Protein AF-A0A167IPH4-F1 (afdb_monomer_lite)

Structure (mmCIF, N/CA/C/O backbone):
data_AF-A0A167IPH4-F1
#
_entry.id   AF-A0A167IPH4-F1
#
loop_
_atom_site.group_PDB
_atom_site.id
_atom_site.type_symbol
_atom_site.label_atom_id
_atom_site.label_alt_id
_atom_site.label_comp_id
_atom_site.label_asym_id
_atom_site.label_entity_id
_atom_site.label_seq_id
_atom_site.pdbx_PDB_ins_code
_atom_site.Cartn_x
_atom_site.Cartn_y
_atom_site.Cartn_z
_atom_site.occupancy
_atom_site.B_iso_or_equiv
_atom_site.auth_seq_id
_atom_site.auth_comp_id
_atom_site.auth_asym_id
_atom_site.auth_atom_id
_atom_site.pdbx_PDB_model_num
ATOM 1 N N . MET A 1 1 ? 28.918 1.477 -70.354 1.00 46.84 1 MET A N 1
ATOM 2 C CA . MET A 1 1 ? 29.322 1.854 -68.978 1.00 46.84 1 MET A CA 1
ATOM 3 C C . MET A 1 1 ? 28.157 2.307 -68.090 1.00 46.84 1 MET A C 1
ATOM 5 O O . MET A 1 1 ? 28.117 1.870 -66.951 1.00 46.84 1 MET A O 1
ATOM 9 N N . ASN A 1 2 ? 27.162 3.062 -68.578 1.00 46.47 2 ASN A N 1
ATOM 10 C CA . ASN A 1 2 ? 26.066 3.572 -67.725 1.00 46.47 2 ASN A CA 1
ATOM 11 C C . ASN A 1 2 ? 25.074 2.524 -67.170 1.00 46.47 2 ASN A C 1
ATOM 13 O O . ASN A 1 2 ? 24.528 2.730 -66.090 1.00 46.47 2 ASN A O 1
ATOM 17 N N . ASN A 1 3 ? 24.864 1.385 -67.844 1.00 41.88 3 ASN A N 1
ATOM 18 C CA . ASN A 1 3 ? 23.928 0.357 -67.355 1.00 41.88 3 ASN A CA 1
ATOM 19 C C . ASN A 1 3 ? 24.505 -0.522 -66.232 1.00 41.88 3 ASN A C 1
ATOM 21 O O . ASN A 1 3 ? 23.758 -0.908 -65.343 1.00 41.88 3 ASN A O 1
ATOM 25 N N . LEU A 1 4 ? 25.823 -0.761 -66.217 1.00 42.66 4 LEU A N 1
ATOM 26 C CA . LEU A 1 4 ? 26.504 -1.529 -65.162 1.00 42.66 4 LEU A CA 1
ATOM 27 C C . LEU A 1 4 ? 26.545 -0.775 -63.821 1.00 42.66 4 LEU A C 1
ATOM 29 O O . LEU A 1 4 ? 26.433 -1.389 -62.763 1.00 42.66 4 LEU A O 1
ATOM 33 N N . ILE A 1 5 ? 26.635 0.559 -63.868 1.00 47.22 5 ILE A N 1
ATOM 34 C CA . ILE A 1 5 ? 26.636 1.418 -62.675 1.00 47.22 5 ILE A CA 1
ATOM 35 C C . ILE A 1 5 ? 25.234 1.466 -62.041 1.00 47.22 5 ILE A C 1
ATOM 37 O O . ILE A 1 5 ? 25.113 1.365 -60.824 1.00 47.22 5 ILE A O 1
ATOM 41 N N . ARG A 1 6 ? 24.157 1.521 -62.842 1.00 42.56 6 ARG A N 1
ATOM 42 C CA . ARG A 1 6 ? 22.774 1.486 -62.324 1.00 42.56 6 ARG A CA 1
ATOM 43 C C . ARG A 1 6 ? 22.421 0.162 -61.641 1.00 42.56 6 ARG A C 1
ATOM 45 O O . ARG A 1 6 ? 21.814 0.186 -60.577 1.00 42.56 6 ARG A O 1
ATOM 52 N N . SER A 1 7 ? 22.824 -0.977 -62.203 1.00 41.47 7 SER A N 1
ATOM 53 C CA . SER A 1 7 ? 22.597 -2.292 -61.583 1.00 41.47 7 SER A CA 1
ATOM 54 C C . SER A 1 7 ? 23.391 -2.488 -60.287 1.00 41.47 7 SER A C 1
ATOM 56 O O . SER A 1 7 ? 22.873 -3.093 -59.353 1.00 41.47 7 SER A O 1
ATOM 58 N N . ALA A 1 8 ? 24.602 -1.926 -60.188 1.00 44.91 8 ALA A N 1
ATOM 59 C CA . ALA A 1 8 ? 25.396 -1.969 -58.959 1.00 44.91 8 ALA A CA 1
ATOM 60 C C . ALA A 1 8 ? 24.782 -1.103 -57.842 1.00 44.91 8 ALA A C 1
ATOM 62 O O . ALA A 1 8 ? 24.735 -1.530 -56.693 1.00 44.91 8 ALA A O 1
ATOM 63 N N . PHE A 1 9 ? 24.239 0.073 -58.180 1.00 44.41 9 PHE A N 1
ATOM 64 C CA . PHE A 1 9 ? 23.545 0.940 -57.220 1.00 44.41 9 PHE A CA 1
ATOM 65 C C . PHE A 1 9 ? 22.231 0.334 -56.705 1.00 44.41 9 PHE A C 1
ATOM 67 O O . PHE A 1 9 ? 21.953 0.416 -55.512 1.00 44.41 9 PHE A O 1
ATOM 74 N N . VAL A 1 10 ? 21.446 -0.318 -57.571 1.00 49.69 10 VAL A N 1
ATOM 75 C CA . VAL A 1 10 ? 20.209 -1.007 -57.159 1.00 49.69 10 VAL A CA 1
ATOM 76 C C . VAL A 1 10 ? 20.530 -2.230 -56.293 1.00 49.69 10 VAL A C 1
ATOM 78 O O . VAL A 1 10 ? 19.907 -2.410 -55.252 1.00 49.69 10 VAL A O 1
ATOM 81 N N . ALA A 1 11 ? 21.543 -3.026 -56.647 1.00 42.56 11 ALA A N 1
ATOM 82 C CA . ALA A 1 11 ? 21.969 -4.165 -55.833 1.00 42.56 11 ALA A CA 1
ATOM 83 C C . ALA A 1 11 ? 22.514 -3.737 -54.456 1.00 42.56 11 ALA A C 1
ATOM 85 O O . ALA A 1 11 ? 22.138 -4.339 -53.454 1.00 42.56 11 ALA A O 1
ATOM 86 N N . CYS A 1 12 ? 23.319 -2.667 -54.381 1.00 41.94 12 CYS A N 1
ATOM 87 C CA . CYS A 1 12 ? 23.779 -2.104 -53.104 1.00 41.94 12 CYS A CA 1
ATOM 88 C C . CYS A 1 12 ? 22.617 -1.594 -52.243 1.00 41.94 12 CYS A C 1
ATOM 90 O O . CYS A 1 12 ? 22.609 -1.853 -51.045 1.00 41.94 12 CYS A O 1
ATOM 92 N N . ALA A 1 13 ? 21.622 -0.930 -52.842 1.00 42.34 13 ALA A N 1
ATOM 93 C CA . ALA A 1 13 ? 20.446 -0.442 -52.123 1.00 42.34 13 ALA A CA 1
ATOM 94 C C . ALA A 1 13 ? 19.575 -1.591 -51.571 1.00 42.34 13 ALA A C 1
ATOM 96 O O . ALA A 1 13 ? 19.126 -1.536 -50.426 1.00 42.34 13 ALA A O 1
ATOM 97 N N . PHE A 1 14 ? 19.378 -2.664 -52.347 1.00 41.44 14 PHE A N 1
ATOM 98 C CA . PHE A 1 14 ? 18.660 -3.864 -51.896 1.00 41.44 14 PHE A CA 1
ATOM 99 C C . PHE A 1 14 ? 19.435 -4.655 -50.830 1.00 41.44 14 PHE A C 1
ATOM 101 O O . PHE A 1 14 ? 18.822 -5.179 -49.901 1.00 41.44 14 PHE A O 1
ATOM 108 N N . LEU A 1 15 ? 20.767 -4.724 -50.917 1.00 45.03 15 LEU A N 1
ATOM 109 C CA . LEU A 1 15 ? 21.613 -5.310 -49.872 1.00 45.03 15 LEU A CA 1
ATOM 110 C C . LEU A 1 15 ? 21.573 -4.474 -48.587 1.00 45.03 15 LEU A C 1
ATOM 112 O O . LEU A 1 15 ? 21.396 -5.042 -47.514 1.00 45.03 15 LEU A O 1
ATOM 116 N N . SER A 1 16 ? 21.639 -3.141 -48.673 1.00 45.59 16 SER A N 1
ATOM 117 C CA . SER A 1 16 ? 21.535 -2.275 -47.493 1.00 45.59 16 SER A CA 1
ATOM 118 C C . SER A 1 16 ? 20.158 -2.346 -46.826 1.00 45.59 16 SER A C 1
ATOM 120 O O . SER A 1 16 ? 20.086 -2.383 -45.604 1.00 45.59 16 SER A O 1
ATOM 122 N N . LEU A 1 17 ? 19.069 -2.437 -47.598 1.00 44.66 17 LEU A N 1
ATOM 123 C CA . LEU A 1 17 ? 17.709 -2.590 -47.060 1.00 44.66 17 LEU A CA 1
ATOM 124 C C . LEU A 1 17 ? 17.516 -3.934 -46.339 1.00 44.66 17 LEU A C 1
ATOM 126 O O . LEU A 1 17 ? 16.952 -3.967 -45.248 1.00 44.66 17 LEU A O 1
ATOM 130 N N . ASN A 1 18 ? 18.021 -5.033 -46.911 1.00 46.00 18 ASN A N 1
ATOM 131 C CA . ASN A 1 18 ? 17.921 -6.359 -46.292 1.00 46.00 18 ASN A CA 1
ATOM 132 C C . ASN A 1 18 ? 18.816 -6.505 -45.053 1.00 46.00 18 ASN A C 1
ATOM 134 O O . ASN A 1 18 ? 18.407 -7.139 -44.086 1.00 46.00 18 ASN A O 1
ATOM 138 N N . VAL A 1 19 ? 20.008 -5.899 -45.047 1.00 48.53 19 VAL A N 1
ATOM 139 C CA . VAL A 1 19 ? 20.894 -5.901 -43.872 1.00 48.53 19 VAL A CA 1
ATOM 140 C C . VAL A 1 19 ? 20.295 -5.073 -42.733 1.00 48.53 19 VAL A C 1
ATOM 142 O O . VAL A 1 19 ? 20.313 -5.525 -41.595 1.00 48.53 19 VAL A O 1
ATOM 145 N N . VAL A 1 20 ? 19.695 -3.913 -43.020 1.00 50.78 20 VAL A N 1
ATOM 146 C CA . VAL A 1 20 ? 19.030 -3.084 -41.997 1.00 50.78 20 VAL A CA 1
ATOM 147 C C . VAL A 1 20 ? 17.818 -3.806 -41.395 1.00 50.78 20 VAL A C 1
ATOM 149 O O . VAL A 1 20 ? 17.721 -3.887 -40.174 1.00 50.78 20 VAL A O 1
ATOM 152 N N . ALA A 1 21 ? 16.960 -4.423 -42.216 1.00 49.00 21 ALA A N 1
ATOM 153 C CA . ALA A 1 21 ? 15.818 -5.203 -41.725 1.00 49.00 21 ALA A CA 1
ATOM 154 C C . ALA A 1 21 ? 16.244 -6.451 -40.919 1.00 49.00 21 ALA A C 1
ATOM 156 O O . ALA A 1 21 ? 15.608 -6.800 -39.925 1.00 49.00 21 ALA A O 1
ATOM 157 N N . PHE A 1 22 ? 17.339 -7.111 -41.314 1.00 49.44 22 PHE A N 1
ATOM 158 C CA . PHE A 1 22 ? 17.898 -8.263 -40.598 1.00 49.44 22 PHE A CA 1
ATOM 159 C C . PHE A 1 22 ? 18.524 -7.869 -39.247 1.00 49.44 22 PHE A C 1
ATOM 161 O O . PHE A 1 22 ? 18.324 -8.562 -38.253 1.00 49.44 22 PHE A O 1
ATOM 168 N N . VAL A 1 23 ? 19.226 -6.731 -39.180 1.00 54.66 23 VAL A N 1
ATOM 169 C CA . VAL A 1 23 ? 19.825 -6.200 -37.941 1.00 54.66 23 VAL A CA 1
ATOM 170 C C . VAL A 1 23 ? 18.756 -5.668 -36.973 1.00 54.66 23 VAL A C 1
ATOM 172 O O . VAL A 1 23 ? 18.867 -5.883 -35.771 1.00 54.66 23 VAL A O 1
ATOM 175 N N . GLN A 1 24 ? 17.685 -5.038 -37.465 1.00 54.50 24 GLN A N 1
ATOM 176 C CA . GLN A 1 24 ? 16.596 -4.510 -36.625 1.00 54.50 24 GLN A CA 1
ATOM 177 C C . GLN A 1 24 ? 15.779 -5.614 -35.934 1.00 54.50 24 GLN A C 1
ATOM 179 O O . GLN A 1 24 ? 15.486 -5.512 -34.742 1.00 54.50 24 GLN A O 1
ATOM 184 N N . ASN A 1 25 ? 15.483 -6.709 -36.643 1.00 60.03 25 ASN A N 1
ATOM 185 C CA . ASN A 1 25 ? 14.797 -7.873 -36.068 1.00 60.03 25 ASN A CA 1
ATOM 186 C C . ASN A 1 25 ? 15.673 -8.617 -35.032 1.00 60.03 25 ASN A C 1
ATOM 188 O O . ASN A 1 25 ? 15.164 -9.273 -34.118 1.00 60.03 25 ASN A O 1
ATOM 192 N N . ASN A 1 26 ? 17.000 -8.476 -35.138 1.00 76.56 26 ASN A N 1
ATOM 193 C CA . ASN A 1 26 ? 17.941 -9.013 -34.163 1.00 76.56 26 ASN A CA 1
ATOM 194 C C . ASN A 1 26 ? 17.879 -8.247 -32.828 1.00 76.56 26 ASN A C 1
ATOM 196 O O . ASN A 1 26 ? 17.788 -8.881 -31.787 1.00 76.56 26 ASN A O 1
ATOM 200 N N . THR A 1 27 ? 17.803 -6.910 -32.827 1.00 83.81 27 THR A N 1
ATOM 201 C CA . THR A 1 27 ? 17.798 -6.107 -31.583 1.00 83.81 27 THR A CA 1
ATOM 202 C C . THR A 1 27 ? 16.615 -6.412 -30.655 1.00 83.81 27 THR A C 1
ATOM 204 O O . THR A 1 27 ? 16.791 -6.509 -29.443 1.00 83.81 27 THR A O 1
ATOM 207 N N . VAL A 1 28 ? 15.401 -6.578 -31.195 1.00 87.50 28 VAL A N 1
ATOM 208 C CA . VAL A 1 28 ? 14.220 -6.944 -30.381 1.00 87.50 28 VAL A CA 1
ATOM 209 C C . VAL A 1 28 ? 14.368 -8.360 -29.824 1.00 87.50 28 VAL A C 1
ATOM 211 O O . VAL A 1 28 ? 14.019 -8.624 -28.676 1.00 87.50 28 VAL A O 1
ATOM 214 N N . THR A 1 29 ? 14.901 -9.276 -30.631 1.00 90.44 29 THR A N 1
ATOM 215 C CA . THR A 1 29 ? 15.136 -10.664 -30.221 1.00 90.44 29 THR A CA 1
ATOM 216 C C . THR A 1 29 ? 16.215 -10.748 -29.138 1.00 90.44 29 THR A C 1
ATOM 218 O O . THR A 1 29 ? 16.029 -11.451 -28.147 1.00 90.44 29 THR A O 1
ATOM 221 N N . GLU A 1 30 ? 17.306 -9.992 -29.279 1.00 92.12 30 GLU A N 1
ATOM 222 C CA . GLU A 1 30 ? 18.348 -9.821 -28.261 1.00 92.12 30 GLU A CA 1
ATOM 223 C C . GLU A 1 30 ? 17.748 -9.311 -26.951 1.00 92.12 30 GLU A C 1
ATOM 225 O O . GLU A 1 30 ? 17.925 -9.960 -25.922 1.00 92.12 30 GLU A O 1
ATOM 230 N N . LEU A 1 31 ? 16.947 -8.239 -26.997 1.00 92.56 31 LEU A N 1
ATOM 231 C CA . LEU A 1 31 ? 16.282 -7.691 -25.815 1.00 92.56 31 LEU A CA 1
ATOM 232 C C . LEU A 1 31 ? 15.432 -8.742 -25.100 1.00 92.56 31 LEU A C 1
ATOM 234 O O . LEU A 1 31 ? 15.534 -8.910 -23.887 1.00 92.56 31 LEU A O 1
ATOM 238 N N . LYS A 1 32 ? 14.603 -9.476 -25.849 1.00 93.81 32 LYS A N 1
ATOM 239 C CA . LYS A 1 32 ? 13.752 -10.538 -25.297 1.00 93.81 32 LYS A CA 1
ATOM 240 C C . LYS A 1 32 ? 14.569 -11.642 -24.644 1.00 93.81 32 LYS A C 1
ATOM 242 O O . LYS A 1 32 ? 14.197 -12.127 -23.576 1.00 93.81 32 LYS A O 1
ATOM 247 N N . ASN A 1 33 ? 15.679 -12.030 -25.264 1.00 93.81 33 ASN A N 1
ATOM 248 C CA . ASN A 1 33 ? 16.577 -13.042 -24.721 1.00 93.81 33 ASN A CA 1
ATOM 249 C C . ASN A 1 33 ? 17.279 -12.548 -23.450 1.00 93.81 33 ASN A C 1
ATOM 251 O O . ASN A 1 33 ? 17.360 -13.301 -22.481 1.00 93.81 33 ASN A O 1
ATOM 255 N N . GLU A 1 34 ? 17.725 -11.290 -23.416 1.00 93.94 34 GLU A N 1
ATOM 256 C CA . GLU A 1 34 ? 18.315 -10.665 -22.228 1.00 93.94 34 GLU A CA 1
ATOM 257 C C . GLU A 1 34 ? 17.298 -10.579 -21.081 1.00 93.94 34 GLU A C 1
ATOM 259 O O . GLU A 1 34 ? 17.574 -11.070 -19.984 1.00 93.94 34 GLU A O 1
ATOM 264 N N . ILE A 1 35 ? 16.087 -10.066 -21.339 1.00 92.56 35 ILE A N 1
ATOM 265 C CA . ILE A 1 35 ? 14.981 -10.031 -20.366 1.00 92.56 35 ILE A CA 1
ATOM 266 C C . ILE A 1 35 ? 14.680 -11.442 -19.853 1.00 92.56 35 ILE A C 1
ATOM 268 O O . ILE A 1 35 ? 14.606 -11.668 -18.645 1.00 92.56 35 ILE A O 1
ATOM 272 N N . SER A 1 36 ? 14.535 -12.414 -20.755 1.00 91.38 36 SER A N 1
ATOM 273 C CA . SER A 1 36 ? 14.266 -13.804 -20.384 1.00 91.38 36 SER A CA 1
ATOM 274 C C . SER A 1 36 ? 15.387 -14.380 -19.518 1.00 91.38 36 SER A C 1
ATOM 276 O O . SER A 1 36 ? 15.114 -14.995 -18.486 1.00 91.38 36 SER A O 1
ATOM 278 N N . SER A 1 37 ? 16.650 -14.126 -19.868 1.00 90.62 37 SER A N 1
ATOM 279 C CA . SER A 1 37 ? 17.802 -14.556 -19.075 1.00 90.62 37 SER A CA 1
ATOM 280 C C . SER A 1 37 ? 17.803 -13.934 -17.677 1.00 90.62 37 SER A C 1
ATOM 282 O O . SER A 1 37 ? 18.172 -14.608 -16.716 1.00 90.62 37 SER A O 1
ATOM 284 N N . LEU A 1 38 ? 17.387 -12.671 -17.533 1.00 87.62 38 LEU A N 1
ATOM 285 C CA . LEU A 1 38 ? 17.267 -12.010 -16.232 1.00 87.62 38 LEU A CA 1
ATOM 286 C C . LEU A 1 38 ? 16.143 -12.625 -15.388 1.00 87.62 38 LEU A C 1
ATOM 288 O O . LEU A 1 38 ? 16.369 -12.940 -14.216 1.00 87.62 38 LEU A O 1
ATOM 292 N N . LYS A 1 39 ? 14.968 -12.869 -15.986 1.00 87.44 39 LYS A N 1
ATOM 293 C CA . LYS A 1 39 ? 13.802 -13.477 -15.313 1.00 87.44 39 LYS A CA 1
ATOM 294 C C . LYS A 1 39 ? 14.049 -14.917 -14.846 1.00 87.44 39 LYS A C 1
ATOM 296 O O . LYS A 1 39 ? 13.538 -15.326 -13.806 1.00 87.44 39 LYS A O 1
ATOM 301 N N . HIS A 1 40 ? 14.840 -15.685 -15.591 1.00 87.88 40 HIS A N 1
ATOM 302 C CA . HIS A 1 40 ? 15.116 -17.097 -15.293 1.00 87.88 40 HIS A CA 1
ATOM 303 C C . HIS A 1 40 ? 16.471 -17.333 -14.619 1.00 87.88 40 HIS A C 1
ATOM 305 O O . HIS A 1 40 ? 16.862 -18.481 -14.407 1.00 87.88 40 HIS A O 1
ATOM 311 N N . SER A 1 41 ? 17.216 -16.273 -14.291 1.00 84.69 41 SER A N 1
ATOM 312 C CA . SER A 1 41 ? 18.462 -16.436 -13.547 1.00 84.69 41 SER A CA 1
ATOM 313 C C . SER A 1 41 ? 18.182 -17.011 -12.155 1.00 84.69 41 SER A C 1
ATOM 315 O O . SER A 1 41 ? 17.166 -16.705 -11.539 1.00 84.69 41 SER A O 1
ATOM 317 N N . SER A 1 42 ? 19.107 -17.804 -11.613 1.00 79.62 42 SER A N 1
ATOM 318 C CA . SER A 1 42 ? 18.948 -18.431 -10.289 1.00 79.62 42 SER A CA 1
ATOM 319 C C . SER A 1 42 ? 18.826 -17.434 -9.128 1.00 79.62 42 SER A C 1
ATOM 321 O O . SER A 1 42 ? 18.423 -17.812 -8.032 1.00 79.62 42 SER A O 1
ATOM 323 N N . GLN A 1 43 ? 19.178 -16.170 -9.368 1.00 74.06 43 GLN A N 1
ATOM 324 C CA . GLN A 1 43 ? 19.086 -15.062 -8.415 1.00 74.06 43 GLN A CA 1
ATOM 325 C C . GLN A 1 43 ? 17.870 -14.160 -8.674 1.00 74.06 43 GLN A C 1
ATOM 327 O O . GLN A 1 43 ? 17.722 -13.141 -8.009 1.00 74.06 43 GLN A O 1
ATOM 332 N N . SER A 1 44 ? 17.028 -14.515 -9.647 1.00 78.38 44 SER A N 1
ATOM 333 C CA . SER A 1 44 ? 15.925 -13.681 -10.105 1.00 78.38 44 SER A CA 1
ATOM 334 C C . SER A 1 44 ? 14.753 -13.688 -9.134 1.00 78.38 44 SER A C 1
ATOM 336 O O . SER A 1 44 ? 14.167 -14.739 -8.855 1.00 78.38 44 SER A O 1
ATOM 338 N N . ARG A 1 45 ? 14.311 -12.508 -8.701 1.00 77.50 45 ARG A N 1
ATOM 339 C CA . ARG A 1 45 ? 13.084 -12.343 -7.905 1.00 77.50 45 ARG A CA 1
ATOM 340 C C . ARG A 1 45 ? 11.817 -12.701 -8.692 1.00 77.50 45 ARG A C 1
ATOM 342 O O . ARG A 1 45 ? 10.798 -13.043 -8.099 1.00 77.50 45 ARG A O 1
ATOM 349 N N . PHE A 1 46 ? 11.884 -12.724 -10.022 1.00 78.12 46 PHE A N 1
ATOM 350 C CA . PHE A 1 46 ? 10.761 -13.085 -10.894 1.00 78.12 46 PHE A CA 1
ATOM 351 C C . PHE A 1 46 ? 10.376 -14.556 -10.851 1.00 78.12 46 PHE A C 1
ATOM 353 O O . PHE A 1 46 ? 9.238 -14.892 -11.162 1.00 78.12 46 PHE A O 1
ATOM 360 N N . THR A 1 47 ? 11.307 -15.444 -10.529 1.00 78.25 47 THR A N 1
ATOM 361 C CA . THR A 1 47 ? 11.073 -16.897 -10.482 1.00 78.25 47 THR A CA 1
ATOM 362 C C . THR A 1 47 ? 11.368 -17.456 -9.099 1.00 78.25 47 THR A C 1
ATOM 364 O O . THR A 1 47 ? 10.733 -18.418 -8.668 1.00 78.25 47 THR A O 1
ATOM 367 N N . HIS A 1 48 ? 12.268 -16.807 -8.364 1.00 76.44 48 HIS A N 1
ATOM 368 C CA . HIS A 1 48 ? 12.780 -17.259 -7.082 1.00 76.44 48 HIS A CA 1
ATOM 369 C C . HIS A 1 48 ? 12.543 -16.251 -5.952 1.00 76.44 48 HIS A C 1
ATOM 371 O O . HIS A 1 48 ? 13.329 -16.234 -5.009 1.00 76.44 48 HIS A O 1
ATOM 377 N N . TYR A 1 49 ? 11.447 -15.471 -6.003 1.00 74.88 49 TYR A N 1
ATOM 378 C CA . TYR A 1 49 ? 11.066 -14.495 -4.961 1.00 74.88 49 TYR A CA 1
ATOM 379 C C . TYR A 1 49 ? 11.215 -15.056 -3.537 1.00 74.88 49 TYR A C 1
ATOM 381 O O . TYR A 1 49 ? 11.768 -14.411 -2.650 1.00 74.88 49 TYR A O 1
ATOM 389 N N . GLU A 1 50 ? 10.769 -16.300 -3.339 1.00 68.06 50 GLU A N 1
ATOM 390 C CA . GLU A 1 50 ? 10.918 -17.028 -2.081 1.00 68.06 50 GLU A CA 1
ATOM 391 C C . GLU A 1 50 ? 12.386 -17.249 -1.706 1.00 68.06 50 GLU A C 1
ATOM 393 O O . GLU A 1 50 ? 12.771 -16.894 -0.605 1.00 68.06 50 GLU A O 1
ATOM 398 N N . ASN A 1 51 ? 13.242 -17.749 -2.600 1.00 67.25 51 ASN A N 1
ATOM 399 C CA . ASN A 1 51 ? 14.648 -18.024 -2.276 1.00 67.25 51 ASN A CA 1
ATOM 400 C C . ASN A 1 51 ? 15.437 -16.740 -1.991 1.00 67.25 51 ASN A C 1
ATOM 402 O O . ASN A 1 51 ? 16.250 -16.705 -1.068 1.00 67.25 51 ASN A O 1
ATOM 406 N N . THR A 1 52 ? 15.182 -15.684 -2.766 1.00 63.66 52 THR A N 1
ATOM 407 C CA . THR A 1 52 ? 15.860 -14.388 -2.632 1.00 63.66 52 THR A CA 1
ATOM 408 C C . THR A 1 52 ? 15.467 -13.642 -1.362 1.00 63.66 52 THR A C 1
ATOM 410 O O . THR A 1 52 ? 16.244 -12.818 -0.895 1.00 63.66 52 THR A O 1
ATOM 413 N N . ASN A 1 53 ? 14.289 -13.929 -0.798 1.00 63.31 53 ASN A N 1
ATOM 414 C CA . ASN A 1 53 ? 13.821 -13.324 0.452 1.00 63.31 53 ASN A CA 1
ATOM 415 C C . ASN A 1 53 ? 13.890 -14.286 1.662 1.00 63.31 53 ASN A C 1
ATOM 417 O O . ASN A 1 53 ? 13.863 -13.824 2.801 1.00 63.31 53 ASN A O 1
ATOM 421 N N . ALA A 1 54 ? 14.022 -15.603 1.458 1.00 54.62 54 ALA A N 1
ATOM 422 C CA . ALA A 1 54 ? 14.077 -16.605 2.530 1.00 54.62 54 ALA A CA 1
ATOM 423 C C . ALA A 1 54 ? 15.495 -16.911 3.046 1.00 54.62 54 ALA A C 1
ATOM 425 O O . ALA A 1 54 ? 15.615 -17.381 4.177 1.00 54.62 54 ALA A O 1
ATOM 426 N N . LEU A 1 55 ? 16.562 -16.678 2.262 1.00 45.88 55 LEU A N 1
ATOM 427 C CA . LEU A 1 55 ? 17.914 -17.152 2.615 1.00 45.88 55 LEU A CA 1
ATOM 428 C C . LEU A 1 55 ? 18.887 -16.119 3.203 1.00 45.88 55 LEU A C 1
ATOM 430 O O . LEU A 1 55 ? 19.870 -16.550 3.800 1.00 45.88 55 LEU A O 1
ATOM 434 N N . SER A 1 56 ? 18.689 -14.805 3.075 1.00 41.62 56 SER A N 1
ATOM 435 C CA . SER A 1 56 ? 19.444 -13.757 3.804 1.00 41.62 56 SER A CA 1
ATOM 436 C C . SER A 1 56 ? 19.096 -12.375 3.244 1.00 41.62 56 SER A C 1
ATOM 438 O O . SER A 1 56 ? 19.034 -12.200 2.034 1.00 41.62 56 SER A O 1
ATOM 440 N N . VAL A 1 57 ? 18.942 -11.387 4.131 1.00 47.66 57 VAL A N 1
ATOM 441 C CA . VAL A 1 57 ? 18.677 -9.964 3.834 1.00 47.66 57 VAL A CA 1
ATOM 442 C C . VAL A 1 57 ? 17.227 -9.649 3.427 1.00 47.66 57 VAL A C 1
ATOM 444 O O . VAL A 1 57 ? 16.961 -9.071 2.373 1.00 47.66 57 VAL A O 1
ATOM 447 N N . PHE A 1 58 ? 16.271 -9.930 4.325 1.00 49.62 58 PHE A N 1
ATOM 448 C CA . PHE A 1 58 ? 15.124 -9.018 4.432 1.00 49.62 58 PHE A CA 1
ATOM 449 C C . PHE A 1 58 ? 15.699 -7.605 4.618 1.00 49.62 58 PHE A C 1
ATOM 451 O O . PHE A 1 58 ? 16.652 -7.472 5.393 1.00 49.62 58 PHE A O 1
ATOM 458 N N . PRO A 1 59 ? 15.228 -6.573 3.902 1.00 52.81 59 PRO A N 1
ATOM 459 C CA . PRO A 1 59 ? 15.827 -5.254 4.024 1.00 52.81 59 PRO A CA 1
ATOM 460 C C . PRO A 1 59 ? 15.714 -4.779 5.486 1.00 52.81 59 PRO A C 1
ATOM 462 O O . PRO A 1 59 ? 14.627 -4.560 6.026 1.00 52.81 59 PRO A O 1
ATOM 465 N N . GLU A 1 6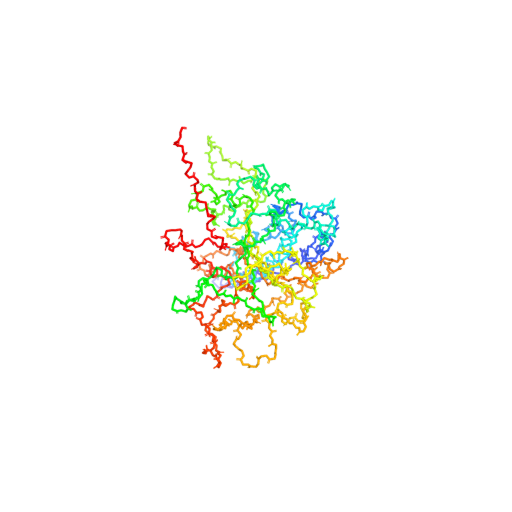0 ? 16.870 -4.708 6.157 1.00 51.97 60 GLU A N 1
ATOM 466 C CA . GLU A 1 60 ? 17.011 -4.332 7.575 1.00 51.97 60 GLU A CA 1
ATOM 467 C C . GLU A 1 60 ? 16.572 -2.886 7.829 1.00 51.97 60 GLU A C 1
ATOM 469 O O . GLU A 1 60 ? 16.303 -2.489 8.960 1.00 51.97 60 GLU A O 1
ATOM 474 N N . ASP A 1 61 ? 16.359 -2.110 6.771 1.00 55.69 61 ASP A N 1
ATOM 475 C CA . ASP A 1 61 ? 15.792 -0.768 6.742 1.00 55.69 61 ASP A CA 1
ATOM 476 C C . ASP A 1 61 ? 14.797 -0.666 5.565 1.00 55.69 61 ASP A C 1
ATOM 478 O O . ASP A 1 61 ? 14.851 -1.441 4.616 1.00 55.69 61 ASP A O 1
ATOM 482 N N . VAL A 1 62 ? 13.864 0.286 5.606 1.00 53.81 62 VAL A N 1
ATOM 483 C CA . VAL A 1 62 ? 13.084 0.658 4.403 1.00 53.81 62 VAL A CA 1
ATOM 484 C C . VAL A 1 62 ? 13.952 1.520 3.465 1.00 53.81 62 VAL A C 1
ATOM 486 O O . VAL A 1 62 ? 13.482 1.997 2.435 1.00 53.81 62 VAL A O 1
ATOM 489 N N . SER A 1 63 ? 15.220 1.762 3.836 1.00 47.59 63 SER A N 1
ATOM 490 C CA . SER A 1 63 ? 16.071 2.788 3.253 1.00 47.59 63 SER A CA 1
ATOM 491 C C . SER A 1 63 ? 17.043 2.338 2.172 1.00 47.59 63 SER A C 1
ATOM 493 O O . SER A 1 63 ? 17.574 3.160 1.419 1.00 47.59 63 SER A O 1
ATOM 495 N N . ARG A 1 64 ? 17.191 1.032 1.989 1.00 51.66 64 ARG A N 1
ATOM 496 C CA . ARG A 1 64 ? 17.895 0.410 0.872 1.00 51.66 64 ARG A CA 1
ATOM 497 C C . ARG A 1 64 ? 17.108 0.597 -0.426 1.00 51.66 64 ARG A C 1
ATOM 499 O O . ARG A 1 64 ? 16.389 -0.292 -0.870 1.00 51.66 64 ARG A O 1
ATOM 506 N N . GLN A 1 65 ? 17.293 1.768 -1.034 1.00 57.12 65 GLN A N 1
ATOM 507 C CA . GLN A 1 65 ? 16.804 2.204 -2.352 1.00 57.12 65 GLN A CA 1
ATOM 508 C C . GLN A 1 65 ? 16.624 1.048 -3.331 1.00 57.12 65 GLN A C 1
ATOM 510 O O . GLN A 1 65 ? 17.605 0.464 -3.779 1.00 57.12 65 GLN A O 1
ATOM 515 N N . PHE A 1 66 ? 15.385 0.727 -3.687 1.00 58.78 66 PHE A N 1
ATOM 516 C CA . PHE A 1 66 ? 15.011 -0.593 -4.192 1.00 58.78 66 PHE A CA 1
ATOM 517 C C . PHE A 1 66 ? 15.569 -0.898 -5.589 1.00 58.78 66 PHE A C 1
ATOM 519 O O . PHE A 1 66 ? 15.918 -2.040 -5.882 1.00 58.78 66 PHE A O 1
ATOM 526 N N . ILE A 1 67 ? 15.742 0.121 -6.438 1.00 60.19 67 ILE A N 1
ATOM 527 C CA . ILE A 1 67 ? 16.419 -0.040 -7.741 1.00 60.19 67 ILE A CA 1
ATOM 528 C C . ILE A 1 67 ? 17.929 -0.278 -7.557 1.00 60.19 67 ILE A C 1
ATOM 530 O O . ILE A 1 67 ? 18.554 -0.928 -8.388 1.00 60.19 67 ILE A O 1
ATOM 534 N N . CYS A 1 68 ? 18.519 0.227 -6.473 1.00 54.81 68 CYS A N 1
ATOM 535 C CA . CYS A 1 68 ? 19.962 0.194 -6.228 1.00 54.81 68 CYS A CA 1
ATOM 536 C C . CYS A 1 68 ? 20.426 -0.866 -5.233 1.00 54.81 68 CYS A C 1
ATOM 538 O O . CYS A 1 68 ? 21.613 -1.176 -5.185 1.00 54.81 68 CYS A O 1
ATOM 540 N N . SER A 1 69 ? 19.518 -1.410 -4.429 1.00 54.06 69 SER A N 1
ATOM 541 C CA . SER A 1 69 ? 19.839 -2.328 -3.340 1.00 54.06 69 SER A CA 1
ATOM 542 C C . SER A 1 69 ? 19.782 -3.795 -3.746 1.00 54.06 69 SER A C 1
ATOM 544 O O . SER A 1 69 ? 20.334 -4.641 -3.042 1.00 54.06 69 SER A O 1
ATOM 546 N N . TYR A 1 70 ? 19.174 -4.106 -4.894 1.00 62.81 70 TYR A N 1
ATOM 547 C CA . TYR A 1 70 ? 19.067 -5.466 -5.405 1.00 62.81 70 TYR A CA 1
ATOM 548 C C . TYR A 1 70 ? 19.745 -5.623 -6.763 1.00 62.81 70 TYR A C 1
ATOM 550 O O . TYR A 1 70 ? 19.632 -4.773 -7.646 1.00 62.81 70 TYR A O 1
ATOM 558 N N . ASN A 1 71 ? 20.390 -6.778 -6.951 1.00 65.38 71 ASN A N 1
ATOM 559 C CA . ASN A 1 71 ? 21.038 -7.149 -8.211 1.00 65.38 71 ASN A CA 1
ATOM 560 C C . ASN A 1 71 ? 20.092 -7.044 -9.418 1.00 65.38 71 ASN A C 1
ATOM 562 O O . ASN A 1 71 ? 20.537 -6.677 -10.501 1.00 65.38 71 ASN A O 1
ATOM 566 N N . ASP A 1 72 ? 18.805 -7.350 -9.245 1.00 69.12 72 ASP A N 1
ATOM 567 C CA . ASP A 1 72 ? 17.822 -7.274 -10.331 1.00 69.12 72 ASP A CA 1
ATOM 568 C C . ASP A 1 72 ? 17.505 -5.821 -10.722 1.00 69.12 72 ASP A C 1
ATOM 570 O O . ASP A 1 72 ? 17.384 -5.524 -11.910 1.00 69.12 72 ASP A O 1
ATOM 574 N N . GLY A 1 73 ? 17.458 -4.900 -9.752 1.00 72.62 73 GLY A N 1
ATOM 575 C CA . GLY A 1 73 ? 17.213 -3.475 -9.993 1.00 72.62 73 GLY A CA 1
ATOM 576 C C . GLY A 1 73 ? 18.369 -2.788 -10.726 1.00 72.62 73 GLY A C 1
ATOM 577 O O . GLY A 1 73 ? 18.144 -2.040 -11.680 1.00 72.62 73 GLY A O 1
ATOM 578 N N . GLN A 1 74 ? 19.616 -3.102 -10.358 1.00 74.12 74 GLN A N 1
ATOM 579 C CA . GLN A 1 74 ? 20.785 -2.562 -11.055 1.00 74.12 74 GLN A CA 1
ATOM 580 C C . GLN A 1 74 ? 20.883 -3.109 -12.488 1.00 74.12 74 GLN A C 1
ATOM 582 O O . GLN A 1 74 ? 21.098 -2.339 -13.422 1.00 74.12 74 GLN A O 1
ATOM 587 N N . LYS A 1 75 ? 20.629 -4.411 -12.692 1.00 78.38 75 LYS A N 1
ATOM 588 C CA . LYS A 1 75 ? 20.590 -5.013 -14.037 1.00 78.38 75 LYS A CA 1
ATOM 589 C C . LYS A 1 75 ? 19.477 -4.433 -14.910 1.00 78.38 75 LYS A C 1
ATOM 591 O O . LYS A 1 75 ? 19.701 -4.233 -16.099 1.00 78.38 75 LYS A O 1
ATOM 596 N N . LEU A 1 76 ? 18.302 -4.139 -14.341 1.00 78.94 76 LEU A N 1
ATOM 597 C CA . LEU A 1 76 ? 17.238 -3.417 -15.044 1.00 78.94 76 LEU A CA 1
ATOM 598 C C . LEU A 1 76 ? 17.722 -2.048 -15.512 1.00 78.94 76 LEU A C 1
ATOM 600 O O . LEU A 1 76 ? 17.528 -1.700 -16.674 1.00 78.94 76 LEU A O 1
ATOM 604 N N . TYR A 1 77 ? 18.331 -1.275 -14.611 1.00 78.31 77 TYR A N 1
ATOM 605 C CA . TYR A 1 77 ? 18.832 0.053 -14.944 1.00 78.31 77 TYR A CA 1
ATOM 606 C C . TYR A 1 77 ? 19.853 -0.006 -16.082 1.00 78.31 77 TYR A C 1
ATOM 608 O O . TYR A 1 77 ? 19.749 0.766 -17.034 1.00 78.31 77 TYR A O 1
ATOM 616 N N . ASP A 1 78 ? 20.801 -0.942 -16.008 1.00 82.50 78 ASP A N 1
ATOM 617 C CA . ASP A 1 78 ? 21.821 -1.122 -17.038 1.00 82.50 78 ASP A CA 1
ATOM 618 C C . ASP A 1 78 ? 21.192 -1.518 -18.379 1.00 82.50 78 ASP A C 1
ATOM 620 O O . ASP A 1 78 ? 21.494 -0.895 -19.397 1.00 82.50 78 ASP A O 1
ATOM 624 N N . LEU A 1 79 ? 20.243 -2.463 -18.374 1.00 87.25 79 LEU A N 1
ATOM 625 C CA . LEU A 1 79 ? 19.511 -2.881 -19.571 1.00 87.25 79 LEU A CA 1
ATOM 626 C C . LEU A 1 79 ? 18.732 -1.714 -20.199 1.00 87.25 79 LEU A C 1
ATOM 628 O O . LEU A 1 79 ? 18.876 -1.445 -21.392 1.00 87.25 79 LEU A O 1
ATOM 632 N N . ILE A 1 80 ? 17.938 -0.984 -19.407 1.00 84.44 80 ILE A N 1
ATOM 633 C CA . ILE A 1 80 ? 17.182 0.184 -19.881 1.00 84.44 80 ILE A CA 1
ATOM 634 C C . ILE A 1 80 ? 18.134 1.237 -20.444 1.00 84.44 80 ILE A C 1
ATOM 636 O O . ILE A 1 80 ? 17.880 1.773 -21.519 1.00 84.44 80 ILE A O 1
ATOM 640 N N . ASN A 1 81 ? 19.240 1.530 -19.759 1.00 81.50 81 ASN A N 1
ATOM 641 C CA . ASN A 1 81 ? 20.207 2.520 -20.217 1.00 81.50 81 ASN A CA 1
ATOM 642 C C . ASN A 1 81 ? 20.846 2.111 -21.555 1.00 81.50 81 ASN A C 1
ATOM 644 O O . ASN A 1 81 ? 20.901 2.918 -22.484 1.00 81.50 81 ASN A O 1
ATOM 648 N N . THR A 1 82 ? 21.257 0.846 -21.693 1.00 87.12 82 THR A N 1
ATOM 649 C CA . THR A 1 82 ? 21.791 0.301 -22.948 1.00 87.12 82 THR A CA 1
ATOM 650 C C . THR A 1 82 ? 20.780 0.411 -24.087 1.00 87.12 82 THR A C 1
ATOM 652 O O . THR A 1 82 ? 21.118 0.891 -25.169 1.00 87.12 82 THR A O 1
ATOM 655 N N . TYR A 1 83 ? 19.527 0.008 -23.871 1.00 87.75 83 TYR A N 1
ATOM 656 C CA . TYR A 1 83 ? 18.532 0.038 -24.940 1.00 87.75 83 TYR A CA 1
ATOM 657 C C . TYR A 1 83 ? 17.967 1.438 -25.209 1.00 87.75 83 TYR A C 1
ATOM 659 O O . TYR A 1 83 ? 17.623 1.722 -26.351 1.00 87.75 83 TYR A O 1
ATOM 667 N N . ASN A 1 84 ? 17.967 2.354 -24.237 1.00 82.50 84 ASN A N 1
ATOM 668 C CA . ASN A 1 84 ? 17.698 3.777 -24.472 1.00 82.50 84 ASN A CA 1
ATOM 669 C C . ASN A 1 84 ? 18.732 4.393 -25.429 1.00 82.50 84 ASN A C 1
ATOM 671 O O . ASN A 1 84 ? 18.368 5.196 -26.285 1.00 82.50 84 ASN A O 1
ATOM 675 N N . GLN A 1 85 ? 20.008 4.002 -25.328 1.00 80.44 85 GLN A N 1
ATOM 676 C CA . GLN A 1 85 ? 21.032 4.418 -26.292 1.00 80.44 85 GLN A CA 1
ATOM 677 C C . GLN A 1 85 ? 20.747 3.828 -27.680 1.00 80.44 85 GLN A C 1
ATOM 679 O O . GLN A 1 85 ? 20.658 4.583 -28.645 1.00 80.44 85 GLN A O 1
ATOM 684 N N . LYS A 1 86 ? 20.475 2.515 -27.769 1.00 81.44 86 LYS A N 1
ATOM 685 C CA . LYS A 1 86 ? 20.114 1.845 -29.036 1.00 81.44 86 LYS A CA 1
ATOM 686 C C . LYS A 1 86 ? 18.846 2.429 -29.686 1.00 81.44 86 LYS A C 1
ATOM 688 O O . LYS A 1 86 ? 18.744 2.458 -30.909 1.00 81.44 86 LYS A O 1
ATOM 693 N N . LEU A 1 87 ? 17.879 2.899 -28.893 1.00 78.31 87 LEU A N 1
ATOM 694 C CA . LEU A 1 87 ? 16.650 3.539 -29.379 1.00 78.31 87 LEU A CA 1
ATOM 695 C C . LEU A 1 87 ? 16.929 4.839 -30.141 1.00 78.31 87 LEU A C 1
ATOM 697 O O . LEU A 1 87 ? 16.215 5.133 -31.097 1.00 78.31 87 LEU A O 1
ATOM 701 N N . ASN A 1 88 ? 17.962 5.592 -29.751 1.00 67.62 88 ASN A N 1
ATOM 702 C CA . ASN A 1 88 ? 18.364 6.808 -30.463 1.00 67.62 88 ASN A CA 1
ATOM 703 C C . ASN A 1 88 ? 19.009 6.501 -31.825 1.00 67.62 88 ASN A C 1
ATOM 705 O O . ASN A 1 88 ? 18.976 7.352 -32.713 1.00 67.62 88 ASN A O 1
ATOM 709 N N . ASP A 1 89 ? 19.537 5.285 -31.997 1.00 68.12 89 ASP A N 1
ATOM 710 C CA . ASP A 1 89 ? 20.211 4.828 -33.217 1.00 68.12 89 ASP A CA 1
ATOM 711 C C . ASP A 1 89 ? 19.273 4.063 -34.176 1.00 68.12 89 ASP A C 1
ATOM 713 O O . ASP A 1 89 ? 19.566 3.916 -35.366 1.00 68.12 89 ASP A O 1
ATOM 717 N N . ALA A 1 90 ? 18.133 3.562 -33.684 1.00 66.81 90 ALA A N 1
ATOM 718 C CA . ALA A 1 90 ? 17.153 2.830 -34.484 1.00 66.81 90 ALA A CA 1
ATOM 719 C C . ALA A 1 90 ? 16.379 3.775 -35.420 1.00 66.81 90 ALA A C 1
ATOM 721 O O . ALA A 1 90 ? 15.794 4.756 -34.975 1.00 66.81 90 ALA A O 1
ATOM 722 N N . SER A 1 91 ? 16.320 3.472 -36.720 1.00 65.00 91 SER A N 1
ATOM 723 C CA . SER A 1 91 ? 15.688 4.344 -37.724 1.00 65.00 91 SER A CA 1
ATOM 724 C C . SER A 1 91 ? 14.202 4.065 -37.994 1.00 65.00 91 SER A C 1
ATOM 726 O O . SER A 1 91 ? 13.525 4.937 -38.539 1.00 65.00 91 SER A O 1
ATOM 728 N N . ASP A 1 92 ? 13.674 2.888 -37.631 1.00 78.38 92 ASP A N 1
ATOM 729 C CA . ASP A 1 92 ? 12.273 2.522 -37.878 1.00 78.38 92 ASP A CA 1
ATOM 730 C C . ASP A 1 92 ? 11.410 2.558 -36.599 1.00 78.38 92 ASP A C 1
ATOM 732 O O . ASP A 1 92 ? 11.794 2.085 -35.528 1.00 78.38 92 ASP A O 1
ATOM 736 N N . LEU A 1 93 ? 10.207 3.126 -36.725 1.00 79.50 93 LEU A N 1
ATOM 737 C CA . LEU A 1 93 ? 9.280 3.351 -35.611 1.00 79.50 93 LEU A CA 1
ATOM 738 C C . LEU A 1 93 ? 8.703 2.047 -35.030 1.00 79.50 93 LEU A C 1
ATOM 740 O O . LEU A 1 93 ? 8.334 2.013 -33.855 1.00 79.50 93 LEU A O 1
ATOM 744 N N . ALA A 1 94 ? 8.595 0.983 -35.830 1.00 82.25 94 ALA A N 1
ATOM 745 C CA . ALA A 1 94 ? 7.985 -0.273 -35.400 1.00 82.25 94 ALA A CA 1
ATOM 746 C C . ALA A 1 94 ? 8.902 -1.013 -34.419 1.00 82.25 94 ALA A C 1
ATOM 748 O O . ALA A 1 94 ? 8.462 -1.394 -33.335 1.00 82.25 94 ALA A O 1
ATOM 749 N N . THR A 1 95 ? 10.186 -1.125 -34.751 1.00 81.62 95 THR A N 1
ATOM 750 C CA . THR A 1 95 ? 11.224 -1.672 -33.872 1.00 81.62 95 THR A CA 1
ATOM 751 C C . THR A 1 95 ? 11.361 -0.855 -32.597 1.00 81.62 95 THR A C 1
ATOM 753 O O . THR A 1 95 ? 11.371 -1.427 -31.508 1.00 81.62 95 THR A O 1
ATOM 756 N N . GLN A 1 96 ? 11.397 0.479 -32.702 1.00 81.06 96 GLN A N 1
ATOM 757 C CA . GLN A 1 96 ? 11.433 1.346 -31.519 1.00 81.06 96 GLN A CA 1
ATOM 758 C C . GLN A 1 96 ? 10.242 1.075 -30.590 1.00 81.06 96 GLN A C 1
ATOM 760 O O . GLN A 1 96 ? 10.424 0.914 -29.386 1.00 81.06 96 GLN A O 1
ATOM 765 N N . THR A 1 97 ? 9.033 0.968 -31.148 1.00 83.00 97 THR A N 1
ATOM 766 C CA . THR A 1 97 ? 7.813 0.688 -30.375 1.00 83.00 97 THR A CA 1
ATOM 767 C C . THR A 1 97 ? 7.887 -0.676 -29.688 1.00 83.00 97 THR A C 1
ATOM 769 O O . THR A 1 97 ? 7.534 -0.789 -28.518 1.00 83.00 97 THR A O 1
ATOM 772 N N . GLN A 1 98 ? 8.384 -1.709 -30.376 1.00 86.19 98 GLN A N 1
ATOM 773 C CA . GLN A 1 98 ? 8.560 -3.034 -29.778 1.00 86.19 98 GLN A CA 1
ATOM 774 C C . GLN A 1 98 ? 9.578 -3.012 -28.634 1.00 86.19 98 GLN A C 1
ATOM 776 O O . GLN A 1 98 ? 9.270 -3.504 -27.555 1.00 86.19 98 GLN A O 1
ATOM 781 N N . ILE A 1 99 ? 10.747 -2.391 -28.825 1.00 86.25 99 ILE A N 1
ATOM 782 C CA . ILE A 1 99 ? 11.760 -2.239 -27.766 1.00 86.25 99 ILE A CA 1
ATOM 783 C C . ILE A 1 99 ? 11.165 -1.518 -26.552 1.00 86.25 99 ILE A C 1
ATOM 785 O O . ILE A 1 99 ? 11.319 -1.980 -25.425 1.00 86.25 99 ILE A O 1
ATOM 789 N N . ILE A 1 100 ? 10.453 -0.409 -26.778 1.00 85.31 100 ILE A N 1
ATOM 790 C CA . ILE A 1 100 ? 9.816 0.372 -25.711 1.00 85.31 100 ILE A CA 1
ATOM 791 C C . ILE A 1 100 ? 8.799 -0.476 -24.944 1.00 85.31 100 ILE A C 1
ATOM 793 O O . ILE A 1 100 ? 8.816 -0.461 -23.716 1.00 85.31 100 ILE A O 1
ATOM 797 N N . ASN A 1 101 ? 7.934 -1.218 -25.638 1.00 87.00 101 ASN A N 1
ATOM 798 C CA . ASN A 1 101 ? 6.908 -2.039 -24.995 1.00 87.00 101 ASN A CA 1
ATOM 799 C C . ASN A 1 101 ? 7.523 -3.154 -24.140 1.00 87.00 101 ASN A C 1
ATOM 801 O O . ASN A 1 101 ? 7.120 -3.330 -22.994 1.00 87.00 101 ASN A O 1
ATOM 805 N N . GLU A 1 102 ? 8.533 -3.854 -24.660 1.00 90.25 102 GLU A N 1
ATOM 806 C CA . GLU A 1 102 ? 9.222 -4.925 -23.930 1.00 90.25 102 GLU A CA 1
ATOM 807 C C . GLU A 1 102 ? 9.966 -4.383 -22.697 1.00 90.25 102 GLU A C 1
ATOM 809 O O . GLU A 1 102 ? 9.863 -4.952 -21.610 1.00 90.25 102 GLU A O 1
ATOM 814 N N . LEU A 1 103 ? 10.659 -3.242 -22.824 1.00 88.31 103 LEU A N 1
ATOM 815 C CA . LEU A 1 103 ? 11.327 -2.595 -21.690 1.00 88.31 103 LEU A CA 1
ATOM 816 C C . LEU A 1 103 ? 10.335 -2.094 -20.640 1.00 88.31 103 LEU A C 1
ATOM 818 O O . LEU A 1 103 ? 10.576 -2.284 -19.454 1.00 88.31 103 LEU A O 1
ATOM 822 N N . ARG A 1 104 ? 9.231 -1.461 -21.055 1.00 86.31 104 ARG A N 1
ATOM 823 C CA . ARG A 1 104 ? 8.204 -0.949 -20.133 1.00 86.31 104 ARG A CA 1
ATOM 824 C C . ARG A 1 104 ? 7.507 -2.077 -19.388 1.00 86.31 104 ARG A C 1
ATOM 826 O O . ARG A 1 104 ? 7.297 -1.956 -18.187 1.00 86.31 104 ARG A O 1
ATOM 833 N N . GLN A 1 105 ? 7.186 -3.174 -20.075 1.00 87.06 105 GLN A N 1
ATOM 834 C CA . GLN A 1 105 ? 6.620 -4.357 -19.433 1.00 87.06 105 GLN A CA 1
ATOM 835 C C . GLN A 1 105 ? 7.603 -4.947 -18.413 1.00 87.06 105 GLN A C 1
ATOM 837 O O . GLN A 1 105 ? 7.216 -5.257 -17.289 1.00 87.06 105 GLN A O 1
ATOM 842 N N . PHE A 1 106 ? 8.882 -5.066 -18.775 1.00 87.88 106 PHE A N 1
ATOM 843 C CA . PHE A 1 106 ? 9.904 -5.566 -17.858 1.00 87.88 106 PHE A CA 1
ATOM 844 C C . PHE A 1 106 ? 10.126 -4.639 -16.654 1.00 87.88 106 PHE A C 1
ATOM 846 O O . PHE A 1 106 ? 10.217 -5.114 -15.525 1.00 87.88 106 PHE A O 1
ATOM 853 N N . GLU A 1 107 ? 10.163 -3.324 -16.879 1.00 86.19 107 GLU A N 1
ATOM 854 C CA . GLU A 1 107 ? 10.251 -2.314 -15.824 1.00 86.19 107 GLU A CA 1
ATOM 855 C C . GLU A 1 107 ? 9.065 -2.411 -14.860 1.00 86.19 107 GLU A C 1
ATOM 857 O O . GLU A 1 107 ? 9.276 -2.456 -13.651 1.00 86.19 107 GLU A O 1
ATOM 862 N N . ARG A 1 108 ? 7.838 -2.514 -15.387 1.00 86.31 108 ARG A N 1
ATOM 863 C CA . ARG A 1 108 ? 6.607 -2.666 -14.602 1.00 86.31 108 ARG A CA 1
ATOM 864 C C . ARG A 1 108 ? 6.675 -3.862 -13.664 1.00 86.31 108 ARG A C 1
ATOM 866 O O . ARG A 1 108 ? 6.480 -3.705 -12.465 1.00 86.31 108 ARG A O 1
ATOM 873 N N . GLU A 1 109 ? 7.013 -5.040 -14.182 1.00 86.88 109 GLU A N 1
ATOM 874 C CA . GLU A 1 109 ? 7.097 -6.249 -13.357 1.00 86.88 109 GLU A CA 1
ATOM 875 C C . GLU A 1 109 ? 8.119 -6.100 -12.207 1.00 86.88 109 GLU A C 1
ATOM 877 O O . GLU A 1 109 ? 7.890 -6.599 -11.106 1.00 86.88 109 GLU A O 1
ATOM 882 N N . ILE A 1 110 ? 9.225 -5.372 -12.417 1.00 84.44 110 ILE A N 1
ATOM 883 C CA . ILE A 1 110 ? 10.201 -5.077 -11.350 1.00 84.44 110 ILE A CA 1
ATOM 884 C C . ILE A 1 110 ? 9.652 -4.076 -10.344 1.00 84.44 110 ILE A C 1
ATOM 886 O O . ILE A 1 110 ? 9.876 -4.243 -9.145 1.00 84.44 110 ILE A O 1
ATOM 890 N N . MET A 1 111 ? 8.937 -3.050 -10.803 1.00 84.62 111 MET A N 1
ATOM 891 C CA . MET A 1 111 ? 8.307 -2.076 -9.913 1.00 84.62 111 MET A CA 1
ATOM 892 C C . MET A 1 111 ? 7.244 -2.736 -9.032 1.00 84.62 111 MET A C 1
ATOM 894 O O . MET A 1 111 ? 7.183 -2.427 -7.846 1.00 84.62 111 MET A O 1
ATOM 898 N N . GLU A 1 112 ? 6.489 -3.701 -9.560 1.00 87.88 112 GLU A N 1
ATOM 899 C CA . GLU A 1 112 ? 5.511 -4.492 -8.804 1.00 87.88 112 GLU A CA 1
ATOM 900 C C . GLU A 1 112 ? 6.183 -5.421 -7.770 1.00 87.88 112 GLU A C 1
ATOM 902 O O . GLU A 1 112 ? 5.749 -5.502 -6.619 1.00 87.88 112 GLU A O 1
ATOM 907 N N . ILE A 1 113 ? 7.296 -6.079 -8.127 1.00 86.69 113 ILE A N 1
ATOM 908 C CA . ILE A 1 113 ? 8.117 -6.845 -7.166 1.00 86.69 113 ILE A CA 1
ATOM 909 C C . ILE A 1 113 ? 8.648 -5.919 -6.062 1.00 86.69 113 ILE A C 1
ATOM 911 O O . ILE A 1 113 ? 8.555 -6.234 -4.874 1.00 86.69 113 ILE A O 1
ATOM 915 N N . SER A 1 114 ? 9.164 -4.751 -6.448 1.00 83.00 114 SER A N 1
ATOM 916 C CA . SER A 1 114 ? 9.680 -3.743 -5.523 1.00 83.00 114 SER A CA 1
ATOM 917 C C . SER A 1 114 ? 8.592 -3.159 -4.621 1.00 83.00 114 SER A C 1
ATOM 919 O O . SER A 1 114 ? 8.868 -2.817 -3.472 1.00 83.00 114 SER A O 1
ATOM 921 N N . ALA A 1 115 ? 7.362 -3.031 -5.113 1.00 87.88 115 ALA A N 1
ATOM 922 C CA . ALA A 1 115 ? 6.218 -2.611 -4.321 1.00 87.88 115 ALA A CA 1
ATOM 923 C C . ALA A 1 115 ? 5.919 -3.600 -3.194 1.00 87.88 115 ALA A C 1
ATOM 925 O O . ALA A 1 115 ? 5.728 -3.176 -2.054 1.00 87.88 115 ALA A O 1
ATOM 926 N N . TRP A 1 116 ? 5.945 -4.905 -3.476 1.00 90.00 116 TRP A N 1
ATOM 927 C CA . TRP A 1 116 ? 5.816 -5.927 -2.437 1.00 90.00 116 TRP A CA 1
ATOM 928 C C . TRP A 1 116 ? 6.954 -5.857 -1.422 1.00 90.00 116 TRP A C 1
ATOM 930 O O . TRP A 1 116 ? 6.692 -5.852 -0.222 1.00 90.00 116 TRP A O 1
ATOM 940 N N . ASP A 1 117 ? 8.202 -5.721 -1.874 1.00 84.00 117 ASP A N 1
ATOM 941 C CA . ASP A 1 117 ? 9.344 -5.575 -0.963 1.00 84.00 117 ASP A CA 1
ATOM 942 C C . ASP A 1 117 ? 9.182 -4.349 -0.045 1.00 84.00 117 ASP A C 1
ATOM 944 O O . ASP A 1 117 ? 9.413 -4.436 1.162 1.00 84.00 117 ASP A O 1
ATOM 948 N N . LEU A 1 118 ? 8.717 -3.224 -0.598 1.00 83.69 118 LEU A N 1
ATOM 949 C CA . LEU A 1 118 ? 8.419 -2.005 0.150 1.00 83.69 118 LEU A CA 1
ATOM 950 C C . LEU A 1 118 ? 7.277 -2.207 1.155 1.00 83.69 118 LEU A C 1
ATOM 952 O O . LEU A 1 118 ? 7.400 -1.790 2.306 1.00 83.69 118 LEU A O 1
ATOM 956 N N . PHE A 1 119 ? 6.190 -2.864 0.753 1.00 89.88 119 PHE A N 1
ATOM 957 C CA . PHE A 1 119 ? 5.057 -3.159 1.629 1.00 89.88 119 PHE A CA 1
ATOM 958 C C . PHE A 1 119 ? 5.462 -4.052 2.800 1.00 89.88 119 PHE A C 1
ATOM 960 O O . PHE A 1 119 ? 5.134 -3.749 3.948 1.00 89.88 119 PHE A O 1
ATOM 967 N N . LEU A 1 120 ? 6.233 -5.111 2.544 1.00 88.12 120 LEU A N 1
ATOM 968 C CA . LEU A 1 120 ? 6.748 -5.979 3.600 1.00 88.12 120 LEU A CA 1
ATOM 969 C C . LEU A 1 120 ? 7.699 -5.210 4.527 1.00 88.12 120 LEU A C 1
ATOM 971 O O . LEU A 1 120 ? 7.571 -5.308 5.746 1.00 88.12 120 LEU A O 1
ATOM 975 N N . ALA A 1 121 ? 8.614 -4.408 3.974 1.00 82.38 121 ALA A N 1
ATOM 976 C CA . ALA A 1 121 ? 9.563 -3.613 4.754 1.00 82.38 121 ALA A CA 1
ATOM 977 C C . ALA A 1 121 ? 8.867 -2.567 5.638 1.00 82.38 121 ALA A C 1
ATOM 979 O O . ALA A 1 121 ? 9.231 -2.417 6.803 1.00 82.38 121 ALA A O 1
ATOM 980 N N . ALA A 1 122 ? 7.850 -1.877 5.117 1.00 85.81 122 ALA A N 1
ATOM 981 C CA . ALA A 1 122 ? 7.063 -0.908 5.874 1.00 85.81 122 ALA A CA 1
ATOM 982 C C . ALA A 1 122 ? 6.255 -1.579 6.993 1.00 85.81 122 ALA A C 1
ATOM 984 O O . ALA A 1 122 ? 6.098 -1.005 8.069 1.00 85.81 122 ALA A O 1
ATOM 985 N N . ASN A 1 123 ? 5.764 -2.798 6.761 1.00 89.81 123 ASN A N 1
ATOM 986 C CA . ASN A 1 123 ? 4.957 -3.513 7.741 1.00 89.81 123 ASN A CA 1
ATOM 987 C C . ASN A 1 123 ? 5.767 -4.341 8.731 1.00 89.81 123 ASN A C 1
ATOM 989 O O . ASN A 1 123 ? 5.186 -4.741 9.728 1.00 89.81 123 ASN A O 1
ATOM 993 N N . ARG A 1 124 ? 7.063 -4.589 8.517 1.00 86.81 124 ARG A N 1
ATOM 994 C CA . ARG A 1 124 ? 7.882 -5.448 9.391 1.00 86.81 124 ARG A CA 1
ATOM 995 C C . ARG A 1 124 ? 7.773 -5.079 10.876 1.00 86.81 124 ARG A C 1
ATOM 997 O O . ARG A 1 124 ? 7.703 -3.903 11.228 1.00 86.81 124 ARG A O 1
ATOM 1004 N N . ASN A 1 125 ? 7.875 -6.077 11.742 1.00 87.25 125 ASN A N 1
ATOM 1005 C CA . ASN A 1 125 ? 7.934 -5.890 13.181 1.00 87.25 125 ASN A CA 1
ATOM 1006 C C . ASN A 1 125 ? 9.301 -5.334 13.605 1.00 87.25 125 ASN A C 1
ATOM 1008 O O . ASN A 1 125 ? 10.311 -6.037 13.544 1.00 87.25 125 ASN A O 1
ATOM 1012 N N . ILE A 1 126 ? 9.337 -4.095 14.093 1.00 83.25 126 ILE A N 1
ATOM 1013 C CA . ILE A 1 126 ? 10.576 -3.438 14.549 1.00 83.25 126 ILE A CA 1
ATOM 1014 C C . ILE A 1 126 ? 11.180 -4.086 15.796 1.00 83.25 126 ILE A C 1
ATOM 1016 O O . ILE A 1 126 ? 12.359 -3.896 16.080 1.00 83.25 126 ILE A O 1
ATOM 1020 N N . ASN A 1 127 ? 10.378 -4.848 16.542 1.00 82.81 127 ASN A N 1
ATOM 1021 C CA . ASN A 1 127 ? 10.810 -5.553 17.744 1.00 82.81 127 ASN A CA 1
ATOM 1022 C C . ASN A 1 127 ? 11.272 -6.990 17.456 1.00 82.81 127 ASN A C 1
ATOM 1024 O O . ASN A 1 127 ? 11.625 -7.715 18.390 1.00 82.81 127 ASN A O 1
ATOM 1028 N N . ALA A 1 128 ? 11.251 -7.435 16.195 1.00 82.56 128 ALA A N 1
ATOM 1029 C CA . ALA A 1 128 ? 11.669 -8.784 15.844 1.00 82.56 128 ALA A CA 1
ATOM 1030 C C . ALA A 1 128 ? 13.164 -8.992 16.123 1.00 82.56 128 ALA A C 1
ATOM 1032 O O . ALA A 1 128 ? 14.020 -8.223 15.694 1.00 82.56 128 ALA A O 1
ATOM 1033 N N . SER A 1 129 ? 13.488 -10.079 16.824 1.00 70.69 129 SER A N 1
ATOM 1034 C CA . SER A 1 129 ? 14.868 -10.458 17.151 1.00 70.69 129 SER A CA 1
ATOM 1035 C C . SER A 1 129 ? 15.559 -11.273 16.053 1.00 70.69 129 SER A C 1
ATOM 1037 O O . SER A 1 129 ? 16.752 -11.552 16.149 1.00 70.69 129 SER A O 1
ATOM 1039 N N . THR A 1 130 ? 14.821 -11.688 15.021 1.00 69.75 130 THR A N 1
ATOM 1040 C CA . THR A 1 130 ? 15.319 -12.537 13.933 1.00 69.75 130 THR A CA 1
ATOM 1041 C C . THR A 1 130 ? 15.367 -11.764 12.625 1.00 69.75 130 THR A C 1
ATOM 1043 O O . THR A 1 130 ? 14.416 -11.060 12.314 1.00 69.75 130 THR A O 1
ATOM 1046 N N . ALA A 1 131 ? 16.384 -11.999 11.797 1.00 68.38 131 ALA A N 1
ATOM 1047 C CA . ALA A 1 131 ? 16.484 -11.399 10.463 1.00 68.38 131 ALA A CA 1
ATOM 1048 C C . ALA A 1 131 ? 15.724 -12.168 9.355 1.00 68.38 131 ALA A C 1
ATOM 1050 O O . ALA A 1 131 ? 15.801 -11.793 8.187 1.00 68.38 131 ALA A O 1
ATOM 1051 N N . ASN A 1 132 ? 15.033 -13.272 9.680 1.00 73.56 132 ASN A N 1
ATOM 1052 C CA . ASN A 1 132 ? 14.296 -14.062 8.687 1.00 73.56 132 ASN A CA 1
ATOM 1053 C C . ASN A 1 132 ? 12.849 -13.567 8.509 1.00 73.56 132 ASN A C 1
ATOM 1055 O O . ASN A 1 132 ? 12.249 -13.027 9.439 1.00 73.56 132 ASN A O 1
ATOM 1059 N N . LEU A 1 133 ? 12.289 -13.796 7.314 1.00 75.88 133 LEU A N 1
ATOM 1060 C CA . LEU A 1 133 ? 10.957 -13.323 6.912 1.00 75.88 133 LEU A CA 1
ATOM 1061 C C . LEU A 1 133 ? 9.850 -13.731 7.901 1.00 75.88 133 LEU A C 1
ATOM 1063 O O . LEU A 1 133 ? 8.978 -12.929 8.224 1.00 75.88 133 LEU A O 1
ATOM 1067 N N . ALA A 1 134 ? 9.912 -14.965 8.410 1.00 77.19 134 ALA A N 1
ATOM 1068 C CA . ALA A 1 134 ? 8.923 -15.500 9.338 1.00 77.19 134 ALA A CA 1
ATOM 1069 C C . ALA A 1 134 ? 8.850 -14.680 10.626 1.00 77.19 134 ALA A C 1
ATOM 1071 O O . ALA A 1 134 ? 7.773 -14.276 11.044 1.00 77.19 134 ALA A O 1
ATOM 1072 N N . GLY A 1 135 ? 9.994 -14.427 11.260 1.00 80.12 135 GLY A N 1
ATOM 1073 C CA . GLY A 1 135 ? 10.008 -13.736 12.541 1.00 80.12 135 GLY A CA 1
ATOM 1074 C C . GLY A 1 135 ? 9.808 -12.228 12.417 1.00 80.12 135 GLY A C 1
ATOM 1075 O O . GLY A 1 135 ? 9.191 -11.649 13.306 1.00 80.12 135 GLY A O 1
ATOM 1076 N N . VAL A 1 136 ? 10.233 -11.594 11.314 1.00 82.56 136 VAL A N 1
ATOM 1077 C CA . VAL A 1 136 ? 9.974 -10.155 11.099 1.00 82.56 136 VAL A CA 1
ATOM 1078 C C . VAL A 1 136 ? 8.524 -9.850 10.720 1.00 82.56 136 VAL A C 1
ATOM 1080 O O . VAL A 1 136 ? 8.088 -8.725 10.929 1.00 82.56 136 VAL A O 1
ATOM 1083 N N . LEU A 1 137 ? 7.759 -10.815 10.198 1.00 86.06 137 LEU A N 1
ATOM 1084 C CA . LEU A 1 137 ? 6.346 -10.626 9.823 1.00 86.06 137 LEU A CA 1
ATOM 1085 C C . LEU A 1 137 ? 5.357 -11.390 10.718 1.00 86.06 137 LEU A C 1
ATOM 1087 O O . LEU A 1 137 ? 4.154 -11.415 10.432 1.00 86.06 137 LEU A O 1
ATOM 1091 N N . LYS A 1 138 ? 5.839 -12.023 11.793 1.00 85.31 138 LYS A N 1
ATOM 1092 C CA . LYS A 1 138 ? 4.994 -12.736 12.755 1.00 85.31 138 LYS A CA 1
ATOM 1093 C C . LYS A 1 138 ? 4.223 -11.743 13.613 1.00 85.31 138 LYS A C 1
ATOM 1095 O O . LYS A 1 138 ? 4.841 -11.024 14.390 1.00 85.31 138 LYS A O 1
ATOM 1100 N N . HIS A 1 139 ? 2.896 -11.773 13.525 1.00 85.44 139 HIS A N 1
ATOM 1101 C CA . HIS A 1 139 ? 2.005 -10.915 14.304 1.00 85.44 139 HIS A CA 1
ATOM 1102 C C . HIS A 1 139 ? 1.792 -11.500 15.704 1.00 85.44 139 HIS A C 1
ATOM 1104 O O . HIS A 1 139 ? 1.020 -12.436 15.890 1.00 85.44 139 HIS A O 1
ATOM 1110 N N . ASP A 1 140 ? 2.517 -10.970 16.689 1.00 83.50 140 ASP A N 1
ATOM 1111 C CA . ASP A 1 140 ? 2.316 -11.266 18.108 1.00 83.50 140 ASP A CA 1
ATOM 1112 C C . ASP A 1 140 ? 1.910 -10.005 18.889 1.00 83.50 140 ASP A C 1
ATOM 1114 O O . ASP A 1 140 ? 1.790 -8.914 18.339 1.00 83.50 140 ASP A O 1
ATOM 1118 N N . LYS A 1 141 ? 1.696 -10.136 20.200 1.00 79.75 141 LYS A N 1
ATOM 1119 C CA . LYS A 1 141 ? 1.278 -9.017 21.063 1.00 79.75 141 LYS A CA 1
ATOM 1120 C C . LYS A 1 141 ? 2.271 -7.844 21.140 1.00 79.75 141 LYS A C 1
ATOM 1122 O O . LYS A 1 141 ? 1.907 -6.791 21.649 1.00 79.75 141 LYS A O 1
ATOM 1127 N N . ASN A 1 142 ? 3.521 -8.040 20.719 1.00 81.06 142 ASN A N 1
ATOM 1128 C CA . ASN A 1 142 ? 4.568 -7.018 20.700 1.00 81.06 142 ASN A CA 1
ATOM 1129 C C . ASN A 1 142 ? 4.813 -6.488 19.279 1.00 81.06 142 ASN A C 1
ATOM 1131 O O . ASN A 1 142 ? 5.806 -5.783 19.055 1.00 81.06 142 ASN A O 1
ATOM 1135 N N . TYR A 1 143 ? 3.963 -6.865 18.319 1.00 87.19 143 TYR A N 1
ATOM 1136 C CA . TYR A 1 143 ? 4.083 -6.430 16.943 1.00 87.19 143 TYR A CA 1
ATOM 1137 C C . TYR A 1 143 ? 3.946 -4.922 16.852 1.00 87.19 143 TYR A C 1
ATOM 1139 O O . TYR A 1 143 ? 2.902 -4.360 17.175 1.00 87.19 143 TYR A O 1
ATOM 1147 N N . VAL A 1 144 ? 5.001 -4.276 16.372 1.00 88.00 144 VAL A N 1
ATOM 1148 C CA . VAL A 1 144 ? 4.952 -2.865 16.012 1.00 88.00 144 VAL A CA 1
ATOM 1149 C C . VAL A 1 144 ? 5.473 -2.746 14.586 1.00 88.00 144 VAL A C 1
ATOM 1151 O O . VAL A 1 144 ? 6.639 -3.075 14.352 1.00 88.00 144 VAL A O 1
ATOM 1154 N N . PRO A 1 145 ? 4.636 -2.319 13.626 1.00 89.31 145 PRO A N 1
ATOM 1155 C CA . PRO A 1 145 ? 5.063 -2.173 12.243 1.00 89.31 145 PRO A CA 1
ATOM 1156 C C . PRO A 1 145 ? 6.128 -1.079 12.138 1.00 89.31 145 PRO A C 1
ATOM 1158 O O . PRO A 1 145 ? 6.142 -0.135 12.931 1.00 89.31 145 PRO A O 1
ATOM 1161 N N . GLN A 1 146 ? 6.992 -1.143 11.128 1.00 86.31 146 GLN A N 1
ATOM 1162 C CA . GLN A 1 146 ? 8.015 -0.118 10.911 1.00 86.31 146 GLN A CA 1
ATOM 1163 C C . GLN A 1 146 ? 7.423 1.259 10.644 1.00 86.31 146 GLN A C 1
ATOM 1165 O O . GLN A 1 146 ? 7.949 2.240 11.165 1.00 86.31 146 GLN A O 1
ATOM 1170 N N . TRP A 1 147 ? 6.305 1.344 9.924 1.00 86.62 147 TRP A N 1
ATOM 1171 C CA . TRP A 1 147 ? 5.573 2.603 9.793 1.00 86.62 147 TRP A CA 1
ATOM 1172 C C . TRP A 1 147 ? 4.975 3.096 11.118 1.00 86.62 147 TRP A C 1
ATOM 1174 O O . TRP A 1 147 ? 4.713 4.284 11.272 1.00 86.62 147 TRP A O 1
ATOM 1184 N N . GLY A 1 148 ? 4.815 2.221 12.114 1.00 84.88 148 GLY A N 1
ATOM 1185 C CA . GLY A 1 148 ? 4.460 2.611 13.477 1.00 84.88 148 GLY A CA 1
ATOM 1186 C C . GLY A 1 148 ? 5.520 3.525 14.093 1.00 84.88 148 GLY A C 1
ATOM 1187 O O . GLY A 1 148 ? 5.182 4.430 14.843 1.00 84.88 148 GLY A O 1
ATOM 1188 N N . ALA A 1 149 ? 6.790 3.363 13.704 1.00 80.38 149 ALA A N 1
ATOM 1189 C CA . ALA A 1 149 ? 7.891 4.243 14.091 1.00 80.38 149 ALA A CA 1
ATOM 1190 C C . ALA A 1 149 ? 7.965 5.555 13.280 1.00 80.38 149 ALA A C 1
ATOM 1192 O O . ALA A 1 149 ? 8.952 6.288 13.389 1.00 80.38 149 ALA A O 1
ATOM 1193 N N . TRP A 1 150 ? 6.962 5.846 12.449 1.00 81.00 150 TRP A N 1
ATOM 1194 C CA . TRP A 1 150 ? 6.845 7.079 11.670 1.00 81.00 150 TRP A CA 1
ATOM 1195 C C . TRP A 1 150 ? 5.827 8.027 12.307 1.00 81.00 150 TRP A C 1
ATOM 1197 O O . TRP A 1 150 ? 4.990 7.626 13.116 1.00 81.00 150 TRP A O 1
ATOM 1207 N N . LEU A 1 151 ? 5.920 9.305 11.957 1.00 75.31 151 LEU A N 1
ATOM 1208 C CA . LEU A 1 151 ? 5.200 10.382 12.624 1.00 75.31 151 LEU A CA 1
ATOM 1209 C C . LEU A 1 151 ? 3.909 10.708 11.904 1.00 75.31 151 LEU A C 1
ATOM 1211 O O . LEU A 1 151 ? 3.878 10.776 10.678 1.00 75.31 151 LEU A O 1
ATOM 1215 N N . HIS A 1 152 ? 2.875 10.987 12.685 1.00 74.31 152 HIS A N 1
ATOM 1216 C CA . HIS A 1 152 ? 1.629 11.524 12.161 1.00 74.31 152 HIS A CA 1
ATOM 1217 C C . HIS A 1 152 ? 1.793 12.949 11.668 1.00 74.31 152 HIS A C 1
ATOM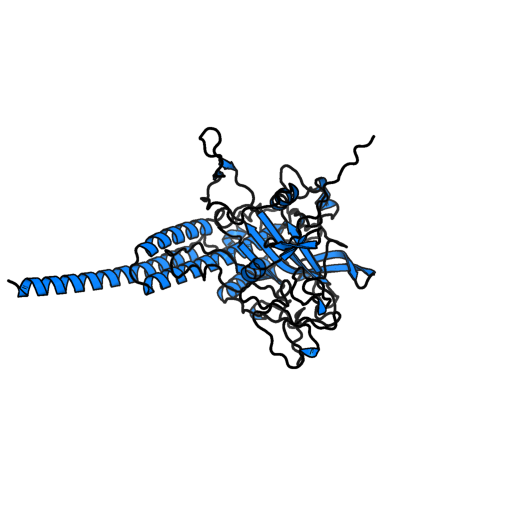 1219 O O . HIS A 1 152 ? 2.586 13.725 12.211 1.00 74.31 152 HIS A O 1
ATOM 1225 N N . ASP A 1 153 ? 0.947 13.314 10.717 1.00 60.47 153 ASP A N 1
ATOM 1226 C CA . ASP A 1 153 ? 0.819 14.681 10.233 1.00 60.47 153 ASP A CA 1
ATOM 1227 C C . ASP A 1 153 ? 0.416 15.698 11.329 1.00 60.47 153 ASP A C 1
ATOM 1229 O O . ASP A 1 153 ? 0.776 16.875 11.297 1.00 60.47 153 ASP A O 1
ATOM 1233 N N . HIS A 1 154 ? -0.282 15.231 12.362 1.00 57.28 154 HIS A N 1
ATOM 1234 C CA . HIS A 1 154 ? -0.665 16.031 13.527 1.00 57.28 154 HIS A CA 1
ATOM 1235 C C . HIS A 1 154 ? 0.381 16.065 14.654 1.00 57.28 154 HIS A C 1
ATOM 1237 O O . HIS A 1 154 ? 0.201 16.776 15.645 1.00 57.28 154 HIS A O 1
ATOM 1243 N N . SER A 1 155 ? 1.474 15.302 14.549 1.00 64.62 155 SER A N 1
ATOM 1244 C CA . SER A 1 155 ? 2.515 15.320 15.580 1.00 64.62 155 SER A CA 1
ATOM 1245 C C . SER A 1 155 ? 3.312 16.618 15.481 1.00 64.62 155 SER A C 1
ATOM 1247 O O . SER A 1 155 ? 3.815 16.938 14.413 1.00 64.62 155 SER A O 1
ATOM 1249 N N . ASN A 1 156 ? 3.494 17.333 16.595 1.00 57.88 156 ASN A N 1
ATOM 1250 C CA . ASN A 1 156 ? 4.366 18.520 16.701 1.00 57.88 156 ASN A CA 1
ATOM 1251 C C . ASN A 1 156 ? 5.499 18.333 17.732 1.00 57.88 156 ASN A C 1
ATOM 1253 O O . ASN A 1 156 ? 6.170 19.291 18.105 1.00 57.88 156 ASN A O 1
ATOM 1257 N N . ASN A 1 157 ? 5.683 17.121 18.264 1.00 64.06 157 ASN A N 1
ATOM 1258 C CA . ASN A 1 157 ? 6.550 16.896 19.417 1.00 64.06 157 ASN A CA 1
ATOM 1259 C C . ASN A 1 157 ? 7.913 16.325 19.001 1.00 64.06 157 ASN A C 1
ATOM 1261 O O . ASN A 1 157 ? 8.045 15.124 18.771 1.00 64.06 157 ASN A O 1
ATOM 1265 N N . GLU A 1 158 ? 8.937 17.182 18.989 1.00 61.62 158 GLU A N 1
ATOM 1266 C CA . GLU A 1 158 ? 10.333 16.811 18.706 1.00 61.62 158 GLU A CA 1
ATOM 1267 C C . GLU A 1 158 ? 10.875 15.690 19.614 1.00 61.62 158 GLU A C 1
ATOM 1269 O O . GLU A 1 158 ? 11.817 15.000 19.238 1.00 61.62 158 GLU A O 1
ATOM 1274 N N . GLN A 1 159 ? 10.295 15.472 20.803 1.00 69.06 159 GLN A N 1
ATOM 1275 C CA . GLN A 1 159 ? 10.727 14.415 21.731 1.00 69.06 159 GLN A CA 1
ATOM 1276 C C . GLN A 1 159 ? 10.317 13.009 21.281 1.00 69.06 159 GLN A C 1
ATOM 1278 O O . GLN A 1 159 ? 10.765 12.015 21.855 1.00 69.06 159 GLN A O 1
ATOM 1283 N N . LEU A 1 160 ? 9.438 12.906 20.282 1.00 70.94 160 LEU A N 1
ATOM 1284 C CA . LEU A 1 160 ? 9.029 11.623 19.730 1.00 70.94 160 LEU A CA 1
ATOM 1285 C C . LEU A 1 160 ? 10.082 11.040 18.794 1.00 70.94 160 LEU A C 1
ATOM 1287 O O . LEU A 1 160 ? 10.034 9.840 18.567 1.00 70.94 160 LEU A O 1
ATOM 1291 N N . ILE A 1 161 ? 11.047 11.831 18.317 1.00 69.81 161 ILE A N 1
ATOM 1292 C CA . ILE A 1 161 ? 12.029 11.422 17.308 1.00 69.81 161 ILE A CA 1
ATOM 1293 C C . ILE A 1 161 ? 13.417 11.352 17.926 1.00 69.81 161 ILE A C 1
ATOM 1295 O O . ILE A 1 161 ? 13.871 12.274 18.605 1.00 69.81 161 ILE A O 1
ATOM 1299 N N . ASP A 1 162 ? 14.130 10.273 17.642 1.00 72.56 162 ASP A N 1
ATOM 1300 C CA . ASP A 1 162 ? 15.558 10.206 17.891 1.00 72.56 162 ASP A CA 1
ATOM 1301 C C . ASP A 1 162 ? 16.311 11.047 16.845 1.00 72.56 162 ASP A C 1
ATOM 1303 O O . ASP A 1 162 ? 16.247 10.791 15.644 1.00 72.56 162 ASP A O 1
ATOM 1307 N N . LYS A 1 163 ? 17.037 12.074 17.301 1.00 67.06 163 LYS A N 1
ATOM 1308 C CA . LYS A 1 163 ? 17.702 13.058 16.424 1.00 67.06 163 LYS A CA 1
ATOM 1309 C C . LYS A 1 163 ? 18.852 12.480 15.593 1.00 67.06 163 LYS A C 1
ATOM 1311 O O . LYS A 1 163 ? 19.335 13.152 14.689 1.00 67.06 163 LYS A O 1
ATOM 1316 N N . THR A 1 164 ? 19.325 11.278 15.913 1.00 65.75 164 THR A N 1
ATOM 1317 C CA . THR A 1 164 ? 20.430 10.626 15.201 1.00 65.75 164 THR A CA 1
ATOM 1318 C C . THR A 1 164 ? 19.913 9.667 14.138 1.00 65.75 164 THR A C 1
ATOM 1320 O O . THR A 1 164 ? 20.453 9.624 13.038 1.00 65.75 164 THR A O 1
ATOM 1323 N N . THR A 1 165 ? 18.870 8.909 14.459 1.00 66.31 165 THR A N 1
ATOM 1324 C CA . THR A 1 165 ? 18.304 7.870 13.589 1.00 66.31 165 THR A CA 1
ATOM 1325 C C . THR A 1 165 ? 17.087 8.337 12.797 1.00 66.31 165 THR A C 1
ATOM 1327 O O . THR A 1 165 ? 16.680 7.656 11.860 1.00 66.31 165 THR A O 1
ATOM 1330 N N . LEU A 1 166 ? 16.489 9.475 13.167 1.00 64.50 166 LEU A N 1
ATOM 1331 C CA . LEU A 1 166 ? 15.257 10.006 12.578 1.00 64.50 166 LEU A CA 1
ATOM 1332 C C . LEU A 1 166 ? 14.083 9.002 12.631 1.00 64.50 166 LEU A C 1
ATOM 1334 O O . LEU A 1 166 ? 13.201 9.008 11.774 1.00 64.50 166 LEU A O 1
ATOM 1338 N N . GLN A 1 167 ? 14.065 8.127 13.640 1.00 72.25 167 GLN A N 1
ATOM 1339 C CA . GLN A 1 167 ? 12.974 7.186 13.929 1.00 72.25 167 GLN A CA 1
ATOM 1340 C C . GLN A 1 167 ? 12.247 7.590 15.217 1.00 72.25 167 GLN A C 1
ATOM 1342 O O . GLN A 1 167 ? 12.803 8.339 16.026 1.00 72.25 167 GLN A O 1
ATOM 1347 N N . LEU A 1 168 ? 11.030 7.074 15.451 1.00 72.75 168 LEU A N 1
ATOM 1348 C CA . LEU A 1 168 ? 10.394 7.227 16.763 1.00 72.75 168 LEU A CA 1
ATOM 1349 C C . LEU A 1 168 ? 11.296 6.685 17.881 1.00 72.75 168 LEU A C 1
ATOM 1351 O O . LEU A 1 168 ? 11.914 5.626 17.758 1.00 72.75 168 LEU A O 1
ATOM 1355 N N . THR A 1 169 ? 11.328 7.389 19.010 1.00 78.75 169 THR A N 1
ATOM 1356 C CA . THR A 1 169 ? 12.054 6.927 20.191 1.00 78.75 169 THR A CA 1
ATOM 1357 C C . THR A 1 169 ? 11.457 5.618 20.702 1.00 78.75 169 THR A C 1
ATOM 1359 O O . THR A 1 169 ? 10.245 5.393 20.664 1.00 78.75 169 THR A O 1
ATOM 1362 N N . LYS A 1 170 ? 12.307 4.754 21.270 1.00 80.25 170 LYS A N 1
ATOM 1363 C CA . LYS A 1 170 ? 11.859 3.504 21.904 1.00 80.25 170 LYS A CA 1
ATOM 1364 C C . LYS A 1 170 ? 10.767 3.748 22.952 1.00 80.25 170 LYS A C 1
ATOM 1366 O O . LYS A 1 170 ? 9.837 2.957 23.045 1.00 80.25 170 LYS A O 1
ATOM 1371 N N . GLN A 1 171 ? 10.863 4.858 23.686 1.00 80.31 171 GLN A N 1
ATOM 1372 C CA . GLN A 1 171 ? 9.858 5.269 24.664 1.00 80.31 171 GLN A CA 1
ATOM 1373 C C . GLN A 1 171 ? 8.503 5.577 24.006 1.00 80.31 171 GLN A C 1
ATOM 1375 O O . GLN A 1 171 ? 7.471 5.146 24.509 1.00 80.31 171 GLN A O 1
ATOM 1380 N N . ALA A 1 172 ? 8.487 6.276 22.864 1.00 78.38 172 ALA A N 1
ATOM 1381 C CA . ALA A 1 172 ? 7.254 6.540 22.121 1.00 78.38 172 ALA A CA 1
ATOM 1382 C C . ALA A 1 172 ? 6.583 5.240 21.645 1.00 78.38 172 ALA A C 1
ATOM 1384 O O . ALA A 1 172 ? 5.363 5.104 21.734 1.00 78.38 172 ALA A O 1
ATOM 1385 N N . ILE A 1 173 ? 7.379 4.259 21.215 1.00 79.31 173 ILE A N 1
ATOM 1386 C CA . ILE A 1 173 ? 6.883 2.930 20.847 1.00 79.31 173 ILE A CA 1
ATOM 1387 C C . ILE A 1 173 ? 6.288 2.206 22.069 1.00 79.31 173 ILE A C 1
ATOM 1389 O O . ILE A 1 173 ? 5.174 1.691 21.998 1.00 79.31 173 ILE A O 1
ATOM 1393 N N . THR A 1 174 ? 6.990 2.173 23.206 1.00 76.62 174 THR A N 1
ATOM 1394 C CA . THR A 1 174 ? 6.506 1.460 24.402 1.00 76.62 174 THR A CA 1
ATOM 1395 C C . THR A 1 174 ? 5.280 2.108 25.037 1.00 76.62 174 THR A C 1
ATOM 1397 O O . THR A 1 174 ? 4.421 1.402 25.553 1.00 76.62 174 THR A O 1
ATOM 1400 N N . ASP A 1 175 ? 5.158 3.433 24.956 1.00 74.06 175 ASP A N 1
ATOM 1401 C CA . ASP A 1 175 ? 4.026 4.185 25.511 1.00 74.06 175 ASP A CA 1
ATOM 1402 C C . ASP A 1 175 ? 2.774 4.126 24.624 1.00 74.06 175 ASP A C 1
ATOM 1404 O O . ASP A 1 175 ? 1.833 4.886 24.834 1.00 74.06 175 ASP A O 1
ATOM 1408 N N . SER A 1 176 ? 2.753 3.250 23.611 1.00 70.31 176 SER A N 1
ATOM 1409 C CA . SER A 1 176 ? 1.684 3.166 22.608 1.00 70.31 176 SER A CA 1
ATOM 1410 C C . SER A 1 176 ? 1.458 4.469 21.834 1.00 70.31 176 SER A C 1
ATOM 1412 O O . SER A 1 176 ? 0.449 4.598 21.156 1.00 70.31 176 SER A O 1
ATOM 1414 N N . LYS A 1 177 ? 2.406 5.419 21.850 1.00 75.12 177 LYS A N 1
ATOM 1415 C CA . LYS A 1 177 ? 2.304 6.661 21.058 1.00 75.12 177 LYS A CA 1
ATOM 1416 C C . LYS A 1 177 ? 2.440 6.414 19.557 1.00 75.12 177 LYS A C 1
ATOM 1418 O O . LYS A 1 177 ? 2.188 7.318 18.772 1.00 75.12 177 LYS A O 1
ATOM 1423 N N . TRP A 1 178 ? 2.847 5.206 19.160 1.00 80.88 178 TRP A N 1
ATOM 1424 C CA . TRP A 1 178 ? 2.747 4.762 17.776 1.00 80.88 178 TRP A CA 1
ATOM 1425 C C . TRP A 1 178 ? 1.317 4.375 17.389 1.00 80.88 178 TRP A C 1
ATOM 1427 O O . TRP A 1 178 ? 1.043 4.308 16.202 1.00 80.88 178 TRP A O 1
ATOM 1437 N N . ILE A 1 179 ? 0.411 4.096 18.330 1.00 85.50 179 ILE A N 1
ATOM 1438 C CA . ILE A 1 179 ? -0.995 3.816 18.029 1.00 85.50 179 ILE A CA 1
ATOM 1439 C C . ILE A 1 179 ? -1.726 5.147 17.909 1.00 85.50 179 ILE A C 1
ATOM 1441 O O . ILE A 1 179 ? -1.686 5.974 18.817 1.00 85.50 179 ILE A O 1
ATOM 1445 N N . CYS A 1 180 ? -2.414 5.338 16.789 1.00 80.69 180 CYS A N 1
ATOM 1446 C CA . CYS A 1 180 ? -3.261 6.499 16.593 1.00 80.69 180 CYS A CA 1
ATOM 1447 C C . CYS A 1 180 ? -4.642 6.246 17.194 1.00 80.69 180 CYS A C 1
ATOM 1449 O O . CYS A 1 180 ? -5.326 5.301 16.808 1.00 80.69 180 CYS A O 1
ATOM 1451 N N . GLU A 1 181 ? -5.049 7.081 18.147 1.00 83.12 181 GLU A N 1
ATOM 1452 C CA . GLU A 1 181 ? -6.400 7.089 18.699 1.00 83.12 181 GLU A CA 1
ATOM 1453 C C . GLU A 1 181 ? -6.927 8.521 18.862 1.00 83.12 181 GLU A C 1
ATOM 1455 O O . GLU A 1 181 ? -6.168 9.466 19.077 1.00 83.12 181 GLU A O 1
ATOM 1460 N N . GLY A 1 182 ? -8.247 8.682 18.769 1.00 82.19 182 GLY A N 1
ATOM 1461 C CA . GLY A 1 182 ? -8.924 9.972 18.861 1.00 82.19 182 GLY A CA 1
ATOM 1462 C C . GLY A 1 182 ? -8.749 10.815 17.601 1.00 82.19 182 GLY A C 1
ATOM 1463 O O . GLY A 1 182 ? -8.983 10.337 16.494 1.00 82.19 182 GLY A O 1
ATOM 1464 N N . ASP A 1 183 ? -8.349 12.071 17.784 1.00 73.88 183 ASP A N 1
ATOM 1465 C CA . ASP A 1 183 ? -8.383 13.104 16.741 1.00 73.88 183 ASP A CA 1
ATOM 1466 C C . ASP A 1 183 ? -7.346 12.908 15.620 1.00 73.88 183 ASP A C 1
ATOM 1468 O O . ASP A 1 183 ? -7.413 13.599 14.610 1.00 73.88 183 ASP A O 1
ATOM 1472 N N . CYS A 1 184 ? -6.390 11.982 15.769 1.00 76.62 184 CYS A N 1
ATOM 1473 C CA . CYS A 1 184 ? -5.448 11.656 14.693 1.00 76.62 184 CYS A CA 1
ATOM 1474 C C . CYS A 1 184 ? -6.034 10.687 13.645 1.00 76.62 184 CYS A C 1
ATOM 1476 O O . CYS A 1 184 ? -5.423 10.499 12.594 1.00 76.62 184 CYS A O 1
ATOM 1478 N N . LEU A 1 185 ? -7.192 10.069 13.924 1.00 86.62 185 LEU A N 1
ATOM 1479 C CA . LEU A 1 185 ? -7.950 9.263 12.967 1.00 86.62 185 LEU A CA 1
ATOM 1480 C C . LEU A 1 185 ? -9.089 10.101 12.383 1.00 86.62 185 LEU A C 1
ATOM 1482 O O . LEU A 1 185 ? -9.986 10.529 13.109 1.00 86.62 185 LEU A O 1
ATOM 1486 N N . SER A 1 186 ? -9.102 10.265 11.062 1.00 85.81 186 SER A N 1
ATOM 1487 C CA . SER A 1 186 ? -10.209 10.909 10.349 1.00 85.81 186 SER A CA 1
ATOM 1488 C C . SER A 1 186 ? -11.123 9.859 9.735 1.00 85.81 186 SER A C 1
ATOM 1490 O O . SER A 1 186 ? -10.638 8.915 9.127 1.00 85.81 186 SER A O 1
ATOM 1492 N N . ASN A 1 187 ? -12.440 10.018 9.825 1.00 87.62 187 ASN A N 1
ATOM 1493 C CA . ASN A 1 187 ? -13.386 9.236 9.018 1.00 87.62 187 ASN A CA 1
ATOM 1494 C C . ASN A 1 187 ? -13.845 9.974 7.750 1.00 87.62 187 ASN A C 1
ATOM 1496 O O . ASN A 1 187 ? -14.653 9.455 6.982 1.00 87.62 187 ASN A O 1
ATOM 1500 N N . GLU A 1 188 ? -13.319 11.176 7.526 1.00 81.81 188 GLU A N 1
ATOM 1501 C CA . GLU A 1 188 ? -13.505 11.951 6.310 1.00 81.81 188 GLU A CA 1
ATOM 1502 C C . GLU A 1 188 ? -12.298 11.744 5.395 1.00 81.81 188 GLU A C 1
ATOM 1504 O O . GLU A 1 188 ? -11.141 11.853 5.817 1.00 81.81 188 GLU A O 1
ATOM 1509 N N . LEU A 1 189 ? -12.565 11.458 4.123 1.00 74.81 189 LEU A N 1
ATOM 1510 C CA . LEU A 1 189 ? -11.531 11.418 3.096 1.00 74.81 189 LEU A CA 1
ATOM 1511 C C . LEU A 1 189 ? -10.947 12.822 2.904 1.00 74.81 189 LEU A C 1
ATOM 1513 O O . LEU A 1 189 ? -11.688 13.753 2.607 1.00 74.81 189 LEU A O 1
ATOM 1517 N N . ASP A 1 190 ? -9.630 12.987 2.991 1.00 69.38 190 ASP A N 1
ATOM 1518 C CA . ASP A 1 190 ? -8.978 14.274 2.694 1.00 69.38 190 ASP A CA 1
ATOM 1519 C C . ASP A 1 190 ? -8.863 14.512 1.172 1.00 69.38 190 ASP A C 1
ATOM 1521 O O . ASP A 1 190 ? -7.782 14.458 0.590 1.00 69.38 190 ASP A O 1
ATOM 1525 N N . LEU A 1 191 ? -10.012 14.645 0.498 1.00 67.44 191 LEU A N 1
ATOM 1526 C CA . LEU A 1 191 ? -10.149 14.803 -0.954 1.00 67.44 191 LEU A CA 1
ATOM 1527 C C . LEU A 1 191 ? -11.327 15.734 -1.276 1.00 67.44 191 LEU A C 1
ATOM 1529 O O . LEU A 1 191 ? -12.466 15.322 -1.126 1.00 67.44 191 LEU A O 1
ATOM 1533 N N . GLU A 1 192 ? -11.122 16.955 -1.773 1.00 72.12 192 GLU A N 1
ATOM 1534 C CA . GLU A 1 192 ? -12.246 17.844 -2.139 1.00 72.12 192 GLU A CA 1
ATOM 1535 C C . GLU A 1 192 ? -12.973 17.373 -3.426 1.00 72.12 192 GLU A C 1
ATOM 1537 O O . GLU A 1 192 ? -12.772 17.905 -4.516 1.00 72.12 192 GLU A O 1
ATOM 1542 N N . LEU A 1 193 ? -13.827 16.345 -3.316 1.00 72.12 193 LEU A N 1
ATOM 1543 C CA . LEU A 1 193 ? -14.528 15.719 -4.453 1.00 72.12 193 LEU A CA 1
ATOM 1544 C C . LEU A 1 193 ? -15.922 16.286 -4.721 1.00 72.12 193 LEU A C 1
ATOM 1546 O O . LEU A 1 193 ? -16.476 16.080 -5.806 1.00 72.12 193 LEU A O 1
ATOM 1550 N N . PHE A 1 194 ? -16.509 16.973 -3.743 1.00 78.44 194 PHE A N 1
ATOM 1551 C CA . PHE A 1 194 ? -17.905 17.394 -3.777 1.00 78.44 194 PHE A CA 1
ATOM 1552 C C . PHE A 1 194 ? -18.063 18.910 -3.687 1.00 78.44 194 PHE A C 1
ATOM 1554 O O . PHE A 1 194 ? -17.237 19.632 -3.136 1.00 78.44 194 PHE A O 1
ATOM 1561 N N . SER A 1 195 ? -19.164 19.402 -4.256 1.00 75.69 195 SER A N 1
ATOM 1562 C CA . SER A 1 195 ? -19.499 20.829 -4.264 1.00 75.69 195 SER A CA 1
ATOM 1563 C C . SER A 1 195 ? -19.696 21.389 -2.849 1.00 75.69 195 SER A C 1
ATOM 1565 O O . SER A 1 195 ? -20.162 20.680 -1.955 1.00 75.69 195 SER A O 1
ATOM 1567 N N . LYS A 1 196 ? -19.443 22.686 -2.642 1.00 72.62 196 LYS A N 1
ATOM 1568 C CA . LYS A 1 196 ? -19.702 23.344 -1.345 1.00 72.62 196 LYS A CA 1
ATOM 1569 C C . LYS A 1 196 ? -21.183 23.281 -0.958 1.00 72.62 196 LYS A C 1
ATOM 1571 O O . LYS A 1 196 ? -21.515 23.202 0.222 1.00 72.62 196 LYS A O 1
ATOM 1576 N N . GLU A 1 197 ? -22.069 23.273 -1.948 1.00 78.94 197 GLU A N 1
ATOM 1577 C CA . GLU A 1 197 ? -23.518 23.162 -1.793 1.00 78.94 197 GLU A CA 1
ATOM 1578 C C . GLU A 1 197 ? -23.935 21.815 -1.193 1.00 78.94 197 GLU A C 1
ATOM 1580 O O . GLU A 1 197 ? -24.935 21.751 -0.477 1.00 78.94 197 GLU A O 1
ATOM 1585 N N . SER A 1 198 ? -23.152 20.756 -1.432 1.00 76.62 198 SER A N 1
ATOM 1586 C CA . SER A 1 198 ? -23.401 19.429 -0.858 1.00 76.62 198 SER A CA 1
ATOM 1587 C C . SER A 1 198 ? -23.143 19.358 0.650 1.00 76.62 198 SER A C 1
ATOM 1589 O O . SER A 1 198 ? -23.609 18.423 1.294 1.00 76.62 198 SER A O 1
ATOM 1591 N N . LYS A 1 199 ? -22.438 20.351 1.223 1.00 78.25 199 LYS A N 1
ATOM 1592 C CA . LYS A 1 199 ? -22.021 20.398 2.638 1.00 78.25 199 LYS A CA 1
ATOM 1593 C C . LYS A 1 199 ? -21.281 19.136 3.104 1.00 78.25 199 LYS A C 1
ATOM 1595 O O . LYS A 1 199 ? -21.291 18.825 4.292 1.00 78.25 199 LYS A O 1
ATOM 1600 N N . ILE A 1 200 ? -20.646 18.429 2.173 1.00 78.06 200 ILE A N 1
ATOM 1601 C CA . ILE A 1 200 ? -19.761 17.307 2.465 1.00 78.06 200 ILE A CA 1
ATOM 1602 C C . ILE A 1 200 ? -18.365 17.857 2.726 1.00 78.06 200 ILE A C 1
ATOM 1604 O O . ILE A 1 200 ? -17.850 18.656 1.942 1.00 78.06 200 ILE A O 1
ATOM 1608 N N . LEU A 1 201 ? -17.787 17.464 3.857 1.00 68.56 201 LEU A N 1
ATOM 1609 C CA . LEU A 1 201 ? -16.402 17.766 4.185 1.00 68.56 201 LEU A CA 1
ATOM 1610 C C . LEU A 1 201 ? -15.490 16.739 3.512 1.00 68.56 201 LEU A C 1
ATOM 1612 O O . LEU A 1 201 ? -15.808 15.546 3.456 1.00 68.56 201 LEU A O 1
ATOM 1616 N N . GLY A 1 202 ? -14.396 17.241 2.935 1.00 70.38 202 GLY A N 1
ATOM 1617 C CA . GLY A 1 202 ? -13.468 16.441 2.148 1.00 70.38 202 GLY A CA 1
ATOM 1618 C C . GLY A 1 202 ? -14.182 15.612 1.076 1.00 70.38 202 GLY A C 1
ATOM 1619 O O . GLY A 1 202 ? -14.981 16.125 0.286 1.00 70.38 202 GLY A O 1
ATOM 1620 N N . GLY A 1 203 ? -13.878 14.317 1.061 1.00 72.25 203 GLY A N 1
ATOM 1621 C CA . GLY A 1 203 ? -14.390 13.329 0.115 1.00 72.25 203 GLY A CA 1
ATOM 1622 C C . GLY A 1 203 ? -15.516 12.493 0.708 1.00 72.25 203 GLY A C 1
ATOM 1623 O O . GLY A 1 203 ? -15.838 11.445 0.161 1.00 72.25 203 GLY A O 1
ATOM 1624 N N . GLY A 1 204 ? -16.111 12.935 1.817 1.00 83.38 204 GLY A N 1
ATOM 1625 C CA . GLY A 1 204 ? -17.164 12.215 2.523 1.00 83.38 204 GLY A CA 1
ATOM 1626 C C . GLY A 1 204 ? -16.665 11.054 3.382 1.00 83.38 204 GLY A C 1
ATOM 1627 O O . GLY A 1 204 ? -15.470 10.761 3.450 1.00 83.38 204 GLY A O 1
ATOM 1628 N N . VAL A 1 205 ? -17.623 10.416 4.056 1.00 89.38 205 VAL A N 1
ATOM 1629 C CA . VAL A 1 205 ? -17.399 9.275 4.951 1.00 89.38 205 VAL A CA 1
ATOM 1630 C C . VAL A 1 205 ? -17.722 7.989 4.200 1.00 89.38 205 VAL A C 1
ATOM 1632 O O . VAL A 1 205 ? -18.856 7.793 3.758 1.00 89.38 205 VAL A O 1
ATOM 1635 N N . LEU A 1 206 ? -16.733 7.108 4.060 1.00 93.38 206 LEU A N 1
ATOM 1636 C CA . LEU A 1 206 ? -16.952 5.758 3.550 1.00 93.38 206 LEU A CA 1
ATOM 1637 C C . LEU A 1 206 ? -17.527 4.881 4.667 1.00 93.38 206 LEU A C 1
ATOM 1639 O O . LEU A 1 206 ? -16.934 4.775 5.739 1.00 93.38 206 LEU A O 1
ATOM 1643 N N . VAL A 1 207 ? -18.662 4.237 4.397 1.00 95.38 207 VAL A N 1
ATOM 1644 C CA . VAL A 1 207 ? -19.319 3.288 5.307 1.00 95.38 207 VAL A CA 1
ATOM 1645 C C . VAL A 1 207 ? -19.256 1.884 4.709 1.00 95.38 207 VAL A C 1
ATOM 1647 O O . VAL A 1 207 ? -19.610 1.695 3.540 1.00 95.38 207 VAL A O 1
ATOM 1650 N N . ASP A 1 208 ? -18.793 0.918 5.502 1.00 96.50 208 ASP A N 1
ATOM 1651 C CA . ASP A 1 208 ? -18.693 -0.497 5.131 1.00 96.50 208 ASP A CA 1
ATOM 1652 C C . ASP A 1 208 ? -20.059 -1.216 5.158 1.00 96.50 208 ASP A C 1
ATOM 1654 O O . ASP A 1 208 ? -21.071 -0.653 5.582 1.00 96.50 208 ASP A O 1
ATOM 1658 N N . GLN A 1 209 ? -20.125 -2.473 4.701 1.00 95.94 209 GLN A N 1
ATOM 1659 C CA . GLN A 1 209 ? -21.380 -3.245 4.695 1.00 95.94 209 GLN A CA 1
ATOM 1660 C C . GLN A 1 209 ? -21.909 -3.585 6.101 1.00 95.94 209 GLN A C 1
ATOM 1662 O O . GLN A 1 209 ? -23.085 -3.930 6.222 1.00 95.94 209 GLN A O 1
ATOM 1667 N N . ALA A 1 210 ? -21.091 -3.445 7.150 1.00 95.06 210 ALA A N 1
ATOM 1668 C CA . ALA A 1 210 ? -21.514 -3.579 8.544 1.00 95.06 210 ALA A CA 1
ATOM 1669 C C . ALA A 1 210 ? -22.099 -2.267 9.113 1.00 95.06 210 ALA A C 1
ATOM 1671 O O . ALA A 1 210 ? -22.583 -2.241 10.245 1.00 95.06 210 ALA A O 1
ATOM 1672 N N . GLY A 1 211 ? -22.105 -1.181 8.330 1.00 94.25 211 GLY A N 1
ATOM 1673 C CA . GLY A 1 211 ? -22.625 0.123 8.738 1.00 94.25 211 GLY A CA 1
ATOM 1674 C C . GLY A 1 211 ? -21.634 0.953 9.556 1.00 94.25 211 GLY A C 1
ATOM 1675 O O . GLY A 1 211 ? -22.042 1.926 10.192 1.00 94.25 211 GLY A O 1
ATOM 1676 N N . ASN A 1 212 ? -20.350 0.592 9.547 1.00 95.19 212 ASN A N 1
ATOM 1677 C CA . ASN A 1 212 ? -19.302 1.299 10.271 1.00 95.19 212 ASN A CA 1
ATOM 1678 C C . ASN A 1 212 ? -18.527 2.247 9.346 1.00 95.19 212 ASN A C 1
ATOM 1680 O O . ASN A 1 212 ? -18.274 1.909 8.186 1.00 95.19 212 ASN A O 1
ATOM 1684 N N . PRO A 1 213 ? -18.118 3.430 9.839 1.00 94.31 213 PRO A N 1
ATOM 1685 C CA . PRO A 1 213 ? -17.231 4.305 9.091 1.00 94.31 213 PRO A CA 1
ATOM 1686 C C . PRO A 1 213 ? -15.827 3.698 8.981 1.00 94.31 213 PRO A C 1
ATOM 1688 O O . PRO A 1 213 ? -15.342 3.037 9.903 1.00 94.31 213 PRO A O 1
ATOM 1691 N N . VAL A 1 214 ? -15.159 3.985 7.869 1.00 94.62 214 VAL A N 1
ATOM 1692 C CA . VAL A 1 214 ? -13.725 3.740 7.684 1.00 94.62 214 VAL A CA 1
ATOM 1693 C C . VAL A 1 214 ? -12.937 4.916 8.251 1.00 94.62 214 VAL A C 1
ATOM 1695 O O . VAL A 1 214 ? -13.327 6.069 8.074 1.00 94.62 214 VAL A O 1
ATOM 1698 N N . PHE A 1 215 ? -11.828 4.622 8.923 1.00 93.25 215 PHE A N 1
ATOM 1699 C CA . PHE A 1 215 ? -10.903 5.609 9.470 1.00 93.25 215 PHE A CA 1
ATOM 1700 C C . PHE A 1 215 ? -9.610 5.649 8.664 1.00 93.25 215 PHE A C 1
ATOM 1702 O O . PHE A 1 215 ? -9.139 4.630 8.166 1.00 93.25 215 PHE A O 1
ATOM 1709 N N . TYR A 1 216 ? -9.015 6.825 8.576 1.00 89.62 216 TYR A N 1
ATOM 1710 C CA . TYR A 1 216 ? -7.834 7.118 7.790 1.00 89.62 216 TYR A CA 1
ATOM 1711 C C . TYR A 1 216 ? -6.769 7.768 8.666 1.00 89.62 216 TYR A C 1
ATOM 1713 O O . TYR A 1 216 ? -7.078 8.586 9.534 1.00 89.62 216 TYR A O 1
ATOM 1721 N N . GLU A 1 217 ? -5.512 7.427 8.403 1.00 87.19 217 GLU A N 1
ATOM 1722 C CA . GLU A 1 217 ? -4.345 8.105 8.969 1.00 87.19 217 GLU A CA 1
ATOM 1723 C C . GLU A 1 217 ? -3.245 8.242 7.918 1.00 87.19 217 GLU A C 1
ATOM 1725 O O . GLU A 1 217 ? -3.151 7.440 6.984 1.00 87.19 217 GLU A O 1
ATOM 1730 N N . SER A 1 218 ? -2.379 9.228 8.121 1.00 83.75 218 SER A N 1
ATOM 1731 C CA . SER A 1 218 ? -1.163 9.414 7.339 1.00 83.75 218 SER A CA 1
ATOM 1732 C C . SER A 1 218 ? 0.049 9.433 8.262 1.00 83.75 218 SER A C 1
ATOM 1734 O O . SER A 1 218 ? -0.012 9.966 9.375 1.00 83.75 218 SER A O 1
ATOM 1736 N N . ARG A 1 219 ? 1.167 8.864 7.799 1.00 81.88 219 ARG A N 1
ATOM 1737 C CA . ARG A 1 219 ? 2.443 8.911 8.520 1.00 81.88 219 ARG A CA 1
ATOM 1738 C C . ARG A 1 219 ? 3.622 9.141 7.605 1.00 81.88 219 ARG A C 1
ATOM 1740 O O . ARG A 1 219 ? 3.722 8.521 6.554 1.00 81.88 219 ARG A O 1
ATOM 1747 N N . ALA A 1 220 ? 4.564 9.937 8.081 1.00 76.81 220 ALA A N 1
ATOM 1748 C CA . ALA A 1 220 ? 5.799 10.300 7.413 1.00 76.81 220 ALA A CA 1
ATOM 1749 C C . ALA A 1 220 ? 7.007 9.811 8.217 1.00 76.81 220 ALA A C 1
ATOM 1751 O O . ALA A 1 220 ? 7.049 9.967 9.441 1.00 76.81 220 ALA A O 1
ATOM 1752 N N . ASN A 1 221 ? 8.016 9.244 7.553 1.00 73.62 221 ASN A N 1
ATOM 1753 C CA . ASN A 1 221 ? 9.265 8.926 8.246 1.00 73.62 221 ASN A CA 1
ATOM 1754 C C . ASN A 1 221 ? 9.947 10.206 8.771 1.00 73.62 221 ASN A C 1
ATOM 1756 O O . ASN A 1 221 ? 9.664 11.312 8.303 1.00 73.62 221 ASN A O 1
ATOM 1760 N N . GLY A 1 222 ? 10.849 10.079 9.752 1.00 65.56 222 GLY A N 1
ATOM 1761 C CA . GLY A 1 222 ? 11.422 11.256 10.419 1.00 65.56 222 GLY A CA 1
ATOM 1762 C C . GLY A 1 222 ? 12.198 12.186 9.487 1.00 65.56 222 GLY A C 1
ATOM 1763 O O . GLY A 1 222 ? 12.245 13.384 9.740 1.00 65.56 222 GLY A O 1
ATOM 1764 N N . LEU A 1 223 ? 12.724 11.675 8.369 1.00 66.12 223 LEU A N 1
ATOM 1765 C CA . LEU A 1 223 ? 13.342 12.506 7.342 1.00 66.12 223 LEU A CA 1
ATOM 1766 C C . LEU A 1 223 ? 12.325 13.415 6.639 1.00 66.12 223 LEU A C 1
ATOM 1768 O O . LEU A 1 223 ? 12.559 14.619 6.546 1.00 66.12 223 LEU A O 1
ATOM 1772 N N . LEU A 1 224 ? 11.206 12.873 6.141 1.00 63.59 224 LEU A N 1
ATOM 1773 C CA . LEU A 1 224 ? 10.147 13.697 5.548 1.00 63.59 224 LEU A CA 1
ATOM 1774 C C . LEU A 1 224 ? 9.636 14.712 6.571 1.00 63.59 224 LEU A C 1
ATOM 1776 O O . LEU A 1 224 ? 9.508 15.895 6.274 1.00 63.59 224 LEU A O 1
ATOM 1780 N N . TYR A 1 225 ? 9.408 14.247 7.794 1.00 61.31 225 TYR A N 1
ATOM 1781 C CA . TYR A 1 225 ? 8.895 15.073 8.871 1.00 61.31 225 TYR A CA 1
ATOM 1782 C C . TYR A 1 225 ? 9.828 16.234 9.238 1.00 61.31 225 TYR A C 1
ATOM 1784 O O . TYR A 1 225 ? 9.352 17.354 9.381 1.00 61.31 225 TYR A O 1
ATOM 1792 N N . GLN A 1 226 ? 11.143 16.010 9.338 1.00 59.62 226 GLN A N 1
ATOM 1793 C CA . GLN A 1 226 ? 12.111 17.080 9.597 1.00 59.62 226 GLN A CA 1
ATOM 1794 C C . GLN A 1 226 ? 12.059 18.160 8.504 1.00 59.62 226 GLN A C 1
ATOM 1796 O O . GLN A 1 226 ? 11.991 19.345 8.821 1.00 59.62 226 GLN A O 1
ATOM 1801 N N . ASN A 1 227 ? 12.012 17.756 7.228 1.00 55.66 227 ASN A N 1
ATOM 1802 C CA . ASN A 1 227 ? 11.892 18.701 6.112 1.00 55.66 227 ASN A CA 1
ATOM 1803 C C . ASN A 1 227 ? 10.572 19.493 6.162 1.00 55.66 227 ASN A C 1
ATOM 1805 O O . ASN A 1 227 ? 10.555 20.682 5.863 1.00 55.66 227 ASN A O 1
ATOM 1809 N N . LEU A 1 228 ? 9.468 18.859 6.574 1.00 53.66 228 LEU A N 1
ATOM 1810 C CA . LEU A 1 228 ? 8.191 19.546 6.785 1.00 53.66 228 LEU A CA 1
ATOM 1811 C C . LEU A 1 228 ? 8.224 20.474 8.019 1.00 53.66 228 LEU A C 1
ATOM 1813 O O . LEU A 1 228 ? 7.520 21.485 8.036 1.00 53.66 228 LEU A O 1
ATOM 1817 N N . GLN A 1 229 ? 9.023 20.149 9.046 1.00 49.06 229 GLN A N 1
ATOM 1818 C CA . GLN A 1 229 ? 9.111 20.909 10.294 1.00 49.06 229 GLN A CA 1
ATOM 1819 C C . GLN A 1 229 ? 9.881 22.217 10.212 1.00 49.06 229 GLN A C 1
ATOM 1821 O O . GLN A 1 229 ? 9.491 23.205 10.838 1.00 49.06 229 GLN A O 1
ATOM 1826 N N . GLU A 1 230 ? 10.968 22.234 9.449 1.00 46.28 230 GLU A N 1
ATOM 1827 C CA . GLU A 1 230 ? 11.875 23.380 9.378 1.00 46.28 230 GLU A CA 1
ATOM 1828 C C . GLU A 1 230 ? 11.247 24.601 8.672 1.00 46.28 230 GLU A C 1
ATOM 1830 O O . GLU A 1 230 ? 11.845 25.674 8.619 1.00 46.28 230 GLU A O 1
ATOM 1835 N N . GLY A 1 231 ? 9.986 24.503 8.228 1.00 37.69 231 GLY A N 1
ATOM 1836 C CA . GLY A 1 231 ? 9.255 25.622 7.643 1.00 37.69 231 GLY A CA 1
ATOM 1837 C C . GLY A 1 231 ? 9.785 26.015 6.269 1.00 37.69 231 GLY A C 1
ATOM 1838 O O . GLY A 1 231 ? 9.461 27.107 5.792 1.00 37.69 231 GLY A O 1
ATOM 1839 N N . ASP A 1 232 ? 10.552 25.130 5.629 1.00 36.59 232 ASP A N 1
ATOM 1840 C CA . ASP A 1 232 ? 10.902 25.235 4.224 1.00 36.59 232 ASP A CA 1
ATOM 1841 C C . ASP A 1 232 ? 9.607 25.133 3.420 1.00 36.59 232 ASP A C 1
ATOM 1843 O O . ASP A 1 232 ? 9.114 24.068 3.058 1.00 36.59 232 ASP A O 1
ATOM 1847 N N . GLN A 1 233 ? 9.008 26.300 3.178 1.00 35.72 233 GLN A N 1
ATOM 1848 C CA . GLN A 1 233 ? 7.747 26.472 2.464 1.00 35.72 233 GLN A CA 1
ATOM 1849 C C . GLN A 1 233 ? 7.768 25.909 1.043 1.00 35.72 233 GLN A C 1
ATOM 1851 O O . GLN A 1 233 ? 6.735 25.940 0.381 1.00 35.72 233 GLN A O 1
ATOM 1856 N N . TYR A 1 234 ? 8.897 25.419 0.545 1.00 36.31 234 TYR A N 1
ATOM 1857 C CA . TYR A 1 234 ? 8.993 24.889 -0.795 1.00 36.31 234 TYR A CA 1
ATOM 1858 C C . TYR A 1 234 ? 10.009 23.759 -0.849 1.00 36.31 234 TYR A C 1
ATOM 1860 O O . TYR A 1 234 ? 11.161 23.906 -0.452 1.00 36.31 234 TYR A O 1
ATOM 1868 N N . SER A 1 235 ? 9.568 22.675 -1.484 1.00 37.78 235 SER A N 1
ATOM 1869 C CA . SER A 1 235 ? 10.392 21.655 -2.117 1.00 37.78 235 SER A CA 1
ATOM 1870 C C . SER A 1 235 ? 11.234 20.786 -1.182 1.00 37.78 235 SER A C 1
ATOM 1872 O O . SER A 1 235 ? 12.451 20.917 -1.160 1.00 37.78 235 SER A O 1
ATOM 1874 N N . VAL A 1 236 ? 10.641 19.709 -0.645 1.00 39.44 236 VAL A N 1
ATOM 1875 C CA . VAL A 1 236 ? 11.274 18.416 -0.960 1.00 39.44 236 VAL A CA 1
ATOM 1876 C C . VAL A 1 236 ? 11.249 18.383 -2.484 1.00 39.44 236 VAL A C 1
ATOM 1878 O O . VAL A 1 236 ? 10.148 18.382 -3.045 1.00 39.44 236 VAL A O 1
ATOM 1881 N N . PRO A 1 237 ? 12.384 18.526 -3.189 1.00 39.19 237 PRO A N 1
ATOM 1882 C CA . PRO A 1 237 ? 12.329 18.699 -4.622 1.00 39.19 237 PRO A CA 1
ATOM 1883 C C . PRO A 1 237 ? 11.571 17.517 -5.206 1.00 39.19 237 PRO A C 1
ATOM 1885 O O . PRO A 1 237 ? 11.991 16.365 -5.086 1.00 39.19 237 PRO A O 1
ATOM 1888 N N . MET A 1 238 ? 10.450 17.809 -5.869 1.00 38.66 238 MET A N 1
ATOM 1889 C CA . MET A 1 238 ? 9.765 16.838 -6.722 1.00 38.66 238 MET A CA 1
ATOM 1890 C C . MET A 1 238 ? 10.795 16.175 -7.654 1.00 38.66 238 MET A C 1
ATOM 1892 O O . MET A 1 238 ? 10.682 14.995 -7.960 1.00 38.66 238 MET A O 1
ATOM 1896 N N . PHE A 1 239 ? 11.855 16.923 -7.986 1.00 36.66 239 PHE A N 1
ATOM 1897 C CA . PHE A 1 239 ? 13.021 16.557 -8.772 1.00 36.66 239 PHE A CA 1
ATOM 1898 C C . PHE A 1 239 ? 14.270 16.415 -7.890 1.00 36.66 239 PHE A C 1
ATOM 1900 O O . PHE A 1 239 ? 14.948 17.398 -7.605 1.00 36.66 239 PHE A O 1
ATOM 1907 N N . PHE A 1 240 ? 14.618 15.191 -7.497 1.00 37.56 240 PHE A N 1
ATOM 1908 C CA . PHE A 1 240 ? 16.000 14.914 -7.100 1.00 37.56 240 PHE A CA 1
ATOM 1909 C C . PHE A 1 240 ? 16.836 14.732 -8.374 1.00 37.56 240 PHE A C 1
ATOM 1911 O O . PHE A 1 240 ? 16.307 14.213 -9.367 1.00 37.56 240 PHE A O 1
ATOM 1918 N N . PRO A 1 241 ? 18.112 15.157 -8.392 1.00 36.50 241 PRO A N 1
ATOM 1919 C CA . PRO A 1 241 ? 18.993 14.836 -9.505 1.00 36.50 241 PRO A CA 1
ATOM 1920 C C . PRO A 1 241 ? 19.074 13.313 -9.659 1.00 36.50 241 PRO A C 1
ATOM 1922 O O . PRO A 1 241 ? 19.107 12.582 -8.670 1.00 36.50 241 PRO A O 1
ATOM 1925 N N . LEU A 1 242 ? 19.072 12.835 -10.907 1.00 39.59 242 LEU A N 1
ATOM 1926 C CA . LEU A 1 242 ? 19.267 11.422 -11.226 1.00 39.59 242 LEU A CA 1
ATOM 1927 C C . LEU A 1 242 ? 20.622 10.966 -10.663 1.00 39.59 242 LEU A C 1
ATOM 1929 O O . LEU A 1 242 ? 21.668 11.319 -11.205 1.00 39.59 242 LEU A O 1
ATOM 1933 N N . GLY A 1 243 ? 20.607 10.201 -9.574 1.00 39.66 243 GLY A N 1
ATOM 1934 C CA . GLY A 1 243 ? 21.802 9.623 -8.971 1.00 39.66 243 GLY A CA 1
ATOM 1935 C C . GLY A 1 243 ? 22.254 8.346 -9.679 1.00 39.66 243 GLY A C 1
ATOM 1936 O O . GLY A 1 243 ? 21.463 7.579 -10.233 1.00 39.66 243 GLY A O 1
ATOM 1937 N N . GLN A 1 244 ? 23.553 8.066 -9.648 1.00 48.09 244 GLN A N 1
ATOM 1938 C CA . GLN A 1 244 ? 24.049 6.710 -9.888 1.00 48.09 244 GLN A CA 1
ATOM 1939 C C . GLN A 1 244 ? 23.746 5.843 -8.643 1.00 48.09 244 GLN A C 1
ATOM 1941 O O . GLN A 1 244 ? 23.477 6.394 -7.581 1.00 48.09 244 GLN A O 1
ATOM 1946 N N . CYS A 1 245 ? 23.757 4.506 -8.740 1.00 51.28 245 CYS A N 1
ATOM 1947 C CA . CYS A 1 245 ? 23.711 3.623 -7.568 1.00 51.28 245 CYS A CA 1
ATOM 1948 C C . CYS A 1 245 ? 25.078 3.675 -6.897 1.00 51.28 245 CYS A C 1
ATOM 1950 O O . CYS A 1 245 ? 25.890 2.760 -7.003 1.00 51.28 245 CYS A O 1
ATOM 1952 N N . THR A 1 246 ? 25.365 4.819 -6.298 1.00 50.75 246 THR A N 1
ATOM 1953 C CA . THR A 1 246 ? 26.600 5.124 -5.601 1.00 50.75 246 THR A CA 1
ATOM 1954 C C . THR A 1 246 ? 26.269 5.347 -4.137 1.00 50.75 246 THR A C 1
ATOM 1956 O O . THR A 1 246 ? 25.210 5.862 -3.802 1.00 50.75 246 THR A O 1
ATOM 1959 N N . GLU A 1 247 ? 27.200 5.007 -3.249 1.00 50.31 247 GLU A N 1
ATOM 1960 C CA . GLU A 1 247 ? 27.050 5.213 -1.797 1.00 50.31 247 GLU A CA 1
ATOM 1961 C C . GLU A 1 247 ? 26.893 6.697 -1.397 1.00 50.31 247 GLU A C 1
ATOM 1963 O O . GLU A 1 247 ? 26.506 7.016 -0.270 1.00 50.31 247 GLU A O 1
ATOM 1968 N N . PHE A 1 248 ? 27.197 7.608 -2.326 1.00 53.12 248 PHE A N 1
ATOM 1969 C CA . PHE A 1 248 ? 27.156 9.051 -2.147 1.00 53.12 248 PHE A CA 1
ATOM 1970 C C . PHE A 1 248 ? 26.298 9.707 -3.222 1.00 53.12 248 PHE A C 1
ATOM 1972 O O . PHE A 1 248 ? 26.405 9.351 -4.398 1.00 53.12 248 PHE A O 1
ATOM 1979 N N . ILE A 1 249 ? 25.531 10.720 -2.823 1.00 46.28 249 ILE A N 1
ATOM 1980 C CA . ILE A 1 249 ? 24.859 11.634 -3.747 1.00 46.28 249 ILE A CA 1
ATOM 1981 C C . ILE A 1 249 ? 25.692 12.895 -3.948 1.00 46.28 249 ILE A C 1
ATOM 1983 O O . ILE A 1 249 ? 26.201 13.488 -2.992 1.00 46.28 249 ILE A O 1
ATOM 1987 N N . ASP A 1 250 ? 25.803 13.305 -5.206 1.00 50.91 250 ASP A N 1
ATOM 1988 C CA . ASP A 1 250 ? 26.169 14.667 -5.568 1.00 50.91 250 ASP A CA 1
ATOM 1989 C C . ASP A 1 250 ? 24.967 15.565 -5.249 1.00 50.91 250 ASP A C 1
ATOM 1991 O O . ASP A 1 250 ? 23.906 15.445 -5.863 1.00 50.91 250 ASP A O 1
ATOM 1995 N N . ILE A 1 251 ? 25.110 16.422 -4.239 1.00 44.75 251 ILE A N 1
ATOM 1996 C CA . ILE A 1 251 ? 24.040 17.338 -3.817 1.00 44.75 251 ILE A CA 1
ATOM 1997 C C . ILE A 1 251 ? 24.050 18.653 -4.609 1.00 44.75 251 ILE A C 1
ATOM 1999 O O . ILE A 1 251 ? 23.329 19.582 -4.259 1.00 44.75 251 ILE A O 1
ATOM 2003 N N . GLY A 1 252 ? 24.886 18.772 -5.645 1.00 41.50 252 GLY A N 1
ATOM 2004 C CA . GLY A 1 252 ? 24.994 19.962 -6.489 1.00 41.50 252 GLY A CA 1
ATOM 2005 C C . GLY A 1 252 ? 25.558 21.197 -5.779 1.00 41.50 252 GLY A C 1
ATOM 2006 O O . GLY A 1 252 ? 25.611 22.271 -6.374 1.00 41.50 252 GLY A O 1
ATOM 2007 N N . LEU A 1 253 ? 25.992 21.070 -4.521 1.00 38.50 253 LEU A N 1
ATOM 2008 C CA . LEU A 1 253 ? 26.621 22.146 -3.759 1.00 38.50 253 LEU A CA 1
ATOM 2009 C C . LEU A 1 253 ? 28.131 22.075 -3.944 1.00 38.50 253 LEU A C 1
ATOM 2011 O O . LEU A 1 253 ? 28.744 21.096 -3.542 1.00 38.50 253 LEU A O 1
ATOM 2015 N N . GLN A 1 254 ? 28.744 23.107 -4.519 1.00 39.03 254 GLN A N 1
ATOM 2016 C CA . GLN A 1 254 ? 30.201 23.238 -4.523 1.00 39.03 254 GLN A CA 1
ATOM 2017 C C . GLN A 1 254 ? 30.656 24.046 -3.308 1.00 39.03 254 GLN A C 1
ATOM 2019 O O . GLN A 1 254 ? 30.231 25.186 -3.130 1.00 39.03 254 GLN A O 1
ATOM 2024 N N . VAL A 1 255 ? 31.546 23.472 -2.499 1.00 37.06 255 VAL A N 1
ATOM 2025 C CA . VAL A 1 255 ? 32.284 24.188 -1.450 1.00 37.06 255 VAL A CA 1
ATOM 2026 C C . VAL A 1 255 ? 33.751 24.173 -1.865 1.00 37.06 255 VAL A C 1
ATOM 2028 O O . VAL A 1 255 ? 34.307 23.111 -2.135 1.00 37.06 255 VAL A O 1
ATOM 2031 N N . ASP A 1 256 ? 34.351 25.354 -2.011 1.00 41.00 256 ASP A N 1
ATOM 2032 C CA . ASP A 1 256 ? 35.745 25.539 -2.444 1.00 41.00 256 ASP A CA 1
ATOM 2033 C C . ASP A 1 256 ? 36.107 24.849 -3.777 1.00 41.00 256 ASP A C 1
ATOM 2035 O O . ASP A 1 256 ? 37.205 24.328 -3.965 1.00 41.00 256 ASP A O 1
ATOM 2039 N N . GLY A 1 257 ? 35.169 24.830 -4.732 1.00 42.69 257 GLY A N 1
ATOM 2040 C CA . GLY A 1 257 ? 35.364 24.205 -6.048 1.00 42.69 257 GLY A CA 1
ATOM 2041 C C . GLY A 1 257 ? 35.296 22.675 -6.038 1.00 42.69 257 GLY A C 1
ATOM 2042 O O . GLY A 1 257 ? 35.481 22.045 -7.080 1.00 42.69 257 GLY A O 1
ATOM 2043 N N . VAL A 1 258 ? 34.991 22.069 -4.887 1.00 41.75 258 VAL A N 1
ATOM 2044 C CA . VAL A 1 258 ? 34.736 20.636 -4.750 1.00 41.75 258 VAL A CA 1
ATOM 2045 C C . VAL A 1 258 ? 33.238 20.414 -4.627 1.00 41.75 258 VAL A C 1
ATOM 2047 O O . VAL A 1 258 ? 32.561 21.002 -3.786 1.00 41.75 258 VAL A O 1
ATOM 2050 N N . VAL A 1 259 ? 32.718 19.539 -5.479 1.00 51.03 259 VAL A N 1
ATOM 2051 C CA . VAL A 1 259 ? 31.332 19.088 -5.414 1.00 51.03 259 VAL A CA 1
ATOM 2052 C C . VAL A 1 259 ? 31.108 18.321 -4.108 1.00 51.03 259 VAL A C 1
ATOM 2054 O O . VAL A 1 259 ? 31.769 17.316 -3.835 1.00 51.03 259 VAL A O 1
ATOM 2057 N N . GLY A 1 260 ? 30.174 18.810 -3.301 1.00 50.75 260 GLY A N 1
ATOM 2058 C CA . GLY A 1 260 ? 29.740 18.216 -2.051 1.00 50.75 260 GLY A CA 1
ATOM 2059 C C . GLY A 1 260 ? 29.132 16.844 -2.302 1.00 50.75 260 GLY A C 1
ATOM 2060 O O . GLY A 1 260 ? 28.206 16.684 -3.095 1.00 50.75 260 GLY A O 1
ATOM 2061 N N . LYS A 1 261 ? 29.663 15.843 -1.605 1.00 50.06 261 LYS A N 1
ATOM 2062 C CA . LYS A 1 261 ? 29.116 14.489 -1.572 1.00 50.06 261 LYS A CA 1
ATOM 2063 C C . LYS A 1 261 ? 28.478 14.276 -0.211 1.00 50.06 261 LYS A C 1
ATOM 2065 O O . LYS A 1 261 ? 29.157 14.445 0.801 1.00 50.06 261 LYS A O 1
ATOM 2070 N N . LYS A 1 262 ? 27.197 13.905 -0.169 1.00 49.03 262 LYS A N 1
ATOM 2071 C CA . LYS A 1 262 ? 26.539 13.494 1.080 1.00 49.03 262 LYS A CA 1
ATOM 2072 C C . LYS A 1 262 ? 26.354 11.985 1.076 1.00 49.03 262 LYS A C 1
ATOM 2074 O O . LYS A 1 262 ? 26.024 11.397 0.045 1.00 49.03 262 LYS A O 1
ATOM 2079 N N . GLN A 1 263 ? 26.619 11.371 2.226 1.00 46.34 263 GLN A N 1
ATOM 2080 C CA . GLN A 1 263 ? 26.339 9.960 2.444 1.00 46.34 263 GLN A CA 1
ATOM 2081 C C . GLN A 1 263 ? 24.838 9.716 2.275 1.00 46.34 263 GLN A C 1
ATOM 2083 O O . GLN A 1 263 ? 24.029 10.604 2.560 1.00 46.34 263 GLN A O 1
ATOM 2088 N N . ASN A 1 264 ? 24.523 8.534 1.757 1.00 47.78 264 ASN A N 1
ATOM 2089 C CA . ASN A 1 264 ? 23.196 8.082 1.383 1.00 47.78 264 ASN A CA 1
ATOM 2090 C C . ASN A 1 264 ? 22.088 8.609 2.313 1.00 47.78 264 ASN A C 1
ATOM 2092 O O . ASN A 1 264 ? 22.026 8.231 3.480 1.00 47.78 264 ASN A O 1
ATOM 2096 N N . ILE A 1 265 ? 21.236 9.509 1.809 1.00 52.59 265 ILE A N 1
ATOM 2097 C CA . ILE A 1 265 ? 20.043 9.932 2.547 1.00 52.59 265 ILE A CA 1
ATOM 2098 C C . ILE A 1 265 ? 19.056 8.759 2.487 1.00 52.59 265 ILE A C 1
ATOM 2100 O O . ILE A 1 265 ? 18.816 8.231 1.395 1.00 52.59 265 ILE A O 1
ATOM 2104 N N . ASP A 1 266 ? 18.494 8.361 3.632 1.00 56.16 266 ASP A N 1
ATOM 2105 C CA . ASP A 1 266 ? 17.339 7.461 3.676 1.00 56.16 266 ASP A CA 1
ATOM 2106 C C . ASP A 1 266 ? 16.246 7.972 2.701 1.00 56.16 266 ASP A C 1
ATOM 2108 O O . ASP A 1 266 ? 16.087 9.180 2.532 1.00 56.16 266 ASP A O 1
ATOM 2112 N N . PRO A 1 267 ? 15.486 7.115 2.001 1.00 64.56 267 PRO A N 1
ATOM 2113 C CA . PRO A 1 267 ? 14.426 7.561 1.122 1.00 64.56 267 PRO A CA 1
ATOM 2114 C C . PRO A 1 267 ? 13.353 8.272 1.941 1.00 64.56 267 PRO A C 1
ATOM 2116 O O . PRO A 1 267 ? 13.032 7.906 3.076 1.00 64.56 267 PRO A O 1
ATOM 2119 N N . VAL A 1 268 ? 12.776 9.299 1.333 1.00 70.75 268 VAL A N 1
ATOM 2120 C CA . VAL A 1 268 ? 11.639 10.011 1.904 1.00 70.75 268 VAL A CA 1
ATOM 2121 C C . VAL A 1 268 ? 10.409 9.129 1.702 1.00 70.75 268 VAL A C 1
ATOM 2123 O O . VAL A 1 268 ? 10.148 8.686 0.581 1.00 70.75 268 VAL A O 1
ATOM 2126 N N . LEU A 1 269 ? 9.693 8.831 2.785 1.00 75.62 269 LEU A N 1
ATOM 2127 C CA . LEU A 1 269 ? 8.601 7.860 2.798 1.00 75.62 269 LEU A CA 1
ATOM 2128 C C . LEU A 1 269 ? 7.384 8.425 3.515 1.00 75.62 269 LEU A C 1
ATOM 2130 O O . LEU A 1 269 ? 7.502 9.019 4.588 1.00 75.62 269 LEU A O 1
ATOM 2134 N N . THR A 1 270 ? 6.215 8.148 2.951 1.00 78.25 270 THR A N 1
ATOM 2135 C CA . THR A 1 270 ? 4.938 8.330 3.632 1.00 78.25 270 THR A CA 1
ATOM 2136 C C . THR A 1 270 ? 4.014 7.157 3.366 1.00 78.25 270 THR A C 1
ATOM 2138 O O . THR A 1 270 ? 4.060 6.538 2.300 1.00 78.25 270 THR A O 1
ATOM 2141 N N . VAL A 1 271 ? 3.139 6.884 4.326 1.00 86.12 271 VAL A N 1
ATOM 2142 C CA . VAL A 1 271 ? 2.004 5.980 4.165 1.00 86.12 271 VAL A CA 1
ATOM 2143 C C . VAL A 1 271 ? 0.699 6.696 4.429 1.00 86.12 271 VAL A C 1
ATOM 2145 O O . VAL A 1 271 ? 0.642 7.606 5.253 1.00 86.12 271 VAL A O 1
ATOM 2148 N N . LYS A 1 272 ? -0.345 6.242 3.742 1.00 87.81 272 LYS A N 1
ATOM 2149 C CA . LYS A 1 272 ? -1.737 6.536 4.076 1.00 87.81 272 LYS A CA 1
ATOM 2150 C C . LYS A 1 272 ? -2.441 5.212 4.298 1.00 87.81 272 LYS A C 1
ATOM 2152 O O . LYS A 1 272 ? -2.334 4.324 3.456 1.00 87.81 272 LYS A O 1
ATOM 2157 N N . LEU A 1 273 ? -3.115 5.074 5.424 1.00 92.38 273 LEU A N 1
ATOM 2158 C CA . LEU A 1 273 ? -3.732 3.830 5.863 1.00 92.38 273 LEU A CA 1
ATOM 2159 C C . LEU A 1 273 ? -5.243 4.032 5.954 1.00 92.38 273 LEU A C 1
ATOM 2161 O O . LEU A 1 273 ? -5.704 5.113 6.316 1.00 92.38 273 LEU A O 1
ATOM 2165 N N . ALA A 1 274 ? -5.998 2.994 5.607 1.00 94.69 274 ALA A N 1
ATOM 2166 C CA . ALA A 1 274 ? -7.436 2.907 5.815 1.00 94.69 274 ALA A CA 1
ATOM 2167 C C . ALA A 1 274 ? -7.743 1.741 6.755 1.00 94.69 274 ALA A C 1
ATOM 2169 O O . ALA A 1 274 ? -7.198 0.646 6.594 1.00 94.69 274 ALA A O 1
ATOM 2170 N N . TRP A 1 275 ? -8.654 1.967 7.691 1.00 97.06 275 TRP A N 1
ATOM 2171 C CA . TRP A 1 275 ? -8.995 1.067 8.782 1.00 97.06 275 TRP A CA 1
ATOM 2172 C C . TRP A 1 275 ? -10.503 0.882 8.869 1.00 97.06 275 TRP A C 1
ATOM 2174 O O . TRP A 1 275 ? -11.238 1.860 8.993 1.00 97.06 275 TRP A O 1
ATOM 2184 N N . LYS A 1 276 ? -10.974 -0.364 8.866 1.00 97.44 276 LYS A N 1
ATOM 2185 C CA . LYS A 1 276 ? -12.364 -0.675 9.222 1.00 97.44 276 LYS A CA 1
ATOM 2186 C C . LYS A 1 276 ? -12.466 -1.032 10.700 1.00 97.44 276 LYS A C 1
ATOM 2188 O O . LYS A 1 276 ? -11.499 -1.527 11.283 1.00 97.44 276 LYS A O 1
ATOM 2193 N N . ILE A 1 277 ? -13.646 -0.850 11.284 1.00 97.25 277 ILE A N 1
ATOM 2194 C CA . ILE A 1 277 ? -13.975 -1.461 12.576 1.00 97.25 277 ILE A CA 1
ATOM 2195 C C . ILE A 1 277 ? -14.215 -2.952 12.340 1.00 97.25 277 ILE A C 1
ATOM 2197 O O . ILE A 1 277 ? -15.029 -3.320 11.495 1.00 97.25 277 ILE A O 1
ATOM 2201 N N . LEU A 1 278 ? -13.511 -3.803 13.082 1.00 97.69 278 LEU A N 1
ATOM 2202 C CA . LEU A 1 278 ? -13.761 -5.239 13.070 1.00 97.69 278 LEU A CA 1
ATOM 2203 C C . LEU A 1 278 ? -14.942 -5.577 13.975 1.00 97.69 278 LEU A C 1
ATOM 2205 O O . LEU A 1 278 ? -15.062 -5.081 15.099 1.00 97.69 278 LEU A O 1
ATOM 2209 N N . THR A 1 279 ? -15.813 -6.434 13.464 1.00 95.75 279 THR A N 1
ATOM 2210 C CA . THR A 1 279 ? -17.005 -6.935 14.146 1.00 95.75 279 THR A CA 1
ATOM 2211 C C . THR A 1 279 ? -16.864 -8.428 14.441 1.00 95.75 279 THR A C 1
ATOM 2213 O O . THR A 1 279 ? -15.902 -9.068 14.033 1.00 95.75 279 THR A O 1
ATOM 2216 N N . ASN A 1 280 ? -17.853 -9.023 15.112 1.00 93.81 280 ASN A N 1
ATOM 2217 C CA . ASN A 1 280 ? -17.881 -10.476 15.334 1.00 93.81 280 ASN A CA 1
ATOM 2218 C C . ASN A 1 280 ? -18.077 -11.290 14.039 1.00 93.81 280 ASN A C 1
ATOM 2220 O O . ASN A 1 280 ? -17.979 -12.514 14.072 1.00 93.81 280 ASN A O 1
ATOM 2224 N N . GLU A 1 281 ? -18.427 -10.632 12.934 1.00 91.88 281 GLU A N 1
ATOM 2225 C CA . GLU A 1 281 ? -18.580 -11.248 11.612 1.00 91.88 281 GLU A CA 1
ATOM 2226 C C . GLU A 1 281 ? -17.243 -11.300 10.858 1.00 91.88 281 GLU A C 1
ATOM 2228 O O . GLU A 1 281 ? -17.121 -12.018 9.866 1.00 91.88 281 GLU A O 1
ATOM 2233 N N . ASP A 1 282 ? -16.238 -10.567 11.343 1.00 95.25 282 ASP A N 1
ATOM 2234 C CA . ASP A 1 282 ? -14.897 -10.543 10.787 1.00 95.25 282 ASP A CA 1
ATOM 2235 C C . ASP A 1 282 ? -14.001 -11.604 11.428 1.00 95.25 282 ASP A C 1
ATOM 2237 O O . ASP A 1 282 ? -14.015 -11.827 12.638 1.00 95.25 282 ASP A O 1
ATOM 2241 N N . ASP A 1 283 ? -13.153 -12.217 10.607 1.00 94.50 283 ASP A N 1
ATOM 2242 C CA . ASP A 1 283 ? -12.048 -13.046 11.079 1.00 94.50 283 ASP A CA 1
ATOM 2243 C C . ASP A 1 283 ? -10.824 -12.156 11.347 1.00 94.50 283 ASP A C 1
ATOM 2245 O O . ASP A 1 283 ? -10.113 -11.759 10.421 1.00 94.50 283 ASP A O 1
ATOM 2249 N N . GLU A 1 284 ? -10.590 -11.814 12.618 1.00 94.06 284 GLU A N 1
ATOM 2250 C CA . GLU A 1 284 ? -9.494 -10.934 13.054 1.00 94.06 284 GLU A CA 1
ATOM 2251 C C . GLU A 1 284 ? -8.103 -11.438 12.618 1.00 94.06 284 GLU A C 1
ATOM 2253 O O . GLU A 1 284 ? -7.181 -10.643 12.390 1.00 94.06 284 GLU A O 1
ATOM 2258 N N . ASP A 1 285 ? -7.930 -12.751 12.445 1.00 93.00 285 ASP A N 1
ATOM 2259 C CA . ASP A 1 285 ? -6.652 -13.335 12.031 1.00 93.00 285 ASP A CA 1
ATOM 2260 C C . ASP A 1 285 ? -6.303 -13.007 10.575 1.00 93.00 285 ASP A C 1
ATOM 2262 O O . ASP A 1 285 ? -5.140 -13.119 10.173 1.00 93.00 285 ASP A O 1
ATOM 2266 N N . ARG A 1 286 ? -7.273 -12.503 9.801 1.00 95.12 286 ARG A N 1
ATOM 2267 C CA . ARG A 1 286 ? -7.044 -12.023 8.436 1.00 95.12 286 ARG A CA 1
ATOM 2268 C C . ARG A 1 286 ? -6.488 -10.605 8.366 1.00 95.12 286 ARG A C 1
ATOM 2270 O O . ARG A 1 286 ? -5.821 -10.258 7.399 1.00 95.12 286 ARG A O 1
ATOM 2277 N N . TYR A 1 287 ? -6.673 -9.802 9.410 1.00 95.50 287 TYR A N 1
ATOM 2278 C CA . TYR A 1 287 ? -6.350 -8.378 9.369 1.00 95.50 287 TYR A CA 1
ATOM 2279 C C . TYR A 1 287 ? -5.084 -8.037 10.146 1.00 95.50 287 TYR A C 1
ATOM 2281 O O . TYR A 1 287 ? -4.862 -8.504 11.264 1.00 95.50 287 TYR A O 1
ATOM 2289 N N . PHE A 1 288 ? -4.297 -7.106 9.614 1.00 93.44 288 PHE A N 1
ATOM 2290 C CA . PHE A 1 288 ? -3.409 -6.315 10.456 1.00 93.44 288 PHE A CA 1
ATOM 2291 C C . PHE A 1 288 ? -4.260 -5.513 11.449 1.00 93.44 288 PHE A C 1
ATOM 2293 O O . PHE A 1 288 ? -5.067 -4.689 11.010 1.00 93.44 288 PHE A O 1
ATOM 2300 N N . THR A 1 289 ? -4.100 -5.744 12.756 1.00 93.00 289 THR A N 1
ATOM 2301 C CA . THR A 1 289 ? -5.003 -5.181 13.768 1.00 93.00 289 THR A CA 1
ATOM 2302 C C . THR A 1 289 ? -4.358 -4.212 14.742 1.00 93.00 289 THR A C 1
ATOM 2304 O O . THR A 1 289 ? -3.192 -4.337 15.116 1.00 93.00 289 THR A O 1
ATOM 2307 N N . ILE A 1 290 ? -5.170 -3.254 15.189 1.00 90.25 290 ILE A N 1
ATOM 2308 C CA . ILE A 1 290 ? -4.897 -2.413 16.352 1.00 90.25 290 ILE A CA 1
ATOM 2309 C C . ILE A 1 290 ? -6.107 -2.513 17.283 1.00 90.25 290 ILE A C 1
ATOM 2311 O O . ILE A 1 290 ? -7.224 -2.149 16.911 1.00 90.25 290 ILE A O 1
ATOM 2315 N N . SER A 1 291 ? -5.901 -3.026 18.494 1.00 91.12 291 SER A N 1
ATOM 2316 C CA . SER A 1 291 ? -6.967 -3.220 19.485 1.00 91.12 291 SER A CA 1
ATOM 2317 C C . SER A 1 291 ? -7.085 -2.030 20.440 1.00 91.12 291 SER A C 1
ATOM 2319 O O . SER A 1 291 ? -6.109 -1.329 20.704 1.00 91.12 291 SER A O 1
ATOM 2321 N N . ASN A 1 292 ? -8.265 -1.855 21.043 1.00 89.94 292 ASN A N 1
ATOM 2322 C CA . ASN A 1 292 ? -8.541 -0.824 22.054 1.00 89.94 292 ASN A CA 1
ATOM 2323 C C . ASN A 1 292 ? -8.280 0.616 21.577 1.00 89.94 292 ASN A C 1
ATOM 2325 O O . ASN A 1 292 ? -7.906 1.479 22.380 1.00 89.94 292 ASN A O 1
ATOM 2329 N N . VAL A 1 293 ? -8.522 0.896 20.298 1.00 91.44 293 VAL A N 1
ATOM 2330 C CA . VAL A 1 293 ? -8.410 2.242 19.730 1.00 91.44 293 VAL A CA 1
ATOM 2331 C C . VAL A 1 293 ? -9.617 3.067 20.153 1.00 91.44 293 VAL A C 1
ATOM 2333 O O . VAL A 1 293 ? -10.754 2.616 20.013 1.00 91.44 293 VAL A O 1
ATOM 2336 N N . SER A 1 294 ? -9.392 4.270 20.684 1.00 91.81 294 SER A N 1
ATOM 2337 C CA . SER A 1 294 ? -10.478 5.228 20.919 1.00 91.81 294 SER A CA 1
ATOM 2338 C C . SER A 1 294 ? -10.872 5.891 19.602 1.00 91.81 294 SER A C 1
ATOM 2340 O O . SER A 1 294 ? -10.051 6.573 19.000 1.00 91.81 294 SER A O 1
ATOM 2342 N N . VAL A 1 295 ? -12.124 5.754 19.178 1.00 90.12 295 VAL A N 1
ATOM 2343 C CA . VAL A 1 295 ? -12.673 6.463 18.011 1.00 90.12 295 VAL A CA 1
ATOM 2344 C C . VAL A 1 295 ? -13.883 7.293 18.414 1.00 90.12 295 VAL A C 1
ATOM 2346 O O . VAL A 1 295 ? -14.619 6.926 19.334 1.00 90.12 295 VAL A O 1
ATOM 2349 N N . ASN A 1 296 ? -14.098 8.423 17.740 1.00 84.44 296 ASN A N 1
ATOM 2350 C CA . ASN A 1 296 ? -15.310 9.218 17.909 1.00 84.44 296 ASN A CA 1
ATOM 2351 C C . ASN A 1 296 ? -16.367 8.759 16.898 1.00 84.44 296 ASN A C 1
ATOM 2353 O O . ASN A 1 296 ? -16.201 8.918 15.692 1.00 84.44 296 ASN A O 1
ATOM 2357 N N . MET A 1 297 ? -17.466 8.197 17.396 1.00 81.00 297 MET A N 1
ATOM 2358 C CA . MET A 1 297 ? -18.616 7.790 16.595 1.00 81.00 297 MET A CA 1
ATOM 2359 C C . MET A 1 297 ? -19.861 8.515 17.095 1.00 81.00 297 MET A C 1
ATOM 2361 O O . MET A 1 297 ? -20.284 8.324 18.235 1.00 81.00 297 MET A O 1
ATOM 2365 N N . ALA A 1 298 ? -20.459 9.353 16.244 1.00 75.00 298 ALA A N 1
ATOM 2366 C CA . ALA A 1 298 ? -21.677 10.106 16.561 1.00 75.00 298 ALA A CA 1
ATOM 2367 C C . ALA A 1 298 ? -21.599 10.865 17.908 1.00 75.00 298 ALA A C 1
ATOM 2369 O O . ALA A 1 298 ? -22.524 10.811 18.723 1.00 75.00 298 ALA A O 1
ATOM 2370 N N . ASN A 1 299 ? -20.485 11.572 18.142 1.00 75.56 299 ASN A N 1
ATOM 2371 C CA . ASN A 1 299 ? -20.181 12.317 19.372 1.00 75.56 299 ASN A CA 1
ATOM 2372 C C . ASN A 1 299 ? -20.013 11.445 20.629 1.00 75.56 299 ASN A C 1
ATOM 2374 O O . ASN A 1 299 ? -20.170 11.932 21.751 1.00 75.56 299 ASN A O 1
ATOM 2378 N N . LYS A 1 300 ? -19.706 10.154 20.464 1.00 84.31 300 LYS A N 1
ATOM 2379 C CA . LYS A 1 300 ? -19.365 9.245 21.560 1.00 84.31 300 LYS A CA 1
ATOM 2380 C C . LYS A 1 300 ? -18.021 8.593 21.295 1.00 84.31 300 LYS A C 1
ATOM 2382 O O . LYS A 1 300 ? -17.806 8.002 20.242 1.00 84.31 300 LYS A O 1
ATOM 2387 N N . THR A 1 301 ? -17.143 8.648 22.287 1.00 88.94 301 THR A N 1
ATOM 2388 C CA . THR A 1 301 ? -15.895 7.888 22.266 1.00 88.94 301 THR A CA 1
ATOM 2389 C C . THR A 1 301 ? -16.190 6.416 22.525 1.00 88.94 301 THR A C 1
ATOM 2391 O O . THR A 1 301 ? -16.841 6.074 23.514 1.00 88.94 301 THR A O 1
ATOM 2394 N N . GLN A 1 302 ? -15.711 5.546 21.643 1.00 91.38 302 GLN A N 1
ATOM 2395 C CA . GLN A 1 302 ? -15.834 4.096 21.758 1.00 91.38 302 GLN A CA 1
ATOM 2396 C C . GLN A 1 302 ? -14.465 3.443 21.596 1.00 91.38 302 GLN A C 1
ATOM 2398 O O . GLN A 1 302 ? -13.624 3.939 20.851 1.00 91.38 302 GLN A O 1
ATOM 2403 N N . LYS A 1 303 ? -14.246 2.338 22.313 1.00 93.75 303 LYS A N 1
ATOM 2404 C CA . LYS A 1 303 ? -13.064 1.494 22.146 1.00 93.75 303 LYS A CA 1
ATOM 2405 C C . LYS A 1 303 ? -13.389 0.406 21.131 1.00 93.75 303 LYS A C 1
ATOM 2407 O O . LYS A 1 303 ? -14.338 -0.346 21.340 1.00 93.75 303 LYS A O 1
ATOM 2412 N N . VAL A 1 304 ? -12.617 0.348 20.054 1.00 95.25 304 VAL A N 1
ATOM 2413 C CA . VAL A 1 304 ? -12.822 -0.585 18.939 1.00 95.25 304 VAL A CA 1
ATOM 2414 C C . VAL A 1 304 ? -11.531 -1.328 18.606 1.00 95.25 304 VAL A C 1
ATOM 2416 O O . VAL A 1 304 ? -10.436 -0.897 18.981 1.00 95.25 304 VAL A O 1
ATOM 2419 N N . THR A 1 305 ? -11.668 -2.442 17.892 1.00 95.88 305 THR A N 1
ATOM 2420 C CA . THR A 1 305 ? -10.554 -3.082 17.190 1.00 95.88 305 THR A CA 1
ATOM 2421 C C . THR A 1 305 ? -10.633 -2.682 15.725 1.00 95.88 305 THR A C 1
ATOM 2423 O O . THR A 1 305 ? -11.683 -2.816 15.098 1.00 95.88 305 THR A O 1
ATOM 2426 N N . LEU A 1 306 ? -9.530 -2.166 15.195 1.00 96.56 306 LEU A N 1
ATOM 2427 C CA . LEU A 1 306 ? -9.408 -1.766 13.801 1.00 96.56 306 LEU A CA 1
ATOM 2428 C C . LEU A 1 306 ? -8.646 -2.822 13.003 1.00 96.56 306 LEU A C 1
ATOM 2430 O O . LEU A 1 306 ? -7.681 -3.393 13.510 1.00 96.56 306 LEU A O 1
ATOM 2434 N N . GLY A 1 307 ? -9.057 -3.037 11.754 1.00 96.94 307 GLY A N 1
ATOM 2435 C CA . GLY A 1 307 ? -8.365 -3.870 10.772 1.00 96.94 307 GLY A CA 1
ATOM 2436 C C . GLY A 1 307 ? -7.962 -3.047 9.552 1.00 96.94 307 GLY A C 1
ATOM 2437 O O . GLY A 1 307 ? -8.793 -2.326 8.995 1.00 96.94 307 GLY A O 1
ATOM 2438 N N . MET A 1 308 ? -6.695 -3.123 9.138 1.00 97.44 308 MET A N 1
ATOM 2439 C CA . MET A 1 308 ? -6.210 -2.370 7.977 1.00 97.44 308 MET A CA 1
ATOM 2440 C C . MET A 1 308 ? -6.850 -2.923 6.703 1.00 97.44 308 MET A C 1
ATOM 2442 O O . MET A 1 308 ? -6.728 -4.112 6.414 1.00 97.44 308 MET A O 1
ATOM 2446 N N . VAL A 1 309 ? -7.489 -2.055 5.925 1.00 98.12 309 VAL A N 1
ATOM 2447 C CA . VAL A 1 309 ? -8.171 -2.396 4.666 1.00 98.12 309 VAL A CA 1
ATOM 2448 C C . VAL A 1 309 ? -7.505 -1.784 3.440 1.00 98.12 309 VAL A C 1
ATOM 2450 O O . VAL A 1 309 ? -7.698 -2.280 2.335 1.00 98.12 309 VAL A O 1
ATOM 2453 N N . GLY A 1 310 ? -6.678 -0.754 3.603 1.00 96.62 310 GLY A N 1
ATOM 2454 C CA . GLY A 1 310 ? -5.958 -0.136 2.491 1.00 96.62 310 GLY A CA 1
ATOM 2455 C C . GLY A 1 310 ? -4.673 0.538 2.943 1.00 96.62 310 GLY A C 1
ATOM 2456 O O . GLY A 1 310 ? -4.588 1.024 4.070 1.00 96.62 310 GLY A O 1
ATOM 2457 N N . MET A 1 311 ? -3.676 0.563 2.062 1.00 94.75 311 MET A N 1
ATOM 2458 C CA . MET A 1 311 ? -2.393 1.209 2.312 1.00 94.75 311 MET A CA 1
ATOM 2459 C C . MET A 1 311 ? -1.833 1.799 1.023 1.00 94.75 311 MET A C 1
ATOM 2461 O O . MET A 1 311 ? -1.555 1.076 0.070 1.00 94.75 311 MET A O 1
ATOM 2465 N N . HIS A 1 312 ? -1.598 3.105 1.018 1.00 90.56 312 HIS A N 1
ATOM 2466 C CA . HIS A 1 312 ? -0.677 3.734 0.079 1.00 90.56 312 HIS A CA 1
ATOM 2467 C C . HIS A 1 312 ? 0.705 3.793 0.699 1.00 90.56 312 HIS A C 1
ATOM 2469 O O . HIS A 1 312 ? 0.842 4.126 1.875 1.00 90.56 312 HIS A O 1
ATOM 2475 N N . VAL A 1 313 ? 1.724 3.540 -0.116 1.00 86.75 313 VAL A N 1
ATOM 2476 C CA . VAL A 1 313 ? 3.112 3.866 0.203 1.00 86.75 313 VAL A CA 1
ATOM 2477 C C . VAL A 1 313 ? 3.641 4.759 -0.905 1.00 86.75 313 VAL A C 1
ATOM 2479 O O . VAL A 1 313 ? 3.677 4.350 -2.067 1.00 86.75 313 VAL A O 1
ATOM 2482 N N . ALA A 1 314 ? 4.047 5.975 -0.551 1.00 79.62 314 ALA A N 1
ATOM 2483 C CA . ALA A 1 314 ? 4.755 6.861 -1.461 1.00 79.62 314 ALA A CA 1
ATOM 2484 C C . ALA A 1 314 ? 6.215 6.964 -1.024 1.00 79.62 314 ALA A C 1
ATOM 2486 O O . ALA A 1 314 ? 6.517 7.206 0.147 1.00 79.62 314 ALA A O 1
ATOM 2487 N N . ILE A 1 315 ? 7.115 6.765 -1.981 1.00 77.19 315 ILE A N 1
ATOM 2488 C CA . ILE A 1 315 ? 8.557 6.764 -1.762 1.00 77.19 315 ILE A CA 1
ATOM 2489 C C . ILE A 1 315 ? 9.258 7.661 -2.778 1.00 77.19 315 ILE A C 1
ATOM 2491 O O . ILE A 1 315 ? 8.957 7.639 -3.976 1.00 77.19 315 ILE A O 1
ATOM 2495 N N . LYS A 1 316 ? 10.236 8.430 -2.298 1.00 72.06 316 LYS A N 1
ATOM 2496 C CA . LYS A 1 316 ? 11.187 9.151 -3.139 1.00 72.06 316 LYS A CA 1
ATOM 2497 C C . LYS A 1 316 ? 12.547 8.474 -3.099 1.00 72.06 316 LYS A C 1
ATOM 2499 O O . LYS A 1 316 ? 13.199 8.433 -2.058 1.00 72.06 316 LYS A O 1
ATOM 2504 N N . GLU A 1 317 ? 12.979 7.970 -4.251 1.00 68.12 317 GLU A N 1
ATOM 2505 C CA . GLU A 1 317 ? 14.244 7.246 -4.416 1.00 68.12 317 GLU A CA 1
ATOM 2506 C C . GLU A 1 317 ? 15.245 8.044 -5.261 1.00 68.12 317 GLU A C 1
ATOM 2508 O O . GLU A 1 317 ? 14.853 8.806 -6.146 1.00 68.12 317 GLU A O 1
ATOM 2513 N N . GLN A 1 318 ? 16.547 7.812 -5.052 1.00 56.84 318 GLN A N 1
ATOM 2514 C CA . GLN A 1 318 ? 17.652 8.587 -5.647 1.00 56.84 318 GLN A CA 1
ATOM 2515 C C . GLN A 1 318 ? 17.791 8.490 -7.183 1.00 56.84 318 GLN A C 1
ATOM 2517 O O . GLN A 1 318 ? 18.639 9.153 -7.771 1.00 56.84 318 GLN A O 1
ATOM 2522 N N . ARG A 1 319 ? 16.944 7.714 -7.869 1.00 55.38 319 ARG A N 1
ATOM 2523 C CA . A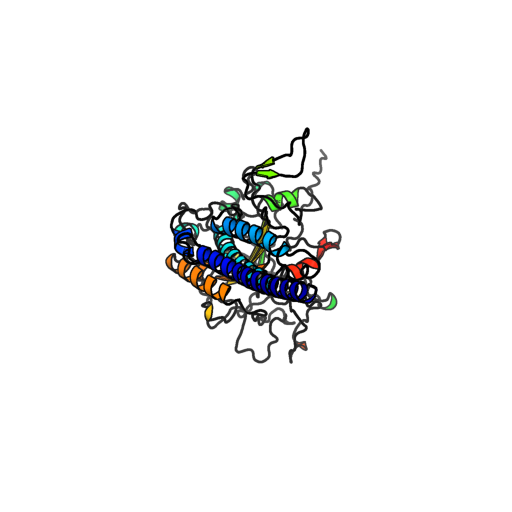RG A 1 319 ? 16.931 7.562 -9.339 1.00 55.38 319 ARG A CA 1
ATOM 2524 C C . ARG A 1 319 ? 15.607 7.902 -10.002 1.00 55.38 319 ARG A C 1
ATOM 2526 O O . ARG A 1 319 ? 15.510 7.871 -11.226 1.00 55.38 319 ARG A O 1
ATOM 2533 N N . GLN A 1 320 ? 14.589 8.206 -9.210 1.00 57.97 320 GLN A N 1
ATOM 2534 C CA . GLN A 1 320 ? 13.271 8.504 -9.735 1.00 57.97 320 GLN A CA 1
ATOM 2535 C C . GLN A 1 320 ? 13.120 10.017 -9.845 1.00 57.97 320 GLN A C 1
ATOM 2537 O O . GLN A 1 320 ? 13.251 10.753 -8.865 1.00 57.97 320 GLN A O 1
ATOM 2542 N N . VAL A 1 321 ? 12.855 10.497 -11.063 1.00 57.00 321 VAL A N 1
ATOM 2543 C CA . VAL A 1 321 ? 12.603 11.927 -11.310 1.00 57.00 321 VAL A CA 1
ATOM 2544 C C . VAL A 1 321 ? 11.343 12.366 -10.581 1.00 57.00 321 VAL A C 1
ATOM 2546 O O . VAL A 1 321 ? 11.295 13.485 -10.100 1.00 57.00 321 VAL A O 1
ATOM 2549 N N . GLN A 1 322 ? 10.355 11.482 -10.450 1.00 64.31 322 GLN A N 1
ATOM 2550 C CA . GLN A 1 322 ? 9.139 11.691 -9.663 1.00 64.31 322 GLN A CA 1
ATOM 2551 C C . GLN A 1 322 ? 9.142 10.766 -8.445 1.00 64.31 322 GLN A C 1
ATOM 2553 O O . GLN A 1 322 ? 10.144 10.111 -8.165 1.00 64.31 322 GLN A O 1
ATOM 2558 N N . TRP A 1 323 ? 8.082 10.786 -7.654 1.00 71.44 323 TRP A N 1
ATOM 2559 C CA . TRP A 1 323 ? 7.885 9.774 -6.626 1.00 71.44 323 TRP A CA 1
ATOM 2560 C C . TRP A 1 323 ? 7.438 8.457 -7.265 1.00 71.44 323 TRP A C 1
ATOM 2562 O O . TRP A 1 323 ? 7.111 8.396 -8.454 1.00 71.44 323 TRP A O 1
ATOM 2572 N N . ARG A 1 324 ? 7.479 7.396 -6.470 1.00 78.44 324 ARG A N 1
ATOM 2573 C CA . ARG A 1 324 ? 6.816 6.134 -6.766 1.00 78.44 324 ARG A CA 1
ATOM 2574 C C . ARG A 1 324 ? 5.704 5.949 -5.749 1.00 78.44 324 ARG A C 1
ATOM 2576 O O . ARG A 1 324 ? 5.911 6.177 -4.558 1.00 78.44 324 ARG A O 1
ATOM 2583 N N . TRP A 1 325 ? 4.548 5.527 -6.229 1.00 80.94 325 TRP A N 1
ATOM 2584 C CA . TRP A 1 325 ? 3.371 5.248 -5.426 1.00 80.94 325 TRP A CA 1
ATOM 2585 C C . TRP A 1 325 ? 2.999 3.809 -5.636 1.00 80.94 325 TRP A C 1
ATOM 2587 O O . TRP A 1 325 ? 2.926 3.358 -6.771 1.00 80.94 325 TRP A O 1
ATOM 2597 N N . THR A 1 326 ? 2.740 3.107 -4.553 1.00 87.44 326 THR A N 1
ATOM 2598 C CA . THR A 1 326 ? 2.172 1.774 -4.615 1.00 87.44 326 THR A CA 1
ATOM 2599 C C . THR A 1 326 ? 0.984 1.704 -3.689 1.00 87.44 326 THR A C 1
ATOM 2601 O O . THR A 1 326 ? 0.984 2.309 -2.613 1.00 87.44 326 THR A O 1
ATOM 2604 N N . THR A 1 327 ? -0.023 0.952 -4.105 1.00 92.25 327 THR A N 1
ATOM 2605 C CA . THR A 1 327 ? -1.255 0.810 -3.344 1.00 92.25 327 THR A CA 1
ATOM 2606 C C . THR A 1 327 ? -1.595 -0.650 -3.103 1.00 92.25 327 THR A C 1
ATOM 2608 O O . THR A 1 327 ? -1.470 -1.497 -3.986 1.00 92.25 327 THR A O 1
ATOM 2611 N N . PHE A 1 328 ? -1.979 -0.938 -1.866 1.00 96.94 328 PHE A N 1
ATOM 2612 C CA . PHE A 1 328 ? -2.336 -2.259 -1.388 1.00 96.94 328 PHE A CA 1
ATOM 2613 C C . PHE A 1 328 ? -3.727 -2.231 -0.779 1.00 96.94 328 PHE A C 1
ATOM 2615 O O . PHE A 1 328 ? -4.134 -1.259 -0.137 1.00 96.94 328 PHE A O 1
ATOM 2622 N N . GLU A 1 329 ? -4.437 -3.335 -0.940 1.00 97.25 329 GLU A N 1
ATOM 2623 C CA . GLU A 1 329 ? -5.773 -3.526 -0.392 1.00 97.25 329 GLU A CA 1
ATOM 2624 C C . GLU A 1 329 ? -5.879 -4.861 0.319 1.00 97.25 329 GLU A C 1
ATOM 2626 O O . GLU A 1 329 ? -5.225 -5.832 -0.064 1.00 97.25 329 GLU A O 1
ATOM 2631 N N . HIS A 1 330 ? -6.741 -4.918 1.328 1.00 98.31 330 HIS A N 1
ATOM 2632 C CA . HIS A 1 330 ? -7.162 -6.187 1.893 1.00 98.31 330 HIS A CA 1
ATOM 2633 C C . HIS A 1 330 ? -8.021 -6.947 0.872 1.00 98.31 330 HIS A C 1
ATOM 2635 O O . HIS A 1 330 ? -8.878 -6.365 0.200 1.00 98.31 330 HIS A O 1
ATOM 2641 N N . ILE A 1 331 ? -7.800 -8.255 0.735 1.00 97.50 331 ILE A N 1
ATOM 2642 C CA . ILE A 1 331 ? -8.456 -9.059 -0.304 1.00 97.50 331 ILE A CA 1
ATOM 2643 C C . ILE A 1 331 ? -9.972 -9.135 -0.118 1.00 97.50 331 ILE A C 1
ATOM 2645 O O . ILE A 1 331 ? -10.679 -9.258 -1.109 1.00 97.50 331 ILE A O 1
ATOM 2649 N N . ASP A 1 332 ? -10.464 -8.985 1.114 1.00 96.88 332 ASP A N 1
ATOM 2650 C CA . ASP A 1 332 ? -11.899 -9.005 1.431 1.00 96.88 332 ASP A CA 1
ATOM 2651 C C . ASP A 1 332 ? -12.586 -7.644 1.271 1.00 96.88 332 ASP A C 1
ATOM 2653 O O . ASP A 1 332 ? -13.725 -7.480 1.702 1.00 96.88 332 ASP A O 1
ATOM 2657 N N . ASN A 1 333 ? -11.929 -6.642 0.684 1.00 97.25 333 ASN A N 1
ATOM 2658 C CA . ASN A 1 333 ? -12.593 -5.372 0.397 1.00 97.25 333 ASN A CA 1
ATOM 2659 C C . ASN A 1 333 ? -13.697 -5.534 -0.653 1.00 97.25 333 ASN A C 1
ATOM 2661 O O . ASN A 1 333 ? -14.798 -5.013 -0.466 1.00 97.25 333 ASN A O 1
ATOM 2665 N N . LEU A 1 334 ? -13.389 -6.260 -1.733 1.00 94.75 334 LEU A N 1
ATOM 2666 C CA . LEU A 1 334 ? -14.243 -6.506 -2.897 1.00 94.75 334 LEU A CA 1
ATOM 2667 C C . LEU A 1 334 ? -14.352 -8.014 -3.177 1.00 94.75 334 LEU A C 1
ATOM 2669 O O . LEU A 1 334 ? -13.588 -8.808 -2.631 1.00 94.75 334 LEU A O 1
ATOM 2673 N N . TYR A 1 335 ? -15.292 -8.406 -4.042 1.00 91.94 335 TYR A N 1
ATOM 2674 C CA . TYR A 1 335 ? -15.414 -9.790 -4.508 1.00 91.94 335 TYR A CA 1
ATOM 2675 C C . TYR A 1 335 ? -14.456 -10.059 -5.678 1.00 91.94 335 TYR A C 1
ATOM 2677 O O . TYR A 1 335 ? -14.765 -9.738 -6.823 1.00 91.94 335 TYR A O 1
ATOM 2685 N N . GLU A 1 336 ? -13.293 -10.629 -5.371 1.00 91.81 336 GLU A N 1
ATOM 2686 C CA . GLU A 1 336 ? -12.195 -10.937 -6.300 1.00 91.81 336 GLU A CA 1
ATOM 2687 C C . GLU A 1 336 ? -11.625 -12.328 -5.933 1.00 91.81 336 GLU A C 1
ATOM 2689 O O . GLU A 1 336 ? -10.556 -12.431 -5.313 1.00 91.81 336 GLU A O 1
ATOM 2694 N N . PRO A 1 337 ? -12.369 -13.419 -6.219 1.00 91.19 337 PRO A N 1
ATOM 2695 C CA . PRO A 1 337 ? -12.049 -14.771 -5.751 1.00 91.19 337 PRO A CA 1
ATOM 2696 C C . PRO A 1 337 ? -10.698 -15.293 -6.259 1.00 91.19 337 PRO A C 1
ATOM 2698 O O . PRO A 1 337 ? -10.036 -16.069 -5.569 1.00 91.19 337 PRO A O 1
ATOM 2701 N N . GLU A 1 338 ? -10.232 -14.827 -7.417 1.00 90.69 338 GLU A N 1
ATOM 2702 C CA . GLU A 1 338 ? -8.890 -15.089 -7.946 1.00 90.69 338 GLU A CA 1
ATOM 2703 C C . GLU A 1 338 ? -7.768 -14.516 -7.067 1.00 90.69 338 GLU A C 1
ATOM 2705 O O . GLU A 1 338 ? -6.617 -14.918 -7.188 1.00 90.69 338 GLU A O 1
ATOM 2710 N N . GLN A 1 339 ? -8.083 -13.594 -6.156 1.00 92.44 339 GLN A N 1
ATOM 2711 C CA . GLN A 1 339 ? -7.161 -13.060 -5.151 1.00 92.44 339 GLN A CA 1
ATOM 2712 C C . GLN A 1 339 ? -7.408 -13.643 -3.749 1.00 92.44 339 GLN A C 1
ATOM 2714 O O . GLN A 1 339 ? -6.777 -13.204 -2.789 1.00 92.44 339 GLN A O 1
ATOM 2719 N N . GLY A 1 340 ? -8.309 -14.625 -3.611 1.00 91.56 340 GLY A N 1
ATOM 2720 C CA . GLY A 1 340 ? -8.619 -15.298 -2.345 1.00 91.56 340 GLY A CA 1
ATOM 2721 C C . GLY A 1 340 ? -9.608 -14.562 -1.432 1.00 91.56 340 GLY A C 1
ATOM 2722 O O . GLY A 1 340 ? -9.628 -14.837 -0.226 1.00 91.56 340 GLY A O 1
ATOM 2723 N N . SER A 1 341 ? -10.395 -13.625 -1.975 1.00 92.06 341 SER A N 1
ATOM 2724 C CA . SER A 1 341 ? -11.427 -12.906 -1.219 1.00 92.06 341 SER A CA 1
ATOM 2725 C C . SER A 1 341 ? -12.526 -13.841 -0.704 1.00 92.06 341 SER A C 1
ATOM 2727 O O . SER A 1 341 ? -12.806 -14.885 -1.296 1.00 92.06 341 SER A O 1
ATOM 2729 N N . THR A 1 342 ? -13.208 -13.442 0.366 1.00 90.75 342 THR A N 1
ATOM 2730 C CA . THR A 1 342 ? -14.451 -14.094 0.803 1.00 90.75 342 THR A CA 1
ATOM 2731 C C . THR A 1 342 ? -15.641 -13.766 -0.113 1.00 90.75 342 THR A C 1
ATOM 2733 O O . THR A 1 342 ? -15.600 -12.852 -0.936 1.00 90.75 342 THR A O 1
ATOM 2736 N N . GLU A 1 343 ? -16.738 -14.511 0.057 1.00 88.94 343 GLU A N 1
ATOM 2737 C CA . GLU A 1 343 ? -18.030 -14.281 -0.617 1.00 88.94 343 GLU A CA 1
ATOM 2738 C C . GLU A 1 343 ? -18.807 -13.076 -0.046 1.00 88.94 343 GLU A C 1
ATOM 2740 O O . GLU A 1 343 ? -19.829 -12.662 -0.595 1.00 88.94 343 GLU A O 1
ATOM 2745 N N . THR A 1 344 ? -18.347 -12.518 1.077 1.00 90.44 344 THR A N 1
ATOM 2746 C CA . THR A 1 344 ? -18.986 -11.411 1.800 1.00 90.44 344 THR A CA 1
ATOM 2747 C C . THR A 1 344 ? -18.004 -10.250 1.941 1.00 90.44 344 THR A C 1
ATOM 2749 O O . THR A 1 344 ? -17.452 -10.040 3.023 1.00 90.44 344 THR A O 1
ATOM 2752 N N . PRO A 1 345 ? -17.738 -9.512 0.853 1.00 94.38 345 PRO A N 1
ATOM 2753 C CA . PRO A 1 345 ? -16.759 -8.439 0.886 1.00 94.38 345 PRO A CA 1
ATOM 2754 C C . PRO A 1 345 ? -17.221 -7.261 1.753 1.00 94.38 345 PRO A C 1
ATOM 2756 O O . PRO A 1 345 ? -18.408 -6.954 1.858 1.00 94.38 345 PRO A O 1
ATOM 2759 N N . SER A 1 346 ? -16.255 -6.564 2.349 1.00 96.31 346 SER A N 1
ATOM 2760 C CA . SER A 1 346 ? -16.481 -5.482 3.313 1.00 96.31 346 SER A CA 1
ATOM 2761 C C . SER A 1 346 ? -17.155 -4.258 2.696 1.00 96.31 346 SER A C 1
ATOM 2763 O O . SER A 1 346 ? -17.832 -3.519 3.405 1.00 96.31 346 SER A O 1
ATOM 2765 N N . PHE A 1 347 ? -17.002 -4.032 1.388 1.00 96.81 347 PHE A N 1
ATOM 2766 C CA . PHE A 1 347 ? -17.478 -2.811 0.731 1.00 96.81 347 PHE A CA 1
ATOM 2767 C C . PHE A 1 347 ? -18.403 -3.046 -0.459 1.00 96.81 347 PHE A C 1
ATOM 2769 O O . PHE A 1 347 ? -18.762 -2.094 -1.149 1.00 96.81 347 PHE A O 1
ATOM 2776 N N . TYR A 1 348 ? -18.839 -4.282 -0.684 1.00 94.56 348 TYR A N 1
ATOM 2777 C CA . TYR A 1 348 ? -19.765 -4.600 -1.762 1.00 94.56 348 TYR A CA 1
ATOM 2778 C C . TYR A 1 348 ? -20.828 -5.588 -1.291 1.00 94.56 348 TYR A C 1
ATOM 2780 O O . TYR A 1 348 ? -20.543 -6.587 -0.643 1.00 94.56 348 TYR A O 1
ATOM 2788 N N . ASN A 1 349 ? -22.081 -5.325 -1.626 1.00 91.94 349 ASN A N 1
ATOM 2789 C CA . ASN A 1 349 ? -23.172 -6.253 -1.417 1.00 91.94 349 ASN A CA 1
ATOM 2790 C C . ASN A 1 349 ? -23.701 -6.694 -2.785 1.00 91.94 349 ASN A C 1
ATOM 2792 O O . ASN A 1 349 ? -24.475 -5.955 -3.402 1.00 91.94 349 ASN A O 1
ATOM 2796 N N . PRO A 1 350 ? -23.389 -7.925 -3.234 1.00 82.94 350 PRO A N 1
ATOM 2797 C CA . PRO A 1 350 ? -23.846 -8.427 -4.530 1.00 82.94 350 PRO A CA 1
ATOM 2798 C C . PRO A 1 350 ? -25.376 -8.531 -4.631 1.00 82.94 350 PRO A C 1
ATOM 2800 O O . PRO A 1 350 ? -25.922 -8.704 -5.717 1.00 82.94 350 PRO A O 1
ATOM 2803 N N . LYS A 1 351 ? -26.099 -8.424 -3.507 1.00 85.88 351 LYS A N 1
ATOM 2804 C CA . LYS A 1 351 ? -27.565 -8.422 -3.466 1.00 85.88 351 LYS A CA 1
ATOM 2805 C C . LYS A 1 351 ? -28.168 -7.022 -3.626 1.00 85.88 351 LYS A C 1
ATOM 2807 O O . LYS A 1 351 ? -29.394 -6.917 -3.690 1.00 85.88 351 LYS A O 1
ATOM 2812 N N . CYS A 1 352 ? -27.371 -5.948 -3.684 1.00 86.56 352 CYS A N 1
ATOM 2813 C CA . CYS A 1 352 ? -27.915 -4.611 -3.909 1.00 86.56 352 CYS A CA 1
ATOM 2814 C C . CYS A 1 352 ? -28.201 -4.352 -5.397 1.00 86.56 352 CYS A C 1
ATOM 2816 O O . CYS A 1 352 ? -27.370 -3.820 -6.124 1.00 86.56 352 CYS A O 1
ATOM 2818 N N . ALA A 1 353 ? -29.419 -4.669 -5.842 1.00 79.19 353 ALA A N 1
ATOM 2819 C CA . ALA A 1 353 ? -29.829 -4.502 -7.242 1.00 79.19 353 ALA A CA 1
ATOM 2820 C C . ALA A 1 353 ? -29.991 -3.034 -7.700 1.00 79.19 353 ALA A C 1
ATOM 2822 O O . ALA A 1 353 ? -29.976 -2.758 -8.897 1.00 79.19 353 ALA A O 1
ATOM 2823 N N . ASP A 1 354 ? -30.166 -2.102 -6.759 1.00 83.56 354 ASP A N 1
ATOM 2824 C CA . ASP A 1 354 ? -30.533 -0.702 -7.023 1.00 83.56 354 ASP A CA 1
ATOM 2825 C C . ASP A 1 354 ? -29.462 0.310 -6.586 1.00 83.56 354 ASP A C 1
ATOM 2827 O O . ASP A 1 354 ? -29.709 1.523 -6.590 1.00 83.56 354 ASP A O 1
ATOM 2831 N N . CYS A 1 355 ? -28.286 -0.170 -6.187 1.00 89.44 355 CYS A N 1
ATOM 2832 C CA . CYS A 1 355 ? -27.210 0.692 -5.733 1.00 89.44 355 CYS A CA 1
ATOM 2833 C C . CYS A 1 355 ? -26.420 1.293 -6.899 1.00 89.44 355 CYS A C 1
ATOM 2835 O O . CYS A 1 355 ? -26.206 0.653 -7.925 1.00 89.44 355 CYS A O 1
ATOM 2837 N N . CYS A 1 356 ? -25.949 2.525 -6.715 1.00 91.69 356 CYS A N 1
ATOM 2838 C CA . CYS A 1 356 ? -24.949 3.113 -7.594 1.00 91.69 356 CYS A CA 1
ATOM 2839 C C . CYS A 1 356 ? -23.555 2.734 -7.085 1.00 91.69 356 CYS A C 1
ATOM 2841 O O . CYS A 1 356 ? -23.201 3.076 -5.955 1.00 91.69 356 CYS A O 1
ATOM 2843 N N . GLU A 1 357 ? -22.787 2.028 -7.910 1.00 92.62 357 GLU A N 1
ATOM 2844 C CA . GLU A 1 357 ? -21.405 1.659 -7.599 1.00 92.62 357 GLU A CA 1
ATOM 2845 C C . GLU A 1 357 ? -20.494 2.894 -7.548 1.00 92.62 357 GLU A C 1
ATOM 2847 O O . GLU A 1 357 ? -20.692 3.848 -8.305 1.00 92.62 357 GLU A O 1
ATOM 2852 N N . ASN A 1 358 ? -19.505 2.865 -6.652 1.00 91.44 358 ASN A N 1
ATOM 2853 C CA . ASN A 1 358 ? -18.477 3.886 -6.433 1.00 91.44 358 ASN A CA 1
ATOM 2854 C C . ASN A 1 358 ? -19.044 5.308 -6.247 1.00 91.44 358 ASN A C 1
ATOM 2856 O O . ASN A 1 358 ? -18.445 6.308 -6.639 1.00 91.44 358 ASN A O 1
ATOM 2860 N N . MET A 1 359 ? -20.235 5.400 -5.649 1.00 91.62 359 MET A N 1
ATOM 2861 C CA . MET A 1 359 ? -20.945 6.651 -5.395 1.00 91.62 359 MET A CA 1
ATOM 2862 C C . MET A 1 359 ? -21.211 6.827 -3.908 1.00 91.62 359 MET A C 1
ATOM 2864 O O . MET A 1 359 ? -21.656 5.892 -3.242 1.00 91.62 359 MET A O 1
ATOM 2868 N N . LEU A 1 360 ? -21.001 8.046 -3.408 1.00 92.12 360 LEU A N 1
ATOM 2869 C CA . LEU A 1 360 ? -21.268 8.391 -2.015 1.00 92.12 360 LEU A CA 1
ATOM 2870 C C . LEU A 1 360 ? -22.787 8.443 -1.779 1.00 92.12 360 LEU A C 1
ATOM 2872 O O . LEU A 1 360 ? -23.466 9.261 -2.414 1.00 92.12 360 LEU A O 1
ATOM 2876 N N . PRO A 1 361 ? -23.355 7.601 -0.897 1.00 93.06 361 PRO A N 1
ATOM 2877 C CA . PRO A 1 361 ? -24.761 7.710 -0.526 1.00 93.06 361 PRO A CA 1
ATOM 2878 C C . PRO A 1 361 ? -25.058 9.066 0.129 1.00 93.06 361 PRO A C 1
ATOM 2880 O O . PRO A 1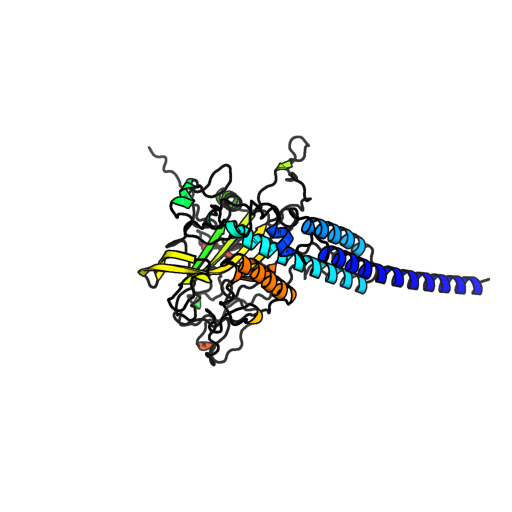 361 ? -24.272 9.564 0.929 1.00 93.06 361 PRO A O 1
ATOM 2883 N N . ALA A 1 362 ? -26.208 9.670 -0.185 1.00 90.88 362 ALA A N 1
ATOM 2884 C CA . ALA A 1 362 ? -26.605 10.946 0.424 1.00 90.88 362 ALA A CA 1
ATOM 2885 C C . ALA A 1 362 ? -26.958 10.811 1.917 1.00 90.88 362 ALA A C 1
ATOM 2887 O O . ALA A 1 362 ? -26.839 11.768 2.679 1.00 90.88 362 ALA A O 1
ATOM 2888 N N . ASP A 1 363 ? -27.399 9.621 2.325 1.00 89.25 363 ASP A N 1
ATOM 2889 C CA . ASP A 1 363 ? -27.519 9.231 3.726 1.00 89.25 363 ASP A CA 1
ATOM 2890 C C . ASP A 1 363 ? -26.174 8.652 4.179 1.00 89.25 363 ASP A C 1
ATOM 2892 O O . ASP A 1 363 ? -25.827 7.529 3.813 1.00 89.25 363 ASP A O 1
ATOM 2896 N N . SER A 1 364 ? -25.429 9.418 4.979 1.00 82.56 364 SER A N 1
ATOM 2897 C CA . SER A 1 364 ? -24.088 9.061 5.460 1.00 82.56 364 SER A CA 1
ATOM 2898 C C . SER A 1 364 ? -24.055 7.863 6.414 1.00 82.56 364 SER A C 1
ATOM 2900 O O . SER A 1 364 ? -22.981 7.481 6.861 1.00 82.56 364 SER A O 1
ATOM 2902 N N . THR A 1 365 ? -25.206 7.266 6.740 1.00 85.38 365 THR A N 1
ATOM 2903 C CA . THR A 1 365 ? -25.293 6.005 7.493 1.00 85.38 365 THR A CA 1
ATOM 2904 C C . THR A 1 365 ? -25.395 4.776 6.590 1.00 85.38 365 THR A C 1
ATOM 2906 O O . THR A 1 365 ? -25.365 3.645 7.077 1.00 85.38 365 THR A O 1
ATOM 2909 N N . LYS A 1 366 ? -25.560 4.965 5.274 1.00 92.38 366 LYS A N 1
ATOM 2910 C CA . LYS A 1 366 ? -25.708 3.863 4.321 1.00 92.38 366 LYS A CA 1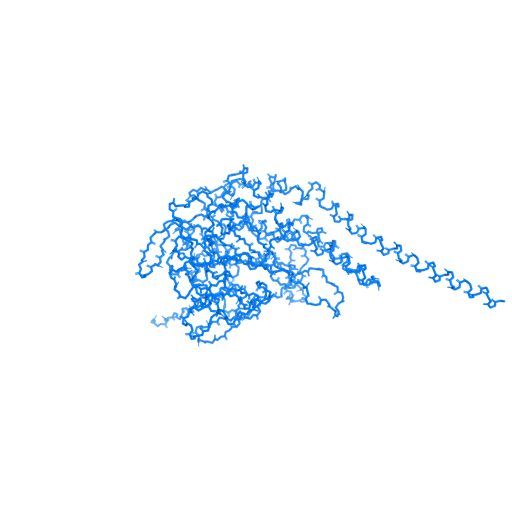
ATOM 2911 C C . LYS A 1 366 ? -24.353 3.403 3.788 1.00 92.38 366 LYS A C 1
ATOM 2913 O O . LYS A 1 366 ? -23.547 4.252 3.413 1.00 92.38 366 LYS A O 1
ATOM 2918 N N . PRO A 1 367 ? -24.140 2.080 3.656 1.00 94.94 367 PRO A N 1
ATOM 2919 C CA . PRO A 1 367 ? -22.949 1.550 3.011 1.00 94.94 367 PRO A CA 1
ATOM 2920 C C . PRO A 1 367 ? -22.816 2.034 1.566 1.00 94.94 367 PRO A C 1
ATOM 2922 O O . PRO A 1 367 ? -23.787 1.996 0.798 1.00 94.94 367 PRO A O 1
ATOM 2925 N N . ALA A 1 368 ? -21.606 2.428 1.172 1.00 93.00 368 ALA A N 1
ATOM 2926 C CA . ALA A 1 368 ? -21.280 2.585 -0.244 1.00 93.00 368 ALA A CA 1
ATOM 2927 C C . ALA A 1 368 ? -21.192 1.203 -0.915 1.00 93.00 368 ALA A C 1
ATOM 2929 O O . ALA A 1 368 ? -21.067 0.185 -0.236 1.00 93.00 368 ALA A O 1
ATOM 2930 N N . GLN A 1 369 ? -21.285 1.151 -2.244 1.00 94.50 369 GLN A N 1
ATOM 2931 C CA . GLN A 1 369 ? -21.040 -0.076 -3.006 1.00 94.50 369 GLN A CA 1
ATOM 2932 C C . GLN A 1 369 ? -19.803 0.129 -3.853 1.00 94.50 369 GLN A C 1
ATOM 2934 O O . GLN A 1 369 ? -19.857 0.872 -4.826 1.00 94.50 369 GLN A O 1
ATOM 2939 N N . LEU A 1 370 ? -18.693 -0.477 -3.464 1.00 94.75 370 LEU A N 1
ATOM 2940 C CA . LEU A 1 370 ? -17.427 -0.304 -4.154 1.00 94.75 370 LEU A CA 1
ATOM 2941 C C . LEU A 1 370 ? -17.207 -1.426 -5.160 1.00 94.75 370 LEU A C 1
ATOM 2943 O O . LEU A 1 370 ? -17.488 -2.588 -4.877 1.00 94.75 370 LEU A O 1
ATOM 2947 N N . THR A 1 371 ? -16.694 -1.074 -6.331 1.00 92.06 371 THR A N 1
ATOM 2948 C CA . THR A 1 371 ? -16.248 -2.021 -7.355 1.00 92.06 371 THR A CA 1
ATOM 2949 C C . THR A 1 371 ? -14.905 -1.586 -7.911 1.00 92.06 371 THR A C 1
ATOM 2951 O O . THR A 1 371 ? -14.544 -0.408 -7.883 1.00 92.06 371 THR A O 1
ATOM 2954 N N . ARG A 1 372 ? -14.144 -2.556 -8.417 1.00 91.25 372 ARG A N 1
ATOM 2955 C CA . ARG A 1 372 ? -12.850 -2.325 -9.051 1.00 91.25 372 ARG A CA 1
ATOM 2956 C C . ARG A 1 372 ? -13.080 -1.567 -10.361 1.00 91.25 372 ARG A C 1
ATOM 2958 O O . ARG A 1 372 ? -13.673 -2.116 -11.285 1.00 91.25 372 ARG A O 1
ATOM 2965 N N . ILE A 1 373 ? -12.641 -0.310 -10.427 1.00 87.56 373 ILE A N 1
ATOM 2966 C CA . ILE A 1 373 ? -12.802 0.522 -11.631 1.00 87.56 373 ILE A CA 1
ATOM 2967 C C . ILE A 1 373 ? -11.871 0.036 -12.747 1.00 87.56 373 ILE A C 1
ATOM 2969 O O . ILE A 1 373 ? -12.326 -0.146 -13.874 1.00 87.56 373 ILE A O 1
ATOM 2973 N N . GLU A 1 374 ? -10.599 -0.199 -12.417 1.00 85.81 374 GLU A N 1
ATOM 2974 C CA . GLU A 1 374 ? -9.591 -0.731 -13.336 1.00 85.81 374 GLU A CA 1
ATOM 2975 C C . GLU A 1 374 ? -9.186 -2.147 -12.895 1.00 85.81 374 GLU A C 1
ATOM 2977 O O . GLU A 1 374 ? -8.744 -2.317 -11.752 1.00 85.81 374 GLU A O 1
ATOM 2982 N N . PRO A 1 375 ? -9.355 -3.176 -13.744 1.00 89.69 375 PRO A N 1
ATOM 2983 C CA . PRO A 1 375 ? -8.946 -4.536 -13.418 1.00 89.69 375 PRO A CA 1
ATOM 2984 C C . PRO A 1 375 ? -7.453 -4.645 -13.098 1.00 89.69 375 PRO A C 1
ATOM 2986 O O . PRO A 1 375 ? -6.616 -3.990 -13.717 1.00 89.69 375 PRO A O 1
ATOM 2989 N N . LEU A 1 376 ? -7.107 -5.549 -12.181 1.00 90.75 376 LEU A N 1
ATOM 2990 C CA . LEU A 1 376 ? -5.708 -5.869 -11.907 1.00 90.75 376 LEU A CA 1
ATOM 2991 C C . LEU A 1 376 ? -5.052 -6.496 -13.142 1.00 90.75 376 LEU A C 1
ATOM 2993 O O . LEU A 1 376 ? -5.637 -7.355 -13.809 1.00 90.75 376 LEU A O 1
ATOM 2997 N N . GLN A 1 377 ? -3.806 -6.116 -13.417 1.00 89.31 377 GLN A N 1
ATOM 2998 C CA . GLN A 1 377 ? -3.054 -6.710 -14.516 1.00 89.31 377 GLN A CA 1
ATOM 2999 C C . GLN A 1 377 ? -2.768 -8.201 -14.241 1.00 89.31 377 GLN A C 1
ATOM 3001 O O . GLN A 1 377 ? -2.485 -8.581 -13.099 1.00 89.31 377 GLN A O 1
ATOM 3006 N N . PRO A 1 378 ? -2.760 -9.074 -15.269 1.00 90.75 378 PRO A N 1
ATOM 3007 C CA . PRO A 1 378 ? -2.468 -10.500 -15.086 1.00 90.75 378 PRO A CA 1
ATOM 3008 C C . PRO A 1 378 ? -1.103 -10.788 -14.435 1.00 90.75 378 PRO A C 1
ATOM 3010 O O . PRO A 1 378 ? -0.965 -11.759 -13.683 1.00 90.75 378 PRO A O 1
ATOM 3013 N N . SER A 1 379 ? -0.090 -9.952 -14.702 1.00 87.56 379 SER A N 1
ATOM 3014 C CA . SER A 1 379 ? 1.226 -10.038 -14.052 1.00 87.56 379 SER A CA 1
ATOM 3015 C C . SER A 1 379 ? 1.135 -9.763 -12.552 1.00 87.56 379 SER A C 1
ATOM 3017 O O . SER A 1 379 ? 1.709 -10.515 -11.764 1.00 87.56 379 SER A O 1
ATOM 3019 N N . THR A 1 380 ? 0.355 -8.754 -12.162 1.00 91.88 380 THR A N 1
ATOM 3020 C CA . THR A 1 380 ? 0.125 -8.363 -10.768 1.00 91.88 380 THR A CA 1
ATOM 3021 C C . THR A 1 380 ? -0.653 -9.436 -10.017 1.00 91.88 380 THR A C 1
ATOM 3023 O O . THR A 1 380 ? -0.241 -9.833 -8.931 1.00 91.88 380 THR A O 1
ATOM 3026 N N . ILE A 1 381 ? -1.708 -9.993 -10.627 1.00 94.44 381 ILE A N 1
ATOM 3027 C CA . ILE A 1 381 ? -2.457 -11.149 -10.101 1.00 94.44 381 ILE A CA 1
ATOM 3028 C C . ILE A 1 381 ? -1.503 -12.316 -9.818 1.00 94.44 381 ILE A C 1
ATOM 3030 O O . ILE A 1 381 ? -1.460 -12.831 -8.701 1.00 94.44 381 ILE A O 1
ATOM 3034 N N . SER A 1 382 ? -0.676 -12.681 -10.802 1.00 92.12 382 SER A N 1
ATOM 3035 C CA . SER A 1 382 ? 0.278 -13.793 -10.683 1.00 92.12 382 SER A CA 1
ATOM 3036 C C . SER A 1 382 ? 1.339 -13.546 -9.602 1.00 92.12 382 SER A C 1
ATOM 3038 O O . SER A 1 382 ? 1.780 -14.479 -8.921 1.00 92.12 382 SER A O 1
ATOM 3040 N N . LEU A 1 383 ? 1.784 -12.295 -9.446 1.00 92.25 383 LEU A N 1
ATOM 3041 C CA . LEU A 1 383 ? 2.723 -11.903 -8.401 1.00 92.25 383 LEU A CA 1
ATOM 3042 C C . LEU A 1 383 ? 2.067 -11.964 -7.016 1.00 92.25 383 LEU A C 1
ATOM 3044 O O . LEU A 1 383 ? 2.641 -12.581 -6.117 1.00 92.25 383 LEU A O 1
ATOM 3048 N N . ASN A 1 384 ? 0.867 -11.398 -6.860 1.00 96.12 384 ASN A N 1
ATOM 3049 C CA . ASN A 1 384 ? 0.086 -11.442 -5.623 1.00 96.12 384 ASN A CA 1
ATOM 3050 C C . ASN A 1 384 ? -0.101 -12.885 -5.155 1.00 96.12 384 ASN A C 1
ATOM 3052 O O . ASN A 1 384 ? 0.302 -13.216 -4.042 1.00 96.12 384 ASN A O 1
ATOM 3056 N N . GLU A 1 385 ? -0.592 -13.774 -6.022 1.00 94.25 385 GLU A N 1
ATOM 3057 C CA . GLU A 1 385 ? -0.784 -15.192 -5.695 1.00 94.25 385 GLU A CA 1
ATOM 3058 C C . GLU A 1 385 ? 0.499 -15.844 -5.163 1.00 94.25 385 GLU A C 1
ATOM 3060 O O . GLU A 1 385 ? 0.478 -16.609 -4.190 1.00 94.25 385 GLU A O 1
ATOM 3065 N N . ARG A 1 386 ? 1.644 -15.531 -5.783 1.00 91.19 386 ARG A N 1
ATOM 3066 C CA . ARG A 1 386 ? 2.944 -16.074 -5.388 1.00 91.19 386 ARG A CA 1
ATOM 3067 C C . ARG A 1 386 ? 3.401 -15.544 -4.034 1.00 91.19 386 ARG A C 1
ATOM 3069 O O . ARG A 1 386 ? 3.839 -16.341 -3.202 1.00 91.19 386 ARG A O 1
ATOM 3076 N N . VAL A 1 387 ? 3.309 -14.235 -3.810 1.00 90.94 387 VAL A N 1
ATOM 3077 C CA . VAL A 1 387 ? 3.717 -13.609 -2.545 1.00 90.94 387 VAL A CA 1
ATOM 3078 C C . VAL A 1 387 ? 2.790 -14.046 -1.412 1.00 90.94 387 VAL A C 1
ATOM 3080 O O . VAL A 1 387 ? 3.264 -14.477 -0.365 1.00 90.94 387 VAL A O 1
ATOM 3083 N N . GLN A 1 388 ? 1.478 -14.083 -1.632 1.00 94.06 388 GLN A N 1
ATOM 3084 C CA . GLN A 1 388 ? 0.513 -14.591 -0.655 1.00 94.06 388 GLN A CA 1
ATOM 3085 C C . GLN A 1 388 ? 0.742 -16.076 -0.339 1.00 94.06 388 GLN A C 1
ATOM 3087 O O . GLN A 1 388 ? 0.645 -16.497 0.812 1.00 94.06 388 GLN A O 1
ATOM 3092 N N . LYS A 1 389 ? 1.080 -16.903 -1.340 1.00 91.69 389 LYS A N 1
ATOM 3093 C CA . LYS A 1 389 ? 1.464 -18.310 -1.121 1.00 91.69 389 LYS A CA 1
ATOM 3094 C C . LYS A 1 389 ? 2.743 -18.437 -0.293 1.00 91.69 389 LYS A C 1
ATOM 3096 O O . LYS A 1 389 ? 2.846 -19.374 0.495 1.00 91.69 389 LYS A O 1
ATOM 3101 N N . LEU A 1 390 ? 3.704 -17.531 -0.463 1.00 88.31 390 LEU A N 1
ATOM 3102 C CA . LEU A 1 390 ? 4.902 -17.472 0.372 1.00 88.31 390 LEU A CA 1
ATOM 3103 C C . LEU A 1 390 ? 4.550 -17.095 1.816 1.00 88.31 390 LEU A C 1
ATOM 3105 O O . LEU A 1 390 ? 4.923 -17.809 2.741 1.00 88.31 390 LEU A O 1
ATOM 3109 N N . LEU A 1 391 ? 3.790 -16.017 2.005 1.00 89.94 391 LEU A N 1
ATOM 3110 C CA . LEU A 1 391 ? 3.392 -15.506 3.320 1.00 89.94 391 LEU A CA 1
ATOM 3111 C C . LEU A 1 391 ? 2.542 -16.514 4.111 1.00 89.94 391 LEU A C 1
ATOM 3113 O O . LEU A 1 391 ? 2.727 -16.640 5.321 1.00 89.94 391 LEU A O 1
ATOM 3117 N N . ARG A 1 392 ? 1.716 -17.315 3.420 1.00 90.62 392 ARG A N 1
ATOM 3118 C CA . ARG A 1 392 ? 0.989 -18.471 3.980 1.00 90.62 392 ARG A CA 1
ATOM 3119 C C . ARG A 1 392 ? 1.891 -19.460 4.712 1.00 90.62 392 ARG A C 1
ATOM 3121 O O . ARG A 1 392 ? 1.520 -19.966 5.765 1.00 90.62 392 ARG A O 1
ATOM 3128 N N . LYS A 1 393 ? 3.087 -19.738 4.182 1.00 87.69 393 LYS A N 1
ATOM 3129 C CA . LYS A 1 393 ? 4.039 -20.683 4.802 1.00 87.69 393 LYS A CA 1
ATOM 3130 C C . LYS A 1 393 ? 4.568 -20.189 6.148 1.00 87.69 393 LYS A C 1
ATOM 3132 O O . LYS A 1 393 ? 5.087 -20.988 6.922 1.00 87.69 393 LYS A O 1
ATOM 3137 N N . TYR A 1 394 ? 4.453 -18.889 6.398 1.00 85.19 394 TYR A N 1
ATOM 3138 C CA . TYR A 1 394 ? 4.943 -18.219 7.595 1.00 85.19 394 TYR A CA 1
ATOM 3139 C C . TYR A 1 394 ? 3.826 -17.720 8.508 1.00 85.19 394 TYR A C 1
ATOM 3141 O O . TYR A 1 394 ? 4.130 -17.024 9.473 1.00 85.19 394 TYR A O 1
ATOM 3149 N N . ASP A 1 395 ? 2.567 -18.059 8.210 1.00 87.75 395 ASP A N 1
ATOM 3150 C CA . ASP A 1 395 ? 1.403 -17.620 8.986 1.00 87.75 395 ASP A CA 1
ATOM 3151 C C . ASP A 1 395 ? 1.348 -16.087 9.155 1.00 87.75 395 ASP A C 1
ATOM 3153 O O . ASP A 1 395 ? 1.030 -15.541 10.209 1.00 87.75 395 ASP A O 1
ATOM 3157 N N . SER A 1 396 ? 1.747 -15.357 8.108 1.00 89.44 396 SER A N 1
ATOM 3158 C CA . SER A 1 396 ? 1.742 -13.896 8.139 1.00 89.44 396 SER A CA 1
ATOM 3159 C C . SER A 1 396 ? 0.384 -13.360 7.707 1.00 89.44 396 SER A C 1
ATOM 3161 O O . SER A 1 396 ? -0.068 -13.656 6.602 1.00 89.44 396 SER A O 1
ATOM 3163 N N . LYS A 1 397 ? -0.221 -12.480 8.515 1.00 93.19 397 LYS A N 1
ATOM 3164 C CA . LYS A 1 397 ? -1.471 -11.779 8.168 1.00 93.19 397 LYS A CA 1
ATOM 3165 C C . LYS A 1 397 ? -1.382 -10.981 6.859 1.00 93.19 397 LYS A C 1
ATOM 3167 O O . LYS A 1 397 ? -2.380 -10.790 6.176 1.00 93.19 397 LYS A O 1
ATOM 3172 N N . LEU A 1 398 ? -0.174 -10.594 6.435 1.00 93.25 398 LEU A N 1
ATOM 3173 C CA . LEU A 1 398 ? 0.051 -9.893 5.164 1.00 93.25 398 LEU A CA 1
ATOM 3174 C C . LEU A 1 398 ? -0.330 -10.730 3.925 1.00 93.25 398 LEU A C 1
ATOM 3176 O O . LEU A 1 398 ? -0.474 -10.178 2.838 1.00 93.25 398 LEU A O 1
ATOM 3180 N N . GLN A 1 399 ? -0.544 -12.043 4.077 1.00 94.69 399 GLN A N 1
ATOM 3181 C CA . GLN A 1 399 ? -1.097 -12.917 3.034 1.00 94.69 399 GLN A CA 1
ATOM 3182 C C . GLN A 1 399 ? -2.504 -12.511 2.560 1.00 94.69 399 GLN A C 1
ATOM 3184 O O . GLN A 1 399 ? -2.922 -12.944 1.491 1.00 94.69 399 GLN A O 1
ATOM 3189 N N . TYR A 1 400 ? -3.231 -11.713 3.348 1.00 97.62 400 TYR A N 1
ATOM 3190 C CA . TYR A 1 400 ? -4.586 -11.250 3.040 1.00 97.62 400 TYR A CA 1
ATOM 3191 C C . TYR A 1 400 ? -4.614 -9.854 2.413 1.00 97.62 400 TYR A C 1
ATOM 3193 O O . TYR A 1 400 ? -5.659 -9.213 2.343 1.00 97.62 400 TYR A O 1
ATOM 3201 N N . TYR A 1 401 ? -3.467 -9.389 1.920 1.00 98.00 401 TYR A N 1
ATOM 3202 C CA . TYR A 1 401 ? -3.340 -8.143 1.176 1.00 98.00 401 TYR A CA 1
ATOM 3203 C C . TYR A 1 401 ? -2.892 -8.430 -0.254 1.00 98.00 401 TYR A C 1
ATOM 3205 O O . TYR A 1 401 ? -2.330 -9.489 -0.548 1.00 98.00 401 TYR A O 1
ATOM 3213 N N . LYS A 1 402 ? -3.157 -7.490 -1.156 1.00 97.56 402 LYS A N 1
ATOM 3214 C CA . LYS A 1 402 ? -2.764 -7.568 -2.562 1.00 97.56 402 LYS A CA 1
ATOM 3215 C C . LYS A 1 402 ? -2.278 -6.224 -3.074 1.00 97.56 402 LYS A C 1
ATOM 3217 O O . LYS A 1 402 ? -2.816 -5.190 -2.679 1.00 97.56 402 LYS A O 1
ATOM 3222 N N . LEU A 1 403 ? -1.284 -6.256 -3.956 1.00 96.62 403 LEU A N 1
ATOM 3223 C CA . LEU A 1 403 ? -0.895 -5.098 -4.750 1.00 96.62 403 LEU A CA 1
ATOM 3224 C C . LEU A 1 403 ? -2.014 -4.801 -5.747 1.00 96.62 403 LEU A C 1
ATOM 3226 O O . LEU A 1 403 ? -2.467 -5.710 -6.447 1.00 96.62 403 LEU A O 1
ATOM 3230 N N . VAL A 1 404 ? -2.441 -3.543 -5.800 1.00 93.56 404 VAL A N 1
ATOM 3231 C CA . VAL A 1 404 ? -3.363 -3.054 -6.827 1.00 93.56 404 VAL A CA 1
ATOM 32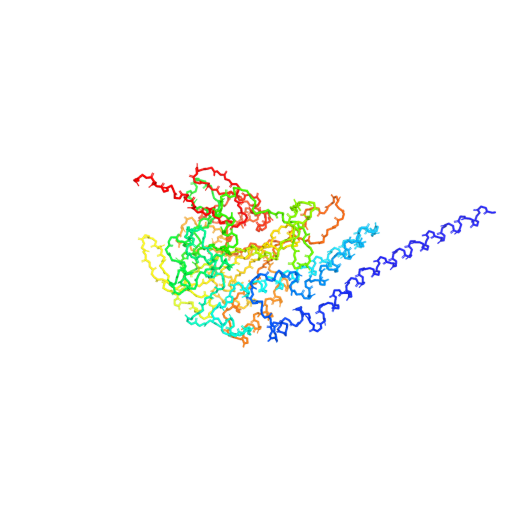32 C C . VAL A 1 404 ? -2.562 -2.567 -8.028 1.00 93.56 404 VAL A C 1
ATOM 3234 O O . VAL A 1 404 ? -2.704 -3.111 -9.115 1.00 93.56 404 VAL A O 1
ATOM 3237 N N . GLU A 1 405 ? -1.682 -1.585 -7.821 1.00 89.50 405 GLU A N 1
ATOM 3238 C CA . GLU A 1 405 ? -0.843 -1.003 -8.871 1.00 89.50 405 GLU A CA 1
ATOM 3239 C C . GLU A 1 405 ? 0.308 -0.176 -8.266 1.00 89.50 405 GLU A C 1
ATOM 3241 O O . GLU A 1 405 ? 0.253 0.255 -7.107 1.00 89.50 405 GLU A O 1
ATOM 3246 N N . THR A 1 406 ? 1.353 0.059 -9.062 1.00 85.75 406 THR A N 1
ATOM 3247 C CA . THR A 1 406 ? 2.446 0.994 -8.800 1.00 85.75 406 THR A CA 1
ATOM 3248 C C . THR A 1 406 ? 2.538 2.072 -9.884 1.00 85.75 406 THR A C 1
ATOM 3250 O O . THR A 1 406 ? 2.839 1.782 -11.038 1.00 85.75 406 THR A O 1
ATOM 3253 N N . GLN A 1 407 ? 2.397 3.344 -9.506 1.00 81.00 407 GLN A N 1
ATOM 3254 C CA . GLN A 1 407 ? 2.692 4.477 -10.386 1.00 81.00 407 GLN A CA 1
ATOM 3255 C C . GLN A 1 407 ? 4.119 4.970 -10.174 1.00 81.00 407 GLN A C 1
ATOM 3257 O O . GLN A 1 407 ? 4.572 5.174 -9.049 1.00 81.00 407 GLN A O 1
ATOM 3262 N N . TYR A 1 408 ? 4.835 5.199 -11.267 1.00 78.19 408 TYR A N 1
ATOM 3263 C CA . TYR A 1 408 ? 6.212 5.683 -11.262 1.00 78.19 408 TYR A CA 1
ATOM 3264 C C . TYR A 1 408 ? 6.513 6.392 -12.585 1.00 78.19 408 TYR A C 1
ATOM 3266 O O . TYR A 1 408 ? 5.732 6.324 -13.535 1.00 78.19 408 TYR A O 1
ATOM 3274 N N . THR A 1 409 ? 7.640 7.101 -12.656 1.00 74.50 409 THR A N 1
ATOM 3275 C CA . THR A 1 409 ? 8.127 7.636 -13.934 1.00 74.50 409 THR A CA 1
ATOM 3276 C C . THR A 1 409 ? 9.024 6.612 -14.595 1.00 74.50 409 THR A C 1
ATOM 3278 O O . THR A 1 409 ? 10.099 6.313 -14.082 1.00 74.50 409 THR A O 1
ATOM 3281 N N . SER A 1 410 ? 8.594 6.107 -15.750 1.00 77.44 410 SER A N 1
ATOM 3282 C CA . SER A 1 410 ? 9.392 5.154 -16.520 1.00 77.44 410 SER A CA 1
ATOM 3283 C C . SER A 1 410 ? 10.777 5.719 -16.861 1.00 77.44 410 SER A C 1
ATOM 3285 O O . SER A 1 410 ? 10.910 6.850 -17.343 1.00 77.44 410 SER A O 1
ATOM 3287 N N . LEU A 1 411 ? 11.808 4.905 -16.629 1.00 76.06 411 LEU A N 1
ATOM 3288 C CA . LEU A 1 411 ? 13.195 5.145 -17.027 1.00 76.06 411 LEU A CA 1
ATOM 3289 C C . LEU A 1 411 ? 13.400 4.940 -18.538 1.00 76.06 411 LEU A C 1
ATOM 3291 O O . LEU A 1 411 ? 14.432 5.338 -19.084 1.00 76.06 411 LEU A O 1
ATOM 3295 N N . VAL A 1 412 ? 12.429 4.341 -19.233 1.00 78.88 412 VAL A N 1
ATOM 3296 C CA . VAL A 1 412 ? 12.437 4.175 -20.690 1.00 78.88 412 VAL A CA 1
ATOM 3297 C C . VAL A 1 412 ? 12.131 5.528 -21.338 1.00 78.88 412 VAL A C 1
ATOM 3299 O O . VAL A 1 412 ? 10.984 5.983 -21.403 1.00 78.88 412 VAL A O 1
ATOM 3302 N N . ALA A 1 413 ? 13.179 6.210 -21.800 1.00 67.88 413 ALA A N 1
ATOM 3303 C CA . ALA A 1 413 ? 13.129 7.599 -22.239 1.00 67.88 413 ALA A CA 1
ATOM 3304 C C . ALA A 1 413 ? 13.472 7.717 -23.734 1.00 67.88 413 ALA A C 1
ATOM 3306 O O . ALA A 1 413 ? 14.631 7.956 -24.071 1.00 67.88 413 ALA A O 1
ATOM 3307 N N . PRO A 1 414 ? 12.494 7.604 -24.653 1.00 58.59 414 PRO A N 1
ATOM 3308 C CA . PRO A 1 414 ? 12.767 7.851 -26.064 1.00 58.59 414 PRO A CA 1
ATOM 3309 C C . PRO A 1 414 ? 13.093 9.333 -26.308 1.00 58.59 414 PRO A C 1
ATOM 3311 O O . PRO A 1 414 ? 12.547 10.216 -25.634 1.00 58.59 414 PRO A O 1
ATOM 3314 N N . SER A 1 415 ? 13.941 9.603 -27.308 1.00 51.38 415 SER A N 1
ATOM 3315 C CA . SER A 1 415 ? 14.170 10.942 -27.860 1.00 51.38 415 SER A CA 1
ATOM 3316 C C . SER A 1 415 ? 12.848 11.587 -28.319 1.00 51.38 415 SER A C 1
ATOM 3318 O O . SER A 1 415 ? 12.182 11.219 -29.283 1.00 51.38 415 SER A O 1
ATOM 3320 N N . ILE A 1 416 ? 12.456 12.530 -27.484 1.00 47.88 416 ILE A N 1
ATOM 3321 C CA . ILE A 1 416 ? 11.358 13.486 -27.410 1.00 47.88 416 ILE A CA 1
ATOM 3322 C C . ILE A 1 416 ? 10.975 14.249 -28.695 1.00 47.88 416 ILE A C 1
ATOM 3324 O O . ILE A 1 416 ? 11.544 15.274 -29.057 1.00 47.88 416 ILE A O 1
ATOM 3328 N N . THR A 1 417 ? 9.830 13.860 -29.263 1.00 43.03 417 THR A N 1
ATOM 3329 C CA . THR A 1 417 ? 8.760 14.830 -29.608 1.00 43.03 417 THR A CA 1
ATOM 3330 C C . THR A 1 417 ? 7.343 14.250 -29.491 1.00 43.03 417 THR A C 1
ATOM 3332 O O . THR A 1 417 ? 6.388 15.012 -29.402 1.00 43.03 417 THR A O 1
ATOM 3335 N N . LYS A 1 418 ? 7.176 12.917 -29.433 1.00 43.47 418 LYS A N 1
ATOM 3336 C CA . LYS A 1 418 ? 5.846 12.273 -29.485 1.00 43.47 418 LYS A CA 1
ATOM 3337 C C . LYS A 1 418 ? 5.413 11.516 -28.217 1.00 43.47 418 LYS A C 1
ATOM 3339 O O . LYS A 1 418 ? 4.230 11.268 -28.046 1.00 43.47 418 LYS A O 1
ATOM 3344 N N . PHE A 1 419 ? 6.344 11.191 -27.315 1.00 47.81 419 PHE A N 1
ATOM 3345 C CA . PHE A 1 419 ? 6.124 10.222 -26.223 1.00 47.81 419 PHE A CA 1
ATOM 3346 C C . PHE A 1 419 ? 6.147 10.814 -24.800 1.00 47.81 419 PHE A C 1
ATOM 3348 O O . PHE A 1 419 ? 6.179 10.069 -23.823 1.00 47.81 419 PHE A O 1
ATOM 3355 N N . TYR A 1 420 ? 6.101 12.144 -24.648 1.00 40.59 420 TYR A N 1
ATOM 3356 C CA . TYR A 1 420 ? 6.039 12.786 -23.322 1.00 40.59 420 TYR A CA 1
ATOM 3357 C C . TYR A 1 420 ? 4.768 12.441 -22.522 1.00 40.59 420 TYR A C 1
ATOM 3359 O O . TYR A 1 420 ? 4.748 12.663 -21.317 1.00 40.59 420 TYR A O 1
ATOM 3367 N N . LEU A 1 421 ? 3.723 11.911 -23.168 1.00 41.81 421 LEU A N 1
ATOM 3368 C CA . LEU A 1 421 ? 2.388 11.777 -22.575 1.00 41.81 421 LEU A CA 1
ATOM 3369 C C . LEU A 1 421 ? 2.103 10.426 -21.887 1.00 41.81 421 LEU A C 1
ATOM 3371 O O . LEU A 1 421 ? 1.148 10.350 -21.130 1.00 41.81 421 LEU A O 1
ATOM 3375 N N . GLU A 1 422 ? 2.935 9.393 -22.060 1.00 51.06 422 GLU A N 1
ATOM 3376 C CA . GLU A 1 422 ? 2.681 8.038 -21.520 1.00 51.06 422 GLU A CA 1
ATOM 3377 C C . GLU A 1 422 ? 3.835 7.541 -20.630 1.00 51.06 422 GLU A C 1
ATOM 3379 O O . GLU A 1 422 ? 4.402 6.474 -20.865 1.00 51.06 422 GLU A O 1
ATOM 3384 N N . ARG A 1 423 ? 4.298 8.349 -19.669 1.00 53.22 423 ARG A N 1
ATOM 3385 C CA . ARG A 1 423 ? 5.402 7.958 -18.760 1.00 53.22 423 ARG A CA 1
ATOM 3386 C C . ARG A 1 423 ? 4.956 7.462 -17.387 1.00 53.22 423 ARG A C 1
ATOM 3388 O O . ARG A 1 423 ? 5.809 7.015 -16.625 1.00 53.22 423 ARG A O 1
ATOM 3395 N N . THR A 1 424 ? 3.656 7.503 -17.117 1.00 55.69 424 THR A N 1
ATOM 3396 C CA . THR A 1 424 ? 3.051 7.026 -15.873 1.00 55.69 424 THR A CA 1
ATOM 3397 C C . THR A 1 424 ? 1.910 6.084 -16.251 1.00 55.69 424 THR A C 1
ATOM 3399 O O . THR A 1 424 ? 0.828 6.573 -16.579 1.00 55.69 424 THR A O 1
ATOM 3402 N N . PRO A 1 425 ? 2.158 4.769 -16.342 1.00 57.19 425 PRO A N 1
ATOM 3403 C CA . PRO A 1 425 ? 1.118 3.829 -16.719 1.00 57.19 425 PRO A CA 1
ATOM 3404 C C . PRO A 1 425 ? 0.148 3.576 -15.556 1.00 57.19 425 PRO A C 1
ATOM 3406 O O . PRO A 1 425 ? 0.547 3.526 -14.395 1.00 57.19 425 PRO A O 1
ATOM 3409 N N . ASP A 1 426 ? -1.110 3.426 -15.959 1.00 65.94 426 ASP A N 1
ATOM 3410 C CA . ASP A 1 426 ? -2.261 2.831 -15.285 1.00 65.94 426 ASP A CA 1
ATOM 3411 C C . ASP A 1 426 ? -2.837 3.505 -14.037 1.00 65.94 426 ASP A C 1
ATOM 3413 O O . ASP A 1 426 ? -2.213 4.257 -13.284 1.00 65.94 426 ASP A O 1
ATOM 3417 N N . ASP A 1 427 ? -4.142 3.312 -13.909 1.00 72.81 427 ASP A N 1
ATOM 3418 C CA . ASP A 1 427 ? -4.949 3.843 -12.840 1.00 72.81 427 ASP A CA 1
ATOM 3419 C C . ASP A 1 427 ? -4.733 3.039 -11.556 1.00 72.81 427 ASP A C 1
ATOM 3421 O O . ASP A 1 427 ? -5.196 1.913 -11.427 1.00 72.81 427 ASP A O 1
ATOM 3425 N N . ALA A 1 428 ? -4.034 3.641 -10.598 1.00 78.25 428 ALA A N 1
ATOM 3426 C CA . ALA A 1 428 ? -3.708 3.021 -9.319 1.00 78.25 428 ALA A CA 1
ATOM 3427 C C . ALA A 1 428 ? -4.687 3.373 -8.193 1.00 78.25 428 ALA A C 1
ATOM 3429 O O . ALA A 1 428 ? -4.306 3.354 -7.023 1.00 78.25 428 ALA A O 1
ATOM 3430 N N . ARG A 1 429 ? -5.929 3.736 -8.532 1.00 84.50 429 ARG A N 1
ATOM 3431 C CA . ARG A 1 429 ? -6.943 4.062 -7.530 1.00 84.50 429 ARG A CA 1
ATOM 3432 C C . ARG A 1 429 ? -7.219 2.869 -6.625 1.00 84.50 429 ARG A C 1
ATOM 3434 O O . ARG A 1 429 ? -7.609 1.790 -7.069 1.00 84.50 429 ARG A O 1
ATOM 3441 N N . ASN A 1 430 ? -7.069 3.107 -5.335 1.00 90.12 430 ASN A N 1
ATOM 3442 C CA . ASN A 1 430 ? -7.462 2.190 -4.290 1.00 90.12 430 ASN A CA 1
ATOM 3443 C C . ASN A 1 430 ? -8.960 2.321 -4.026 1.00 90.12 430 ASN A C 1
ATOM 3445 O O . ASN A 1 430 ? -9.469 3.419 -3.790 1.00 90.12 430 ASN A O 1
ATOM 3449 N N . ALA A 1 431 ? -9.660 1.195 -3.995 1.00 91.69 431 ALA A N 1
ATOM 3450 C CA . ALA A 1 431 ? -11.096 1.155 -3.793 1.00 91.69 431 ALA A CA 1
ATOM 3451 C C . ALA A 1 431 ? -11.514 1.848 -2.488 1.00 91.69 431 ALA A C 1
ATOM 3453 O O . ALA A 1 431 ? -12.542 2.506 -2.474 1.00 91.69 431 ALA A O 1
ATOM 3454 N N . VAL A 1 432 ? -10.732 1.761 -1.405 1.00 92.88 432 VAL A N 1
ATOM 3455 C CA . VAL A 1 432 ? -11.121 2.298 -0.085 1.00 92.88 432 VAL A CA 1
ATOM 3456 C C . VAL A 1 432 ? -10.485 3.646 0.261 1.00 92.88 432 VAL A C 1
ATOM 3458 O O . VAL A 1 432 ? -11.052 4.393 1.064 1.00 92.88 432 VAL A O 1
ATOM 3461 N N . LEU A 1 433 ? -9.334 3.980 -0.332 1.00 88.06 433 LEU A N 1
ATOM 3462 C CA . LEU A 1 433 ? -8.668 5.278 -0.138 1.00 88.06 433 LEU A CA 1
ATOM 3463 C C . LEU A 1 433 ? -9.114 6.336 -1.161 1.00 88.06 433 LEU A C 1
ATOM 3465 O O . LEU A 1 433 ? -9.004 7.529 -0.872 1.00 88.06 433 LEU A O 1
ATOM 3469 N N . GLU A 1 434 ? -9.644 5.922 -2.317 1.00 84.88 434 GLU A N 1
ATOM 3470 C CA . GLU A 1 434 ? -10.153 6.789 -3.393 1.00 84.88 434 GLU A CA 1
ATOM 3471 C C . GLU A 1 434 ? -11.550 6.349 -3.917 1.00 84.88 434 GLU A C 1
ATOM 3473 O O . GLU A 1 434 ? -11.808 6.432 -5.121 1.00 84.88 434 GLU A O 1
ATOM 3478 N N . PRO A 1 435 ? -12.502 5.927 -3.051 1.00 86.88 435 PRO A N 1
ATOM 3479 C CA . PRO A 1 435 ? -13.735 5.222 -3.448 1.00 86.88 435 PRO A CA 1
ATOM 3480 C C . PRO A 1 435 ? -14.645 5.991 -4.408 1.00 86.88 435 PRO A C 1
ATOM 3482 O O . PRO A 1 435 ? -15.398 5.394 -5.172 1.00 86.88 435 PRO A O 1
ATOM 3485 N N . PHE A 1 436 ? -14.617 7.323 -4.338 1.00 86.44 436 PHE A N 1
ATOM 3486 C CA . PHE A 1 436 ? -15.517 8.203 -5.089 1.00 86.44 436 PHE A CA 1
ATOM 3487 C C . PHE A 1 436 ? -14.794 8.993 -6.182 1.00 86.44 436 PHE A C 1
ATOM 3489 O O . PHE A 1 436 ? -15.371 9.897 -6.790 1.00 86.44 436 PHE A O 1
ATOM 3496 N N . VAL A 1 437 ? -13.524 8.672 -6.438 1.00 82.81 437 VAL A N 1
ATOM 3497 C CA . VAL A 1 437 ? -12.769 9.247 -7.548 1.00 82.81 437 VAL A CA 1
ATOM 3498 C C . VAL A 1 437 ? -13.124 8.459 -8.801 1.00 82.81 437 VAL A C 1
ATOM 3500 O O . VAL A 1 437 ? -12.700 7.319 -8.968 1.00 82.81 437 VAL A O 1
ATOM 3503 N N . LEU A 1 438 ? -13.913 9.057 -9.694 1.00 83.38 438 LEU A N 1
ATOM 3504 C CA . LEU A 1 438 ? -14.458 8.380 -10.874 1.00 83.38 438 LEU A CA 1
ATOM 3505 C C . LEU A 1 438 ? -13.818 8.895 -12.170 1.00 83.38 438 LEU A C 1
ATOM 3507 O O . LEU A 1 438 ? -13.605 10.097 -12.296 1.00 83.38 438 LEU A O 1
ATOM 3511 N N . PRO A 1 439 ? -13.567 8.029 -13.177 1.00 82.25 439 PRO A N 1
ATOM 3512 C CA . PRO A 1 439 ? -12.960 8.464 -14.441 1.00 82.25 439 PRO A CA 1
ATOM 3513 C C . PRO A 1 439 ? -13.946 9.213 -15.342 1.00 82.25 439 PRO A C 1
ATOM 3515 O O . PRO A 1 439 ? -13.567 9.891 -16.292 1.00 82.25 439 PRO A O 1
ATOM 3518 N N . SER A 1 440 ? -15.240 9.045 -15.082 1.00 85.62 440 SER A N 1
ATOM 3519 C CA . SER A 1 440 ? -16.319 9.660 -15.834 1.00 85.62 440 SER A CA 1
ATOM 3520 C C . SER A 1 440 ? -17.568 9.750 -14.968 1.00 85.62 440 SER A C 1
ATOM 3522 O O . SER A 1 440 ? -17.674 9.093 -13.929 1.00 85.62 440 SER A O 1
ATOM 3524 N N . LYS A 1 441 ? -18.523 10.573 -15.405 1.00 83.75 441 LYS A N 1
ATOM 3525 C CA . LYS A 1 441 ? -19.809 10.696 -14.729 1.00 83.75 441 LYS A CA 1
ATOM 3526 C C . LYS A 1 441 ? -20.546 9.350 -14.753 1.00 83.75 441 LYS A C 1
ATOM 3528 O O . LYS A 1 441 ? -20.826 8.852 -15.845 1.00 83.75 441 LYS A O 1
ATOM 3533 N N . PRO A 1 442 ? -20.912 8.789 -13.592 1.00 80.81 442 PRO A N 1
ATOM 3534 C CA . PRO A 1 442 ? -21.560 7.490 -13.540 1.00 80.81 442 PRO A CA 1
ATOM 3535 C C . PRO A 1 442 ? -22.975 7.557 -14.114 1.00 80.81 442 PRO A C 1
ATOM 3537 O O . PRO A 1 442 ? -23.702 8.541 -13.950 1.00 80.81 442 PRO A O 1
ATOM 3540 N N . SER A 1 443 ? -23.375 6.471 -14.773 1.00 82.56 443 SER A N 1
ATOM 3541 C CA . SER A 1 443 ? -24.748 6.244 -15.214 1.00 82.56 443 SER A CA 1
ATOM 3542 C C . SER A 1 443 ? -25.435 5.338 -14.198 1.00 82.56 443 SER A C 1
ATOM 3544 O O . SER A 1 443 ? -25.103 4.162 -14.089 1.00 82.56 443 SER A O 1
ATOM 3546 N N . CYS A 1 444 ? -26.381 5.882 -13.432 1.00 86.88 444 CYS A N 1
ATOM 3547 C CA . CYS A 1 444 ? -27.140 5.116 -12.448 1.00 86.88 444 CYS A CA 1
ATOM 3548 C C . CYS A 1 444 ? -28.601 5.576 -12.389 1.00 86.88 444 CYS A C 1
ATOM 3550 O O . CYS A 1 444 ? -28.889 6.774 -12.392 1.00 86.88 444 CYS A O 1
ATOM 3552 N N . LYS A 1 445 ? -29.537 4.621 -12.290 1.00 87.44 445 LYS A N 1
ATOM 3553 C CA . LYS A 1 445 ? -30.987 4.897 -12.247 1.00 87.44 445 LYS A CA 1
ATOM 3554 C C . LYS A 1 445 ? -31.419 5.660 -10.990 1.00 87.44 445 LYS A C 1
ATOM 3556 O O . LYS A 1 445 ? -32.338 6.466 -11.063 1.00 87.44 445 LYS A O 1
ATOM 3561 N N . ASN A 1 446 ? -30.738 5.439 -9.866 1.00 88.75 446 ASN A N 1
ATOM 3562 C CA . ASN A 1 446 ? -31.086 5.998 -8.555 1.00 88.75 446 ASN A CA 1
ATOM 3563 C C . ASN A 1 446 ? -30.151 7.136 -8.122 1.00 88.75 446 ASN A C 1
ATOM 3565 O O . ASN A 1 446 ? -29.960 7.362 -6.930 1.00 88.75 446 ASN A O 1
ATOM 3569 N N . MET A 1 447 ? -29.563 7.864 -9.078 1.00 88.06 447 MET A N 1
ATOM 3570 C CA . MET A 1 447 ? -28.556 8.902 -8.813 1.00 88.06 447 MET A CA 1
ATOM 3571 C C . MET A 1 447 ? -29.046 10.014 -7.866 1.00 88.06 447 MET A C 1
ATOM 3573 O O . MET A 1 447 ? -28.239 10.645 -7.199 1.00 88.06 447 MET A O 1
ATOM 3577 N N . ASN A 1 448 ? -30.360 10.222 -7.737 1.00 89.62 448 ASN A N 1
ATOM 3578 C CA . ASN A 1 448 ? -30.959 11.158 -6.780 1.00 89.62 448 ASN A CA 1
ATOM 3579 C C . ASN A 1 448 ? -30.762 10.775 -5.298 1.00 89.62 448 ASN A C 1
ATOM 3581 O O . ASN A 1 448 ? -31.002 11.610 -4.431 1.00 89.62 448 ASN A O 1
ATOM 3585 N N . LYS A 1 449 ? -30.365 9.531 -4.998 1.00 91.56 449 LYS A N 1
ATOM 3586 C CA . LYS A 1 449 ? -30.038 9.058 -3.639 1.00 91.56 449 LYS A CA 1
ATOM 3587 C C . LYS A 1 449 ? -28.551 9.192 -3.293 1.00 91.56 449 LYS A C 1
ATOM 3589 O O . LYS A 1 449 ? -28.145 8.806 -2.199 1.00 91.56 449 LYS A O 1
ATOM 3594 N N . TYR A 1 450 ? -27.749 9.699 -4.222 1.00 92.81 450 TYR A N 1
ATOM 3595 C CA . TYR A 1 450 ? -26.299 9.752 -4.115 1.00 92.81 450 TYR A CA 1
ATOM 3596 C C . TYR A 1 450 ? -25.793 11.163 -4.374 1.00 92.81 450 TYR A C 1
ATOM 3598 O O . TYR A 1 450 ? -26.454 11.985 -5.012 1.00 92.81 450 TYR A O 1
ATOM 3606 N N . ILE A 1 451 ? -24.592 11.426 -3.882 1.00 89.94 451 ILE A N 1
ATOM 3607 C CA . ILE A 1 451 ? -23.888 12.680 -4.089 1.00 89.94 451 ILE A CA 1
ATOM 3608 C C . ILE A 1 451 ? -22.920 12.473 -5.247 1.00 89.94 451 ILE A C 1
ATOM 3610 O O . ILE A 1 451 ? -22.144 11.520 -5.278 1.00 89.94 451 ILE A O 1
ATOM 3614 N N . VAL A 1 452 ? -23.013 13.355 -6.238 1.00 84.19 452 VAL A N 1
ATOM 3615 C CA . VAL A 1 452 ? -22.258 13.257 -7.486 1.00 84.19 452 VAL A CA 1
ATOM 3616 C C . VAL A 1 452 ? -20.957 14.057 -7.355 1.00 84.19 452 VAL A C 1
ATOM 3618 O O . VAL A 1 452 ? -21.034 15.249 -7.040 1.00 84.19 452 VAL A O 1
ATOM 3621 N N . PRO A 1 453 ? -19.781 13.452 -7.616 1.00 83.00 453 PRO A N 1
ATOM 3622 C CA . PRO A 1 453 ? -18.519 14.182 -7.652 1.00 83.00 453 PRO A CA 1
ATOM 3623 C C . PRO A 1 453 ? -18.535 15.309 -8.692 1.00 83.00 453 PRO A C 1
ATOM 3625 O O . PRO A 1 453 ? -19.169 15.195 -9.749 1.00 83.00 453 PRO A O 1
ATOM 3628 N N . ILE A 1 454 ? -17.820 16.400 -8.408 1.00 77.62 454 ILE A N 1
ATOM 3629 C CA . ILE A 1 454 ? -17.704 17.548 -9.326 1.00 77.62 454 ILE A CA 1
ATOM 3630 C C . ILE A 1 454 ? -16.545 17.407 -10.322 1.00 77.62 454 ILE A C 1
ATOM 3632 O O . ILE A 1 454 ? -16.551 18.062 -11.366 1.00 77.62 454 ILE A O 1
ATOM 3636 N N . HIS A 1 455 ? -15.584 16.527 -10.032 1.00 75.25 455 HIS A N 1
ATOM 3637 C CA . HIS A 1 455 ? -14.408 16.270 -10.858 1.00 75.25 455 HIS A CA 1
ATOM 3638 C C . HIS A 1 455 ? -14.299 14.786 -11.218 1.00 75.25 455 HIS A C 1
ATOM 3640 O O . HIS A 1 455 ? -14.605 13.919 -10.403 1.00 75.25 455 HIS A O 1
ATOM 3646 N N . TYR A 1 456 ? -13.848 14.518 -12.447 1.00 77.00 456 TYR A N 1
ATOM 3647 C CA . TYR A 1 456 ? -13.684 13.171 -13.003 1.00 77.00 456 TYR A CA 1
ATOM 3648 C C . TYR A 1 456 ? -12.279 13.019 -13.597 1.00 77.00 456 TYR A C 1
ATOM 3650 O O . TYR A 1 456 ? -12.106 13.164 -14.811 1.00 77.00 456 TYR A O 1
ATOM 3658 N N . PRO A 1 457 ? -11.246 12.864 -12.754 1.00 70.31 457 PRO A N 1
ATOM 3659 C CA . PRO A 1 457 ? -9.873 12.747 -13.223 1.00 70.31 457 PRO A CA 1
ATOM 3660 C C . PRO A 1 457 ? -9.698 11.453 -14.024 1.00 70.31 457 PRO A C 1
ATOM 3662 O O . PRO A 1 457 ? -10.181 10.391 -13.642 1.00 70.31 457 PRO A O 1
ATOM 3665 N N . THR A 1 458 ? -9.005 11.549 -15.158 1.00 65.06 458 THR A N 1
ATOM 3666 C CA . THR A 1 458 ? -8.848 10.436 -16.108 1.00 65.06 458 THR A CA 1
ATOM 3667 C C . THR A 1 458 ? -7.656 9.531 -15.807 1.00 65.06 458 THR A C 1
ATOM 3669 O O . THR A 1 458 ? -7.479 8.526 -16.485 1.00 65.06 458 THR A O 1
ATOM 3672 N N . THR A 1 459 ? -6.801 9.899 -14.855 1.00 59.50 459 THR A N 1
ATOM 3673 C CA . THR A 1 459 ? -5.628 9.113 -14.447 1.00 59.50 459 THR A CA 1
ATOM 3674 C C . THR A 1 459 ? -5.618 8.976 -12.922 1.00 59.50 459 THR A C 1
ATOM 3676 O O . THR A 1 459 ? -6.208 9.823 -12.253 1.00 59.50 459 THR A O 1
ATOM 3679 N N . GLY A 1 460 ? -4.998 7.903 -12.401 1.00 63.19 460 GLY A N 1
ATOM 3680 C CA . GLY A 1 460 ? -4.993 7.527 -10.973 1.00 63.19 460 GLY A CA 1
ATOM 3681 C C . GLY A 1 460 ? -4.290 8.528 -10.045 1.00 63.19 460 GLY A C 1
ATOM 3682 O O . GLY A 1 460 ? -4.451 9.736 -10.206 1.00 63.19 460 GLY A O 1
ATOM 3683 N N . CYS A 1 461 ? -3.464 8.071 -9.094 1.00 60.69 461 CYS A N 1
ATOM 3684 C CA . CYS A 1 461 ? -2.877 8.949 -8.066 1.00 60.69 461 CYS A CA 1
ATOM 3685 C C . CYS A 1 461 ? -2.229 10.215 -8.675 1.00 60.69 461 CYS A C 1
ATOM 3687 O O . CYS A 1 461 ? -2.581 11.337 -8.314 1.00 60.69 461 CYS A O 1
ATOM 3689 N N . MET A 1 462 ? -1.378 10.070 -9.696 1.00 58.81 462 MET A N 1
ATOM 3690 C CA . MET A 1 462 ? -0.720 11.201 -10.375 1.00 58.81 462 MET A CA 1
ATOM 3691 C C . MET A 1 462 ? -1.657 12.162 -11.118 1.00 58.81 462 MET A C 1
ATOM 3693 O O . MET A 1 462 ? -1.328 13.336 -11.297 1.00 58.81 462 MET A O 1
ATOM 3697 N N . GLY A 1 463 ? -2.825 11.685 -11.549 1.00 57.31 463 GLY A N 1
ATOM 3698 C CA . GLY A 1 463 ? -3.868 12.513 -12.150 1.00 57.31 463 GLY A CA 1
ATOM 3699 C C . GLY A 1 463 ? -4.575 13.386 -11.136 1.00 57.31 463 GLY A C 1
ATOM 3700 O O . GLY A 1 463 ? -4.753 14.579 -11.372 1.00 57.31 463 GLY A O 1
ATOM 3701 N N . CYS A 1 464 ? -4.930 12.794 -9.998 1.00 54.31 464 CYS A N 1
ATOM 3702 C CA . CYS A 1 464 ? -5.553 13.485 -8.875 1.00 54.31 464 CYS A CA 1
ATOM 3703 C C . CYS A 1 464 ? -4.602 14.486 -8.213 1.00 54.31 464 CYS A C 1
ATOM 3705 O O . CYS A 1 464 ? -4.960 15.648 -8.034 1.00 54.31 464 CYS A O 1
ATOM 3707 N N . HIS A 1 465 ? -3.369 14.076 -7.907 1.00 55.06 465 HIS A N 1
ATOM 3708 C CA . HIS A 1 465 ? -2.398 14.918 -7.203 1.00 55.06 465 HIS A CA 1
ATOM 3709 C C . HIS A 1 465 ? -1.933 16.136 -8.005 1.00 55.06 465 HIS A C 1
ATOM 3711 O O . HIS A 1 465 ? -1.564 17.145 -7.415 1.00 55.06 465 HIS A O 1
ATOM 3717 N N . LYS A 1 466 ? -2.019 16.102 -9.342 1.00 48.38 466 LYS A N 1
ATOM 3718 C CA . LYS A 1 466 ? -1.759 17.278 -10.188 1.00 48.38 466 LYS A CA 1
ATOM 3719 C C . LYS A 1 466 ? -2.704 18.455 -9.888 1.00 48.38 466 LYS A C 1
ATOM 3721 O O . LYS A 1 466 ? -2.351 19.596 -10.180 1.00 48.38 466 LYS A O 1
ATOM 3726 N N . TYR A 1 467 ? -3.889 18.176 -9.342 1.00 44.84 467 TYR A N 1
ATOM 3727 C CA . TYR A 1 467 ? -4.941 19.157 -9.059 1.00 44.84 467 TYR A CA 1
ATOM 3728 C C . TYR A 1 467 ? -5.357 19.184 -7.584 1.00 44.84 467 TYR A C 1
ATOM 3730 O O . TYR A 1 467 ? -6.323 19.859 -7.241 1.00 44.84 467 TYR A O 1
ATOM 3738 N N . ALA A 1 468 ? -4.669 18.433 -6.721 1.00 48.12 468 ALA A N 1
ATOM 3739 C CA . ALA A 1 468 ? -4.970 18.419 -5.303 1.00 48.12 468 ALA A CA 1
ATOM 3740 C C . ALA A 1 468 ? -4.613 19.781 -4.695 1.00 48.12 468 ALA A C 1
ATOM 3742 O O . ALA A 1 468 ? -3.486 20.257 -4.824 1.00 48.12 468 ALA A O 1
ATOM 3743 N N . GLU A 1 469 ? -5.575 20.399 -4.021 1.00 47.75 469 GLU A N 1
ATOM 3744 C CA . GLU A 1 469 ? -5.396 21.622 -3.248 1.00 47.75 469 GLU A CA 1
ATOM 3745 C C . GLU A 1 469 ? -5.761 21.326 -1.788 1.00 47.75 469 GLU A C 1
ATOM 3747 O O . GLU A 1 469 ? -6.701 20.582 -1.520 1.00 47.75 469 GLU A O 1
ATOM 3752 N N . TYR A 1 470 ? -5.031 21.905 -0.837 1.00 46.84 470 TYR A N 1
ATOM 3753 C CA . TYR A 1 470 ? -5.410 21.927 0.575 1.00 46.84 470 TYR A CA 1
ATOM 3754 C C . TYR A 1 470 ? -5.672 23.362 1.017 1.00 46.84 470 TYR A C 1
ATOM 3756 O O . TYR A 1 470 ? -5.131 24.329 0.470 1.00 46.84 470 TYR A O 1
ATOM 3764 N N . LYS A 1 471 ? -6.488 23.519 2.060 1.00 44.56 471 LYS A N 1
ATOM 3765 C CA . LYS A 1 471 ? -6.680 24.814 2.713 1.00 44.56 471 LYS A CA 1
ATOM 3766 C C . LYS A 1 471 ? -5.589 25.036 3.751 1.00 44.56 471 LYS A C 1
ATOM 3768 O O . LYS A 1 471 ? -5.479 24.297 4.724 1.00 44.56 471 LYS A O 1
ATOM 3773 N N . SER A 1 472 ? -4.806 26.093 3.574 1.00 48.47 472 SER A N 1
ATOM 3774 C CA . SER A 1 472 ? -3.866 26.549 4.593 1.00 48.47 472 SER A CA 1
ATOM 3775 C C . SER A 1 472 ? -4.596 27.040 5.852 1.00 48.47 472 SER A C 1
ATOM 3777 O O . SER A 1 472 ? -5.786 27.366 5.821 1.00 48.47 472 SER A O 1
ATOM 3779 N N . LYS A 1 473 ? -3.845 27.237 6.946 1.00 41.66 473 LYS A N 1
ATOM 3780 C CA . LYS A 1 473 ? -4.330 27.900 8.176 1.00 41.66 473 LYS A CA 1
ATOM 3781 C C . LYS A 1 473 ? -4.970 29.275 7.935 1.00 41.66 473 LYS A C 1
ATOM 3783 O O . LYS A 1 473 ? -5.794 29.709 8.730 1.00 41.66 473 LYS A O 1
ATOM 3788 N N . SER A 1 474 ? -4.597 29.973 6.860 1.00 44.91 474 SER A N 1
ATOM 3789 C CA . SER A 1 474 ? -5.176 31.273 6.492 1.00 44.91 474 SER A CA 1
ATOM 3790 C C . SER A 1 474 ? -6.426 31.160 5.612 1.00 44.91 474 SER A C 1
ATOM 3792 O O . SER A 1 474 ? -6.922 32.174 5.123 1.00 44.91 474 SER A O 1
ATOM 3794 N N . GLY A 1 475 ? -6.930 29.943 5.379 1.00 47.56 475 GLY A N 1
ATOM 3795 C CA . GLY A 1 475 ? -8.059 29.670 4.490 1.00 47.56 475 GLY A CA 1
ATOM 3796 C C . GLY A 1 475 ? -7.717 29.786 3.001 1.00 47.56 475 GLY A C 1
ATOM 3797 O O . GLY A 1 475 ? -8.618 29.736 2.165 1.00 47.56 475 GLY A O 1
ATOM 3798 N N . LYS A 1 476 ? -6.433 29.948 2.653 1.00 45.16 476 LYS A N 1
ATOM 3799 C CA . LYS A 1 476 ? -5.966 30.028 1.266 1.00 45.16 476 LYS A CA 1
ATOM 3800 C C . LYS A 1 476 ? -5.825 28.618 0.696 1.00 45.16 476 LYS A C 1
ATOM 3802 O O . LYS A 1 476 ? -5.169 27.782 1.310 1.00 45.16 476 LYS A O 1
ATOM 3807 N N . LEU A 1 477 ? -6.394 28.384 -0.484 1.00 47.12 477 LEU A N 1
ATOM 3808 C CA . LEU A 1 477 ? -6.129 27.174 -1.261 1.00 47.12 477 LEU A CA 1
ATOM 3809 C C . LEU A 1 477 ? -4.670 27.197 -1.733 1.00 47.12 477 LEU A C 1
ATOM 3811 O O . LEU A 1 477 ? -4.215 28.170 -2.344 1.00 47.12 477 LEU A O 1
ATOM 3815 N N . LEU A 1 478 ? -3.925 26.162 -1.370 1.00 46.59 478 LEU A N 1
ATOM 3816 C CA . LEU A 1 478 ? -2.552 25.914 -1.786 1.00 46.59 478 LEU A CA 1
ATOM 3817 C C . LEU A 1 478 ? -2.518 24.561 -2.485 1.00 46.59 478 LEU A C 1
ATOM 3819 O O . LEU A 1 478 ? -3.239 23.655 -2.082 1.00 46.59 478 LEU A O 1
ATOM 3823 N N . ASN A 1 479 ? -1.667 24.410 -3.498 1.00 44.84 479 ASN A N 1
ATOM 3824 C CA . ASN A 1 479 ? -1.445 23.103 -4.111 1.00 44.84 479 ASN A CA 1
ATOM 3825 C C . ASN A 1 479 ? -0.973 22.139 -3.020 1.00 44.84 479 ASN A C 1
ATOM 3827 O O . ASN A 1 479 ? 0.025 22.418 -2.352 1.00 44.84 479 ASN A O 1
ATOM 3831 N N . ALA A 1 480 ? -1.709 21.051 -2.819 1.00 44.44 480 ALA A N 1
ATOM 3832 C CA . ALA A 1 480 ? -1.306 19.991 -1.918 1.00 44.44 480 ALA A CA 1
ATOM 3833 C C . ALA A 1 480 ? -0.034 19.352 -2.428 1.00 44.44 480 ALA A C 1
ATOM 3835 O O . ALA A 1 480 ? 0.142 19.144 -3.630 1.00 44.44 480 ALA A O 1
ATOM 3836 N N . ASP A 1 481 ? 0.853 19.048 -1.484 1.00 45.06 481 ASP A N 1
ATOM 3837 C CA . ASP A 1 481 ? 1.873 18.071 -1.783 1.00 45.06 481 ASP A CA 1
ATOM 3838 C C . ASP A 1 481 ? 1.177 16.729 -2.054 1.00 45.06 481 ASP A C 1
ATOM 3840 O O . ASP A 1 481 ? 0.112 16.434 -1.499 1.00 45.06 481 ASP A O 1
ATOM 3844 N N . PHE A 1 482 ? 1.756 15.921 -2.937 1.00 47.69 482 PHE A N 1
ATOM 3845 C CA . PHE A 1 482 ? 1.174 14.687 -3.490 1.00 47.69 482 PHE A CA 1
ATOM 3846 C C . PHE A 1 482 ? 0.938 13.580 -2.433 1.00 47.69 482 PHE A C 1
ATOM 3848 O O . PHE A 1 482 ? 0.700 12.425 -2.769 1.00 47.69 482 PHE A O 1
ATOM 3855 N N . THR A 1 483 ? 1.056 13.887 -1.147 1.00 49.22 483 THR A N 1
ATOM 3856 C CA . THR A 1 483 ? 0.907 12.960 -0.026 1.00 49.22 483 THR A CA 1
ATOM 3857 C C . THR A 1 483 ? -0.439 13.107 0.684 1.00 49.22 483 THR A C 1
ATOM 3859 O O . THR A 1 483 ? -0.793 12.219 1.455 1.00 49.22 483 THR A O 1
ATOM 3862 N N . PHE A 1 484 ? -1.186 14.201 0.444 1.00 48.72 484 PHE A N 1
ATOM 3863 C CA . PHE A 1 484 ? -2.324 14.632 1.283 1.00 48.72 484 PHE A CA 1
ATOM 3864 C C . PHE A 1 484 ? -1.989 14.651 2.788 1.00 48.72 484 PHE A C 1
ATOM 3866 O O . PHE A 1 484 ? -2.879 14.607 3.629 1.00 48.72 484 PHE A O 1
ATOM 3873 N N . ILE A 1 485 ? -0.704 14.709 3.151 1.00 44.91 485 ILE A N 1
ATOM 3874 C CA . ILE A 1 485 ? -0.314 15.104 4.496 1.00 44.91 485 ILE A CA 1
ATOM 3875 C C . ILE A 1 485 ? -0.588 16.603 4.532 1.00 44.91 485 ILE A C 1
ATOM 3877 O O . ILE A 1 485 ? 0.081 17.368 3.828 1.00 44.91 485 ILE A O 1
ATOM 3881 N N . GLN A 1 486 ? -1.591 17.033 5.304 1.00 40.50 486 GLN A N 1
ATOM 3882 C CA . GLN A 1 486 ? -1.732 18.455 5.615 1.00 40.50 486 GLN A CA 1
ATOM 3883 C C . GLN A 1 486 ? -0.365 18.965 6.086 1.00 40.50 486 GLN A C 1
ATOM 3885 O O . GLN A 1 486 ? 0.319 18.235 6.809 1.00 40.50 486 GLN A O 1
ATOM 3890 N N . PRO A 1 487 ? 0.082 20.181 5.708 1.00 36.62 487 PRO A N 1
ATOM 3891 C CA . PRO A 1 487 ? 1.317 20.707 6.262 1.00 36.62 487 PRO A CA 1
ATOM 3892 C C . PRO A 1 487 ? 1.204 20.613 7.769 1.00 36.62 487 PRO A C 1
ATOM 3894 O O . PRO A 1 487 ? 0.250 21.152 8.347 1.00 36.62 487 PRO A O 1
ATOM 3897 N N . LEU A 1 488 ? 2.147 19.868 8.350 1.00 35.66 488 LEU A N 1
ATOM 3898 C CA . LEU A 1 488 ? 2.203 19.571 9.770 1.00 35.66 488 LEU A CA 1
ATOM 3899 C C . LEU A 1 488 ? 1.833 20.831 10.527 1.00 35.66 488 LEU A C 1
ATOM 3901 O O . LEU A 1 488 ? 2.315 21.924 10.208 1.00 35.66 488 LEU A O 1
ATOM 3905 N N . ASN A 1 489 ? 0.922 20.693 11.479 1.00 34.91 489 ASN A N 1
ATOM 3906 C CA . ASN A 1 489 ? 0.224 21.804 12.100 1.00 34.91 489 ASN A CA 1
ATOM 3907 C C . ASN A 1 489 ? 1.139 22.570 13.076 1.00 34.91 489 ASN A C 1
ATOM 3909 O O . ASN A 1 489 ? 0.747 22.871 14.197 1.00 34.91 489 ASN A O 1
ATOM 3913 N N . LEU A 1 490 ? 2.346 22.945 12.661 1.00 32.75 490 LEU A N 1
ATOM 3914 C CA . LEU A 1 490 ? 3.373 23.600 13.449 1.00 32.75 490 LEU A CA 1
ATOM 3915 C C . LEU A 1 490 ? 2.962 25.049 13.627 1.00 32.75 490 LEU A C 1
ATOM 3917 O O . LEU A 1 490 ? 3.233 25.946 12.830 1.00 32.75 490 LEU A O 1
ATOM 3921 N N . THR A 1 491 ? 2.193 25.300 14.672 1.00 31.88 491 THR A N 1
ATOM 3922 C CA . THR A 1 491 ? 2.321 26.577 15.348 1.00 31.88 491 THR A CA 1
ATOM 3923 C C . THR A 1 491 ? 3.750 26.624 15.856 1.00 31.88 491 THR A C 1
ATOM 3925 O O . THR A 1 491 ? 4.104 25.852 16.743 1.00 31.88 491 THR A O 1
ATOM 3928 N N . LYS A 1 492 ? 4.577 27.509 15.289 1.00 30.59 492 LYS A N 1
ATOM 3929 C CA . LYS A 1 492 ? 5.764 27.993 15.993 1.00 30.59 492 LYS A CA 1
ATOM 3930 C C . LYS A 1 492 ? 5.246 28.392 17.371 1.00 30.59 492 LYS A C 1
ATOM 3932 O O . LYS A 1 492 ? 4.419 29.302 17.446 1.00 30.59 492 LYS A O 1
ATOM 3937 N N . GLU A 1 493 ? 5.616 27.666 18.424 1.00 29.36 493 GLU A N 1
ATOM 3938 C CA . GLU A 1 493 ? 5.383 28.152 19.775 1.00 29.36 493 GLU A CA 1
ATOM 3939 C C . GLU A 1 493 ? 6.086 29.505 19.834 1.00 29.36 493 GLU A C 1
ATOM 3941 O O . GLU A 1 493 ? 7.312 29.597 19.898 1.00 29.36 493 GLU A O 1
ATOM 3946 N N . THR A 1 494 ? 5.317 30.586 19.740 1.00 31.30 494 THR A N 1
ATOM 3947 C CA . THR A 1 494 ? 5.763 31.873 20.236 1.00 31.30 494 THR A CA 1
ATOM 3948 C C . THR A 1 494 ? 5.890 31.668 21.731 1.00 31.30 494 THR A C 1
ATOM 3950 O O . THR A 1 494 ? 4.916 31.816 22.469 1.00 31.30 494 THR A O 1
ATOM 3953 N N . LYS A 1 495 ? 7.078 31.244 22.175 1.00 32.47 495 LYS A N 1
ATOM 3954 C CA . LYS A 1 495 ? 7.464 31.389 23.568 1.00 32.47 495 LYS A CA 1
ATOM 3955 C C . LYS A 1 495 ? 7.208 32.846 23.915 1.00 32.47 495 LYS A C 1
ATOM 3957 O O . LYS A 1 495 ? 7.852 33.746 23.378 1.00 32.47 495 LYS A O 1
ATOM 3962 N N . ASN A 1 496 ? 6.234 33.058 24.788 1.00 33.62 496 ASN A N 1
ATOM 3963 C CA . ASN A 1 496 ? 6.168 34.254 25.598 1.00 33.62 496 ASN A CA 1
ATOM 3964 C C . ASN A 1 496 ? 7.418 34.248 26.483 1.00 33.62 496 ASN A C 1
ATOM 3966 O O . ASN A 1 496 ? 7.382 33.791 27.620 1.00 33.62 496 ASN A O 1
ATOM 3970 N N . GLU A 1 497 ? 8.536 34.739 25.952 1.00 32.84 497 GLU A N 1
ATOM 3971 C CA . GLU A 1 497 ? 9.570 35.344 26.781 1.00 32.84 497 GLU A CA 1
ATOM 3972 C C . GLU A 1 497 ? 9.068 36.730 27.189 1.00 32.84 497 GLU A C 1
ATOM 3974 O O . GLU A 1 497 ? 9.366 37.754 26.579 1.00 32.84 497 GLU A O 1
ATOM 3979 N N . GLN A 1 498 ? 8.235 36.728 28.227 1.00 31.62 498 GLN A N 1
ATOM 3980 C CA . GLN A 1 498 ? 8.138 37.821 29.182 1.00 31.62 498 GLN A CA 1
ATOM 3981 C C . GLN A 1 498 ? 8.071 37.213 30.582 1.00 31.62 498 GLN A C 1
ATOM 3983 O O . GLN A 1 498 ? 6.986 36.977 31.112 1.00 31.62 498 GLN A O 1
ATOM 3988 N N . GLN A 1 499 ? 9.247 36.954 31.153 1.00 29.69 499 GLN A N 1
ATOM 3989 C CA . GLN A 1 499 ? 9.644 37.471 32.466 1.00 29.69 499 GLN A CA 1
ATOM 3990 C C . GLN A 1 499 ? 11.152 37.351 32.659 1.00 29.69 499 GLN A C 1
ATOM 3992 O O . GLN A 1 499 ? 11.687 36.246 32.423 1.00 29.69 499 GLN A O 1
#

Foldseek 3Di:
DVVVVVVVVVVVVVVVVVVLVVVLVVVLVVLVVLLVCQCPPPCHCNVPVVVVQAPAPLPPALQCFLLLNGPSSVSLLVSLVVVLVVLQVRDDPVSNVSSLVSSVVSVFLSLLSSLVSSVLRQQFFPPFPDRGSLRRQDDDPSGDGQLLQFDFLQDPDPQQADPPPQTGDPVCSVVCVSPDAEPQKDQAFQACFADVVLVADHRAWAAWPVLWTKIKTKTWGSVLVVVLNVPPVDDVPLFAPADDSDQWDQNVDDDPNDGDTDGRDGKTKMKMWIKTFDDPVDDCLLFPKDFQGFYQDPNDTDTTIIGTAKMKMWIDGNHFRGIKIWIKGFQLQDPDVLLVHDPRRTQADPPPPQAFELFAFSPSSDHHHYDDPDDADPSQSVVLVVVLVSVVVSSGSCSRMGIRGMWGFDPNDHDDDPPPPPRTDDARDDCRSRSNAAQDWDDHPVCVRTGTTPDHFNHHLVSSLVPDWDQDPVRDTDRDDSRSSDSRPDPPPPPPPDD

pLDDT: mean 73.55, std 19.04, range [29.36, 98.31]

Radius of gyration: 25.46 Å; chains: 1; bounding box: 67×58×101 Å

Organism: NCBI:txid1365248

Secondary structure (DSSP, 8-state):
-HHHHHHHHHHHHHHHHHHHHHHHHHHHHHHHHHHHHHHTSTT-HHHHHHHHHHSS---SSS-S-HHHHSHHHHHHHHHHHHHHHHHHH---HHHHHHHHHHHHHHHHHHHHHHHHHHHHHHHSBTT-S--SHHHHS---TT--BGGGGSEETT---GGGB-TTT-SB-HHHHHTTTTS--GGG-BSS-S---S-GGGT--TT---B-TTSPBPEEEEEE-HHHHHHHHTT--S-S-S------S-SEEEEEEEETTEEEEEE-PPPEEEEEEEEEEP-TTS-GGGS-EEEEEEEEETTEEEEEEEEEEEEEEEEE-TT-SS-EEEEEEEGGGS--GGGT--SS-TT--TT-TTPPBT-EESSTTSPPB---SSPPPHHHHHHHHHHHHHHHTTT-GGGGEEEEEEE---S----SSS-TT-SS-S----TTTSTT--SS----TTGGGEEPPS---SSSHHHHHTT-EEE-TTS-EEEPPTT----------------

Sequence (499 aa):
MNNLIRSAFVACAFLSLNVVAFVQNNTVTELKNEISSLKHSSQSRFTHYENTNALSVFPEDVSRQFICSYNDGQKLYDLINTYNQKLNDASDLATQTQIINELRQFEREIMEISAWDLFLAANRNINASTANLAGVLKHDKNYVPQWGAWLHDHSNNEQLIDKTTLQLTKQAITDSKWICEGDCLSNELDLELFSKESKILGGGVLVDQAGNPVFYESRANGLLYQNLQEGDQYSVPMFFPLGQCTEFIDIGLQVDGVVGKKQNIDPVLTVKLAWKILTNEDDEDRYFTISNVSVNMANKTQKVTLGMVGMHVAIKEQRQVQWRWTTFEHIDNLYEPEQGSTETPSFYNPKCADCCENMLPADSTKPAQLTRIEPLQPSTISLNERVQKLLRKYDSKLQYYKLVETQYTSLVAPSITKFYLERTPDDARNAVLEPFVLPSKPSCKNMNKYIVPIHYPTTGCMGCHKYAEYKSKSGKLLNADFTFIQPLNLTKETKNEQQ